Protein AF-0000000073406003 (afdb_homodimer)

Organism: Sulfolobus acidocaldarius (strain ATCC 33909 / DSM 639 / JCM 8929 / NBRC 15157 / NCIMB 11770) (NCBI:txid330779)

Structure (mmCIF, N/CA/C/O backbone):
data_AF-0000000073406003-model_v1
#
loop_
_entity.id
_entity.type
_entity.pdbx_description
1 polymer 'Conserved protein'
#
loop_
_atom_site.group_PDB
_atom_site.id
_atom_site.type_symbol
_atom_site.label_atom_id
_atom_site.label_alt_id
_atom_site.label_comp_id
_atom_site.label_asym_id
_atom_site.label_entity_id
_atom_site.label_seq_id
_atom_site.pdbx_PDB_ins_code
_atom_site.Cartn_x
_atom_site.Cartn_y
_atom_site.Cartn_z
_atom_site.occupancy
_atom_site.B_iso_or_equiv
_atom_site.auth_seq_id
_atom_site.auth_comp_id
_atom_site.auth_asym_id
_atom_site.auth_atom_id
_atom_site.pdbx_PDB_model_num
ATOM 1 N N . MET A 1 1 ? -25.906 1.737 9.531 1 35.69 1 MET A N 1
ATOM 2 C CA . MET A 1 1 ? -24.656 1.041 9.844 1 35.69 1 MET A CA 1
ATOM 3 C C . MET A 1 1 ? -23.812 1.855 10.812 1 35.69 1 MET A C 1
ATOM 5 O O . MET A 1 1 ? -23.516 3.025 10.555 1 35.69 1 MET A O 1
ATOM 9 N N . ALA A 1 2 ? -23.75 1.53 12.055 1 42.78 2 ALA A N 1
ATOM 10 C CA . ALA A 1 2 ? -23.234 2.307 13.18 1 42.78 2 ALA A CA 1
ATOM 11 C C . ALA A 1 2 ? -21.828 2.812 12.898 1 42.78 2 ALA A C 1
ATOM 13 O O . ALA A 1 2 ? -21.047 2.152 12.211 1 42.78 2 ALA A O 1
ATOM 14 N N . ASP A 1 3 ? -21.484 4.184 13.102 1 51.72 3 ASP A N 1
ATOM 15 C CA . ASP A 1 3 ? -20.266 4.977 12.977 1 51.72 3 ASP A CA 1
ATOM 16 C C . ASP A 1 3 ? -19.047 4.172 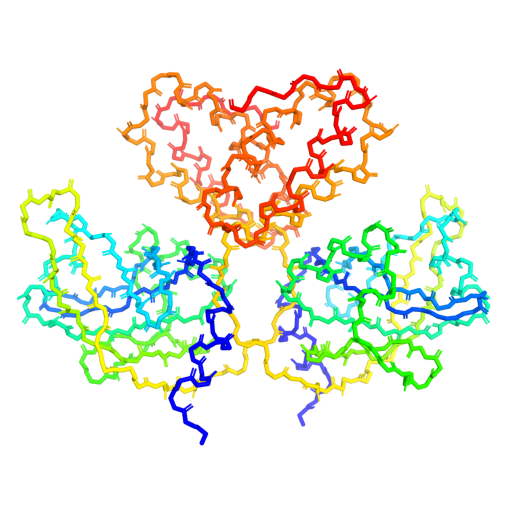13.398 1 51.72 3 ASP A C 1
ATOM 18 O O . ASP A 1 3 ? -18 4.246 12.758 1 51.72 3 ASP A O 1
ATOM 22 N N . ASP A 1 4 ? -19.047 3.328 14.43 1 55.72 4 ASP A N 1
ATOM 23 C CA . ASP A 1 4 ? -17.953 2.529 14.969 1 55.72 4 ASP A CA 1
ATOM 24 C C . ASP A 1 4 ? -17.5 1.46 13.969 1 55.72 4 ASP A C 1
ATOM 26 O O . ASP A 1 4 ? -16.312 1.211 13.805 1 55.72 4 ASP A O 1
ATOM 30 N N . ASN A 1 5 ? -18.406 1.009 13.203 1 70.56 5 ASN A N 1
ATOM 31 C CA . ASN A 1 5 ? -18.125 -0.039 12.227 1 70.56 5 ASN A CA 1
ATOM 32 C C . ASN A 1 5 ? -17.359 0.511 11.023 1 70.56 5 ASN A C 1
ATOM 34 O O . ASN A 1 5 ? -16.453 -0.141 10.508 1 70.56 5 ASN A O 1
ATOM 38 N N . LEU A 1 6 ? -17.484 1.755 10.867 1 76.62 6 LEU A N 1
ATOM 39 C CA . LEU A 1 6 ? -16.859 2.365 9.703 1 76.62 6 LEU A CA 1
ATOM 40 C C . LEU A 1 6 ? -15.375 2.625 9.953 1 76.62 6 LEU A C 1
ATOM 42 O O . LEU A 1 6 ? -14.547 2.426 9.062 1 76.62 6 LEU A O 1
ATOM 46 N N . LEU A 1 7 ? -15.016 2.951 11.25 1 84.56 7 LEU A N 1
ATOM 47 C CA . LEU A 1 7 ? -13.625 3.172 11.633 1 84.56 7 LEU A CA 1
ATOM 48 C C . LEU A 1 7 ? -12.797 1.906 11.438 1 84.56 7 LEU A C 1
ATOM 50 O O . LEU A 1 7 ? -11.672 1.965 10.93 1 84.56 7 LEU A O 1
ATOM 54 N N . ASP A 1 8 ? -13.406 0.761 11.734 1 86.75 8 ASP A N 1
ATOM 55 C CA . ASP A 1 8 ? -12.719 -0.521 11.633 1 86.75 8 ASP A CA 1
ATOM 56 C C . ASP A 1 8 ? -12.461 -0.899 10.18 1 86.75 8 ASP A C 1
ATOM 58 O O . ASP A 1 8 ? -11.508 -1.611 9.875 1 86.75 8 ASP A O 1
ATOM 62 N N . PHE A 1 9 ? -13.266 -0.351 9.328 1 83.69 9 PHE A N 1
ATOM 63 C CA . PHE A 1 9 ? -13.117 -0.638 7.906 1 83.69 9 PHE A CA 1
ATOM 64 C C . PHE A 1 9 ? -12.031 0.236 7.289 1 83.69 9 PHE A C 1
ATOM 66 O O . PHE A 1 9 ? -11.258 -0.226 6.449 1 83.69 9 PHE A O 1
ATOM 73 N N . ILE A 1 10 ? -11.914 1.444 7.773 1 88.94 10 ILE A N 1
ATOM 74 C CA . ILE A 1 10 ? -10.992 2.402 7.176 1 88.94 10 ILE A CA 1
ATOM 75 C C . ILE A 1 10 ? -9.609 2.256 7.812 1 88.94 10 ILE A C 1
ATOM 77 O O . ILE A 1 10 ? -8.594 2.311 7.121 1 88.94 10 ILE A O 1
ATOM 81 N N . PHE A 1 11 ? -9.617 2.068 9.109 1 92.62 11 PHE A N 1
ATOM 82 C CA . PHE A 1 11 ? -8.422 1.858 9.914 1 92.62 11 PHE A CA 1
ATOM 83 C C . PHE A 1 11 ? -8.508 0.542 10.68 1 92.62 11 PHE A C 1
ATOM 85 O O . PHE A 1 11 ? -8.82 0.527 11.875 1 92.62 11 PHE A O 1
ATOM 92 N N . PRO A 1 12 ? -8.141 -0.508 10.047 1 91.75 12 PRO A N 1
ATOM 93 C CA . PRO A 1 12 ? -8.57 -1.834 10.5 1 91.75 12 PRO A CA 1
ATOM 94 C C . PRO A 1 12 ? -7.871 -2.273 11.781 1 91.75 12 PRO A C 1
ATOM 96 O O . PRO A 1 12 ? -8.297 -3.236 12.422 1 91.75 12 PRO A O 1
ATOM 99 N N . HIS A 1 13 ? -6.816 -1.636 12.219 1 95 13 HIS A N 1
ATOM 100 C CA . HIS A 1 13 ? -6.094 -1.999 13.43 1 95 13 HIS A CA 1
ATOM 101 C C . HIS A 1 13 ? -5.395 -0.789 14.039 1 95 13 HIS A C 1
ATOM 103 O O . HIS A 1 13 ? -5.27 0.252 13.391 1 95 13 HIS A O 1
ATOM 109 N N . ASP A 1 14 ? -4.977 -0.93 15.273 1 97.12 14 ASP A N 1
ATOM 110 C CA . ASP A 1 14 ? -4.117 0.085 15.875 1 97.12 14 ASP A CA 1
ATOM 111 C C . ASP A 1 14 ? -2.809 0.228 15.102 1 97.12 14 ASP A C 1
ATOM 113 O O . ASP A 1 14 ? -2.246 -0.764 14.633 1 97.12 14 ASP A O 1
ATOM 117 N N . GLY A 1 15 ? -2.381 1.384 14.977 1 97.62 15 GLY A N 1
ATOM 118 C CA . GLY A 1 15 ? -1.146 1.645 14.258 1 97.62 15 GLY A CA 1
ATOM 119 C C . GLY A 1 15 ? -1.182 2.936 13.461 1 97.62 15 GLY A C 1
ATOM 120 O O . GLY A 1 15 ? -1.934 3.854 13.789 1 97.62 15 GLY A O 1
ATOM 121 N N . TYR A 1 16 ? -0.31 3.043 12.492 1 98 16 TYR A N 1
ATOM 122 C CA . TYR A 1 16 ? -0.115 4.281 11.742 1 98 16 TYR A CA 1
ATOM 123 C C . TYR A 1 16 ? -0.664 4.156 10.328 1 98 16 TYR A C 1
ATOM 125 O O . TYR A 1 16 ? -0.511 3.113 9.688 1 98 16 TYR A O 1
ATOM 133 N N . TYR A 1 17 ? -1.288 5.199 9.859 1 97.56 17 TYR A N 1
ATOM 134 C CA . TYR A 1 17 ? -1.843 5.281 8.516 1 97.56 17 TYR A CA 1
ATOM 135 C C . TYR A 1 17 ? -1.463 6.602 7.852 1 97.56 17 TYR A C 1
ATOM 137 O O . TYR A 1 17 ? -1.314 7.621 8.523 1 97.56 17 TYR A O 1
ATOM 145 N N . GLU A 1 18 ? -1.277 6.543 6.535 1 97.44 18 GLU A N 1
ATOM 146 C CA . GLU A 1 18 ? -1.008 7.746 5.75 1 97.44 18 GLU A CA 1
ATOM 147 C C . GLU A 1 18 ? -2.27 8.242 5.055 1 97.44 18 GLU A C 1
ATOM 149 O O . GLU A 1 18 ? -2.926 7.492 4.332 1 97.44 18 GLU A O 1
ATOM 154 N N . VAL A 1 19 ? -2.613 9.461 5.285 1 97 19 VAL A N 1
ATOM 155 C CA . VAL A 1 19 ? -3.773 10.078 4.645 1 97 19 VAL A CA 1
ATOM 156 C C . VAL A 1 19 ? -3.398 11.461 4.109 1 97 19 VAL A C 1
ATOM 158 O O . VAL A 1 19 ? -2.285 11.938 4.336 1 97 19 VAL A O 1
ATOM 161 N N . ILE A 1 20 ? -4.297 12 3.312 1 97.19 20 ILE A N 1
ATOM 162 C CA . ILE A 1 20 ? -4.191 13.406 2.939 1 97.19 20 ILE A CA 1
ATOM 163 C C . ILE A 1 20 ? -5.156 14.234 3.783 1 97.19 20 ILE A C 1
ATOM 165 O O . ILE A 1 20 ? -6.371 14.016 3.744 1 97.19 20 ILE A O 1
ATOM 169 N N . LEU A 1 21 ? -4.617 15.148 4.516 1 98.25 21 LEU A N 1
ATOM 170 C CA . LEU A 1 21 ? -5.426 15.992 5.387 1 98.25 21 LEU A CA 1
ATOM 171 C C . LEU A 1 21 ? -5.758 17.312 4.703 1 98.25 21 LEU A C 1
ATOM 173 O O . LEU A 1 21 ? -4.863 18.016 4.223 1 98.25 21 LEU A O 1
ATOM 177 N N . GLY A 1 22 ? -7.02 17.609 4.609 1 98.25 22 GLY A N 1
ATOM 178 C CA . GLY A 1 22 ? -7.477 18.891 4.102 1 98.25 22 GLY A CA 1
ATOM 179 C C . GLY A 1 22 ? -7.844 19.875 5.199 1 98.25 22 GLY A C 1
ATOM 180 O O . GLY A 1 22 ? -8.672 19.562 6.062 1 98.25 22 GLY A O 1
ATOM 181 N N . THR A 1 23 ? -7.23 20.969 5.203 1 98.5 23 THR A N 1
ATOM 182 C CA . THR A 1 23 ? -7.496 22 6.195 1 98.5 23 THR A CA 1
ATOM 183 C C . THR A 1 23 ? -7.641 23.375 5.527 1 98.5 23 THR A C 1
ATOM 185 O O . THR A 1 23 ? -7.219 23.547 4.387 1 98.5 23 THR A O 1
ATOM 188 N N . ASN A 1 24 ? -8.305 24.219 6.238 1 98.31 24 ASN A N 1
ATOM 189 C CA . ASN A 1 24 ? -8.484 25.609 5.812 1 98.31 24 ASN A CA 1
ATOM 190 C C . ASN A 1 24 ? -8.5 26.562 7.004 1 98.31 24 ASN A C 1
ATOM 192 O O . ASN A 1 24 ? -8.992 26.203 8.078 1 98.31 24 ASN A O 1
ATOM 196 N N . GLY A 1 25 ? -7.898 27.672 6.875 1 97.75 25 GLY A N 1
ATOM 197 C CA . GLY A 1 25 ? -7.77 28.734 7.863 1 97.75 25 GLY A CA 1
ATOM 198 C C . GLY A 1 25 ? -7.016 29.938 7.344 1 97.75 25 GLY A C 1
ATOM 199 O O . GLY A 1 25 ? -7.625 30.953 6.98 1 97.75 25 GLY A O 1
ATOM 200 N N . VAL A 1 26 ? -5.711 29.766 7.25 1 98 26 VAL A N 1
ATOM 201 C CA . VAL A 1 26 ? -4.895 30.781 6.59 1 98 26 VAL A CA 1
ATOM 202 C C . VAL A 1 26 ? -5.082 30.688 5.074 1 98 26 VAL A C 1
ATOM 204 O O . VAL A 1 26 ? -5.348 31.688 4.414 1 98 26 VAL A O 1
ATOM 207 N N . ARG A 1 27 ? -4.984 29.547 4.559 1 97.44 27 ARG A N 1
ATOM 208 C CA . ARG A 1 27 ? -5.293 29.203 3.174 1 97.44 27 ARG A CA 1
ATOM 209 C C . ARG A 1 27 ? -5.523 27.719 3.018 1 97.44 27 ARG A C 1
ATOM 211 O O . ARG A 1 27 ? -5.164 26.922 3.9 1 97.44 27 ARG A O 1
ATOM 218 N N . LEU A 1 28 ? -6.039 27.359 1.889 1 98.19 28 LEU A N 1
ATOM 219 C CA . LEU A 1 28 ? -6.344 25.953 1.6 1 98.19 28 LEU A CA 1
ATOM 220 C C . LEU A 1 28 ? -5.078 25.109 1.604 1 98.19 28 LEU A C 1
ATOM 222 O O . LEU A 1 28 ? -4.035 25.547 1.104 1 98.19 28 LEU A O 1
ATOM 226 N N . ASN A 1 29 ? -5.219 23.969 2.242 1 98.31 29 ASN A N 1
ATOM 227 C CA . ASN A 1 29 ? -4.07 23.078 2.316 1 98.31 29 ASN A CA 1
ATOM 228 C C . ASN A 1 29 ? -4.496 21.609 2.234 1 98.31 29 ASN A C 1
ATOM 230 O O . ASN A 1 29 ? -5.496 21.219 2.84 1 98.31 29 ASN A O 1
ATOM 234 N N . LEU A 1 30 ? -3.916 20.844 1.398 1 98.31 30 LEU A N 1
ATOM 235 C CA . LEU A 1 30 ? -3.951 19.375 1.343 1 98.31 30 LEU A CA 1
ATOM 236 C C . LEU A 1 30 ? -2.551 18.797 1.492 1 98.31 30 LEU A C 1
ATOM 238 O O . LEU A 1 30 ? -1.692 19 0.631 1 98.31 30 LEU A O 1
ATOM 242 N N . SER A 1 31 ? -2.355 18.094 2.582 1 97.81 31 SER A N 1
ATOM 243 C CA . SER A 1 31 ? -1.005 17.625 2.857 1 97.81 31 SER A CA 1
ATOM 244 C C . SER A 1 31 ? -1.028 16.219 3.455 1 97.81 31 SER A C 1
ATOM 246 O O . SER A 1 31 ? -1.935 15.875 4.219 1 97.81 31 SER A O 1
ATOM 248 N N . PRO A 1 32 ? -0.033 15.43 3.1 1 97.69 32 PRO A N 1
ATOM 249 C CA . PRO A 1 32 ? 0.057 14.109 3.736 1 97.69 32 PRO A CA 1
ATOM 250 C C . PRO A 1 32 ? 0.319 14.195 5.238 1 97.69 32 PRO A C 1
ATOM 252 O O . PRO A 1 32 ? 1.096 15.047 5.684 1 97.69 32 PRO A O 1
ATOM 255 N N . ILE A 1 33 ? -0.344 13.43 6.004 1 97.56 33 ILE A N 1
ATOM 256 C CA . ILE A 1 33 ? -0.139 13.359 7.445 1 97.56 33 ILE A CA 1
ATOM 257 C C . ILE A 1 33 ? -0.3 11.914 7.918 1 97.56 33 ILE A C 1
ATOM 259 O O . ILE A 1 33 ? -1.055 11.141 7.324 1 97.56 33 ILE A O 1
ATOM 263 N N . GLY A 1 34 ? 0.473 11.492 8.898 1 97.12 34 GLY A N 1
ATOM 264 C CA . GLY A 1 34 ? 0.275 10.227 9.57 1 97.12 34 GLY A CA 1
ATOM 265 C C . GLY A 1 34 ? -0.794 10.281 10.648 1 97.12 34 GLY A C 1
ATOM 266 O O . GLY A 1 34 ? -0.783 11.172 11.5 1 97.12 34 GLY A O 1
ATOM 267 N N . ILE A 1 35 ? -1.687 9.367 10.578 1 97.69 35 ILE A N 1
ATOM 268 C CA . ILE A 1 35 ? -2.713 9.227 11.602 1 97.69 35 ILE A CA 1
ATOM 269 C C . ILE A 1 35 ? -2.43 7.988 12.445 1 97.69 35 ILE A C 1
ATOM 271 O O . ILE A 1 35 ? -2.064 6.938 11.922 1 97.69 35 ILE A O 1
ATOM 275 N N . ILE A 1 36 ? -2.555 8.172 13.719 1 97.69 36 ILE A N 1
ATOM 276 C CA . ILE A 1 36 ? -2.367 7.074 14.656 1 97.69 36 ILE A CA 1
ATOM 277 C C . ILE A 1 36 ? -3.725 6.598 15.172 1 97.69 36 ILE A C 1
ATOM 279 O O . ILE A 1 36 ? -4.5 7.383 15.719 1 97.69 36 ILE A O 1
ATOM 283 N N . ARG A 1 37 ? -4.008 5.375 14.977 1 97.12 37 ARG A N 1
ATOM 284 C CA . ARG A 1 37 ? -5.188 4.758 15.578 1 97.12 37 ARG A CA 1
ATOM 285 C C . ARG A 1 37 ? -4.828 4.051 16.891 1 97.12 37 ARG A C 1
ATOM 287 O O . ARG A 1 37 ? -3.908 3.232 16.922 1 97.12 37 ARG A O 1
ATOM 294 N N . GLU A 1 38 ? -5.5 4.371 17.875 1 95.69 38 GLU A N 1
ATOM 295 C CA . GLU A 1 38 ? -5.449 3.717 19.188 1 95.69 38 GLU A CA 1
ATOM 296 C C . GLU A 1 38 ? -6.848 3.436 19.719 1 95.69 38 GLU A C 1
ATOM 298 O O . GLU A 1 38 ? -7.508 4.332 20.25 1 95.69 38 GLU A O 1
ATOM 303 N N . GLY A 1 39 ? -7.18 2.146 19.609 1 94.25 39 GLY A N 1
ATOM 304 C CA . GLY A 1 39 ? -8.562 1.831 19.922 1 94.25 39 GLY A CA 1
ATOM 305 C C . GLY A 1 39 ? -9.555 2.549 19.016 1 94.25 39 GLY A C 1
ATOM 306 O O . GLY A 1 39 ? -9.508 2.396 17.797 1 94.25 39 GLY A O 1
AT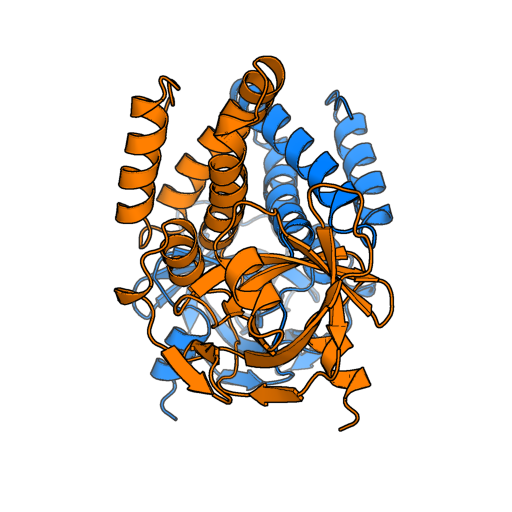OM 307 N N . GLN A 1 40 ? -10.383 3.408 19.672 1 92.81 40 GLN A N 1
ATOM 308 C CA . GLN A 1 40 ? -11.398 4.129 18.906 1 92.81 40 GLN A CA 1
ATOM 309 C C . GLN A 1 40 ? -10.969 5.57 18.641 1 92.81 40 GLN A C 1
ATOM 311 O O . GLN A 1 40 ? -11.742 6.367 18.109 1 92.81 40 GLN A O 1
ATOM 316 N N . GLU A 1 41 ? -9.719 5.828 18.969 1 94.69 41 GLU A N 1
ATOM 317 C CA . GLU A 1 41 ? -9.25 7.203 18.828 1 94.69 41 GLU A CA 1
ATOM 318 C C . GLU A 1 41 ? -8.281 7.34 17.656 1 94.69 41 GLU A C 1
ATOM 320 O O . GLU A 1 41 ? -7.496 6.426 17.391 1 94.69 41 GLU A O 1
ATOM 325 N N . LEU A 1 42 ? -8.414 8.461 17.016 1 97 42 LEU A N 1
ATOM 326 C CA . LEU A 1 42 ? -7.461 8.875 15.984 1 97 42 LEU A CA 1
ATOM 327 C C . LEU A 1 42 ? -6.688 10.109 16.422 1 97 42 LEU A C 1
ATOM 329 O O . LEU A 1 42 ? -7.266 11.039 17 1 97 42 LEU A O 1
ATOM 333 N N . LYS A 1 43 ? -5.395 10.07 16.172 1 97.69 43 LYS A N 1
ATOM 334 C CA . LYS A 1 43 ? -4.531 11.188 16.547 1 97.69 43 LYS A CA 1
ATOM 335 C C . LYS A 1 43 ? -3.514 11.484 15.445 1 97.69 43 LYS A C 1
ATOM 337 O O . LYS A 1 43 ? -3.244 10.641 14.594 1 97.69 43 LYS A O 1
ATOM 342 N N . SER A 1 44 ? -3 12.68 15.484 1 97.44 44 SER A N 1
ATOM 343 C CA . SER A 1 44 ? -1.871 13.055 14.641 1 97.44 44 SER A CA 1
ATOM 344 C C . SER A 1 44 ? -0.912 13.984 15.383 1 97.44 44 SER A C 1
ATOM 346 O O . SER A 1 44 ? -1.314 14.688 16.312 1 97.44 44 SER A O 1
ATOM 348 N N . ARG A 1 45 ? 0.308 13.938 14.977 1 96.19 45 ARG A N 1
ATOM 349 C CA . ARG A 1 45 ? 1.317 14.898 15.422 1 96.19 45 ARG A CA 1
ATOM 350 C C . ARG A 1 45 ? 1.517 16 14.391 1 96.19 45 ARG A C 1
ATOM 352 O O . ARG A 1 45 ? 1.879 15.727 13.242 1 96.19 45 ARG A O 1
ATOM 359 N N . ILE A 1 46 ? 1.255 17.156 14.789 1 96.38 46 ILE A N 1
ATOM 360 C CA . ILE A 1 46 ? 1.327 18.281 13.867 1 96.38 46 ILE A CA 1
ATOM 361 C C . ILE A 1 46 ? 2.338 19.312 14.375 1 96.38 46 ILE A C 1
ATOM 363 O O . ILE A 1 46 ? 2.213 19.812 15.492 1 96.38 46 ILE A O 1
ATOM 367 N N . TYR A 1 47 ? 3.314 19.641 13.523 1 94.38 47 TYR A N 1
ATOM 368 C CA . TYR A 1 47 ? 4.367 20.578 13.906 1 94.38 47 TYR A CA 1
ATOM 369 C C . TYR A 1 47 ? 3.867 22.016 13.836 1 94.38 47 TYR A C 1
ATOM 371 O O . TYR A 1 47 ? 3.131 22.375 12.914 1 94.38 47 TYR A O 1
ATOM 379 N N . GLU A 1 48 ? 4.371 22.797 14.648 1 94.5 48 GLU A N 1
ATOM 380 C CA . GLU A 1 48 ? 3.875 24.156 14.812 1 94.5 48 GLU A CA 1
ATOM 381 C C . GLU A 1 48 ? 4.285 25.047 13.633 1 94.5 48 GLU A C 1
ATOM 383 O O . GLU A 1 48 ? 3.67 26.078 13.391 1 94.5 48 GLU A O 1
ATOM 388 N N . ASP A 1 49 ? 5.27 24.625 12.883 1 93.19 49 ASP A N 1
ATOM 389 C CA . ASP A 1 49 ? 5.773 25.469 11.797 1 93.19 49 ASP A CA 1
ATOM 390 C C . ASP A 1 49 ? 5.133 25.078 10.469 1 93.19 49 ASP A C 1
ATOM 392 O O . ASP A 1 49 ? 5.559 25.547 9.406 1 93.19 49 ASP A O 1
ATOM 396 N N . THR A 1 50 ? 4.125 24.297 10.508 1 94.94 50 THR A N 1
ATOM 397 C CA . THR A 1 50 ? 3.471 23.859 9.281 1 94.94 50 THR A CA 1
ATOM 398 C C . THR A 1 50 ? 2.221 24.688 9.008 1 94.94 50 THR A C 1
ATOM 400 O O . THR A 1 50 ? 1.633 25.266 9.93 1 94.94 50 THR A O 1
ATOM 403 N N . LEU A 1 51 ? 1.851 24.75 7.762 1 97.12 51 LEU A N 1
ATOM 404 C CA . LEU A 1 51 ? 0.594 25.375 7.371 1 97.12 51 LEU A CA 1
ATOM 405 C C . LEU A 1 51 ? -0.594 24.656 7.992 1 97.12 51 LEU A C 1
ATOM 407 O O . LEU A 1 51 ? -1.587 25.281 8.367 1 97.12 51 LEU A O 1
ATOM 411 N N . THR A 1 52 ? -0.558 23.328 8.109 1 97.5 52 THR A N 1
ATOM 412 C CA . THR A 1 52 ? -1.612 22.547 8.734 1 97.5 52 THR A CA 1
ATOM 413 C C . THR A 1 52 ? -1.89 23.047 10.156 1 97.5 52 THR A C 1
ATOM 415 O O . THR A 1 52 ? -3.043 23.266 10.523 1 97.5 52 THR A O 1
ATOM 418 N N . PHE A 1 53 ? -0.81 23.297 10.844 1 97 53 PHE A N 1
ATOM 419 C CA . PHE A 1 53 ? -0.961 23.766 12.211 1 97 53 PHE A CA 1
ATOM 420 C C . PHE A 1 53 ? -1.607 25.156 12.234 1 97 53 PHE A C 1
ATOM 422 O O . PHE A 1 53 ? -2.553 25.391 12.984 1 97 53 PHE A O 1
ATOM 429 N N . GLN A 1 54 ? -1.16 26.047 11.391 1 98.06 54 GLN A N 1
ATOM 430 C CA . GLN A 1 54 ? -1.71 27.391 11.328 1 98.06 54 GLN A CA 1
ATOM 431 C C . GLN A 1 54 ? -3.193 27.375 10.977 1 98.06 54 GLN A C 1
ATOM 433 O O . GLN A 1 54 ? -3.992 28.109 11.562 1 98.06 54 GLN A O 1
ATOM 438 N N . ASN A 1 55 ? -3.527 26.531 10.039 1 98.44 55 ASN A N 1
ATOM 439 C CA . ASN A 1 55 ? -4.926 26.406 9.641 1 98.44 55 ASN A CA 1
ATOM 440 C C . ASN A 1 55 ? -5.793 25.922 10.805 1 98.44 55 ASN A C 1
ATOM 442 O O . ASN A 1 55 ? -6.84 26.516 11.086 1 98.44 55 ASN A O 1
ATOM 446 N N . VAL A 1 56 ? -5.336 24.875 11.469 1 96.94 56 VAL A N 1
ATOM 447 C CA . VAL A 1 56 ? -6.145 24.203 12.484 1 96.94 56 VAL A CA 1
ATOM 448 C C . VAL A 1 56 ? -6.34 25.125 13.688 1 96.94 56 VAL A C 1
ATOM 450 O O . VAL A 1 56 ? -7.391 25.094 14.328 1 96.94 56 VAL A O 1
ATOM 453 N N . MET A 1 57 ? -5.371 25.969 13.938 1 96.31 57 MET A N 1
ATOM 454 C CA . MET A 1 57 ? -5.473 26.922 15.039 1 96.31 57 MET A CA 1
ATOM 455 C C . MET A 1 57 ? -6.531 27.984 14.742 1 96.31 57 MET A C 1
ATOM 457 O O . MET A 1 57 ? -7.129 28.547 15.664 1 96.31 57 MET A O 1
ATOM 461 N N . LYS A 1 58 ? -6.844 28.203 13.508 1 97.88 58 LYS A N 1
ATOM 462 C CA . LYS A 1 58 ? -7.855 29.172 13.102 1 97.88 58 LYS A CA 1
ATOM 463 C C . LYS A 1 58 ? -9.203 28.5 12.867 1 97.88 58 LYS A C 1
ATOM 465 O O . LYS A 1 58 ? -10.25 29.062 13.188 1 97.88 58 LYS A O 1
ATOM 470 N N . ASN A 1 59 ? -9.18 27.422 12.219 1 98 59 ASN A N 1
ATOM 471 C CA . ASN A 1 59 ? -10.32 26.578 11.891 1 98 59 ASN A CA 1
ATOM 472 C C . ASN A 1 59 ? -10.023 25.109 12.156 1 98 59 ASN A C 1
ATOM 474 O O . ASN A 1 59 ? -9.297 24.469 11.391 1 98 59 ASN A O 1
ATOM 478 N N . ASN A 1 60 ? -10.664 24.578 13.188 1 97.69 60 ASN A N 1
ATOM 479 C CA . ASN A 1 60 ? -10.266 23.25 13.656 1 97.69 60 ASN A CA 1
ATOM 480 C C . ASN A 1 60 ? -10.945 22.141 12.852 1 97.69 60 ASN A C 1
ATOM 482 O O . ASN A 1 60 ? -10.844 20.969 13.195 1 97.69 60 ASN A O 1
ATOM 486 N N . LYS A 1 61 ? -11.648 22.531 11.758 1 97.81 61 LYS A N 1
ATOM 487 C CA . LYS A 1 61 ? -12.258 21.547 10.867 1 97.81 61 LYS A CA 1
ATOM 488 C C . LYS A 1 61 ? -11.234 20.984 9.883 1 97.81 61 LYS A C 1
ATOM 490 O O . LYS A 1 61 ? -10.336 21.703 9.445 1 97.81 61 LYS A O 1
ATOM 495 N N . CYS A 1 62 ? -11.406 19.75 9.516 1 98.19 62 CYS A N 1
ATOM 496 C CA . CYS A 1 62 ? -10.508 19.141 8.547 1 98.19 62 CYS A CA 1
ATOM 497 C C . CYS A 1 62 ? -11.211 18.016 7.793 1 98.19 62 CYS A C 1
ATOM 499 O O . CYS A 1 62 ? -12.281 17.562 8.195 1 98.19 62 CYS A O 1
ATOM 501 N N . SER A 1 63 ? -10.688 17.672 6.699 1 97 63 SER A N 1
ATOM 502 C CA . SER A 1 63 ? -11.062 16.469 5.977 1 97 63 SER A CA 1
ATOM 503 C C . SER A 1 63 ? -9.938 15.438 5.996 1 97 63 SER A C 1
ATOM 505 O O . SER A 1 63 ? -8.773 15.773 5.773 1 97 63 SER A O 1
ATOM 507 N N . ILE A 1 64 ? -10.25 14.234 6.359 1 96.25 64 ILE A N 1
ATOM 508 C CA . ILE A 1 64 ? -9.359 13.094 6.207 1 96.25 64 ILE A CA 1
ATOM 509 C C . ILE A 1 64 ? -9.648 12.383 4.887 1 96.25 64 ILE A C 1
ATOM 511 O O . ILE A 1 64 ? -10.656 11.68 4.762 1 96.25 64 ILE A O 1
ATOM 515 N N . ASN A 1 65 ? -8.82 12.602 3.904 1 94.69 65 ASN A N 1
ATOM 516 C CA . ASN A 1 65 ? -9.008 11.984 2.596 1 94.69 65 ASN A CA 1
ATOM 517 C C . ASN A 1 65 ? -8.25 10.664 2.484 1 94.69 65 ASN A C 1
ATOM 519 O O . ASN A 1 65 ? -7.016 10.648 2.521 1 94.69 65 ASN A O 1
ATOM 523 N N . ILE A 1 66 ? -9 9.586 2.389 1 93.25 66 ILE A N 1
ATOM 524 C CA . ILE A 1 66 ? -8.438 8.242 2.246 1 93.25 66 ILE A CA 1
ATOM 525 C C . ILE A 1 66 ? -8.188 7.945 0.77 1 93.25 66 ILE A C 1
ATOM 527 O O . ILE A 1 66 ? -9.125 7.891 -0.031 1 93.25 66 ILE A O 1
ATOM 531 N N . THR A 1 67 ? -6.953 7.781 0.427 1 91.19 67 THR A N 1
ATOM 532 C CA . THR A 1 67 ? -6.59 7.535 -0.963 1 91.19 67 THR A CA 1
ATOM 533 C C . THR A 1 67 ? -5.375 6.613 -1.048 1 91.19 67 THR A C 1
ATOM 535 O O . THR A 1 67 ? -4.598 6.512 -0.096 1 91.19 67 THR A O 1
ATOM 538 N N . LEU A 1 68 ? -5.25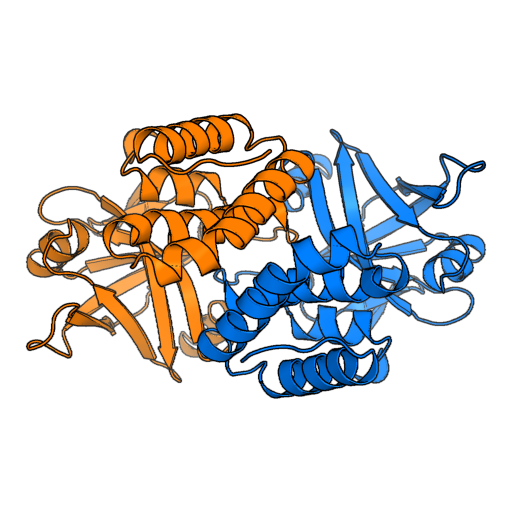4 5.902 -2.178 1 91.31 68 LEU A N 1
ATOM 539 C CA . LEU A 1 68 ? -4.07 5.102 -2.48 1 91.31 68 LEU A CA 1
ATOM 540 C C . LEU A 1 68 ? -3.318 5.672 -3.676 1 91.31 68 LEU A C 1
ATOM 542 O O . LEU A 1 68 ? -2.355 5.07 -4.156 1 91.31 68 LEU A O 1
ATOM 546 N N . ASP A 1 69 ? -3.725 6.875 -4.156 1 91.81 69 ASP A N 1
ATOM 547 C CA . ASP A 1 69 ? -3.131 7.504 -5.332 1 91.81 69 ASP A CA 1
ATOM 548 C C . ASP A 1 69 ? -1.791 8.156 -4.992 1 91.81 69 ASP A C 1
ATOM 550 O O . ASP A 1 69 ? -1.749 9.188 -4.32 1 91.81 69 ASP A O 1
ATOM 554 N N . PRO A 1 70 ? -0.701 7.594 -5.574 1 95.19 70 PRO A N 1
ATOM 555 C CA . PRO A 1 70 ? 0.614 8.133 -5.215 1 95.19 70 PRO A CA 1
ATOM 556 C C . PRO A 1 70 ? 0.825 9.555 -5.715 1 95.19 70 PRO A C 1
ATOM 558 O O . PRO A 1 70 ? 1.59 10.32 -5.117 1 95.19 70 PRO A O 1
ATOM 561 N N . PHE A 1 71 ? 0.082 9.938 -6.746 1 96.31 71 PHE A N 1
ATOM 562 C CA . PHE A 1 71 ? 0.206 11.297 -7.254 1 96.31 71 PHE A CA 1
ATOM 563 C C . PHE A 1 71 ? -0.339 12.305 -6.25 1 96.31 71 PHE A C 1
ATOM 565 O O . PHE A 1 71 ? 0.222 13.391 -6.082 1 96.31 71 PHE A O 1
ATOM 572 N N . GLN A 1 72 ? -1.394 11.898 -5.625 1 95.94 72 GLN A N 1
ATOM 573 C CA . GLN A 1 72 ? -1.965 12.789 -4.621 1 95.94 72 GLN A CA 1
ATOM 574 C C . GLN A 1 72 ? -1.012 12.984 -3.445 1 95.94 72 GLN A C 1
ATOM 576 O O . GLN A 1 72 ? -0.853 14.094 -2.941 1 95.94 72 GLN A O 1
ATOM 581 N N . PHE A 1 73 ? -0.35 11.945 -3.006 1 97.38 73 PHE A N 1
ATOM 582 C CA . PHE A 1 73 ? 0.639 12.047 -1.939 1 97.38 73 PHE A CA 1
ATOM 583 C C . PHE A 1 73 ? 1.812 12.922 -2.373 1 97.38 73 PHE A C 1
ATOM 585 O O . PHE A 1 73 ? 2.293 13.75 -1.6 1 97.38 73 PHE A O 1
ATOM 592 N N . TYR A 1 74 ? 2.271 12.766 -3.621 1 98.19 74 TYR A N 1
ATOM 593 C CA . TYR A 1 74 ? 3.396 13.547 -4.125 1 98.19 74 TYR A CA 1
ATOM 594 C C . TYR A 1 74 ? 3.041 15.023 -4.207 1 98.19 74 TYR A C 1
ATOM 596 O O . TYR A 1 74 ? 3.799 15.875 -3.74 1 98.19 74 TYR A O 1
ATOM 604 N N . TYR A 1 75 ? 1.861 15.344 -4.738 1 97.75 75 TYR A N 1
ATOM 605 C CA . TYR A 1 75 ? 1.47 16.734 -4.887 1 97.75 75 TYR A CA 1
ATOM 606 C C . TYR A 1 75 ? 1.175 17.375 -3.529 1 97.75 75 TYR A C 1
ATOM 608 O O . TYR A 1 75 ? 1.431 18.562 -3.32 1 97.75 75 TYR A O 1
ATOM 616 N N . GLY A 1 76 ? 0.616 16.625 -2.605 1 96.81 76 GLY A N 1
ATOM 617 C CA . GLY A 1 76 ? 0.491 17.109 -1.235 1 96.81 76 GLY A CA 1
ATOM 618 C C . GLY A 1 76 ? 1.828 17.391 -0.581 1 96.81 76 GLY A C 1
ATOM 619 O O . GLY A 1 76 ? 1.995 18.438 0.066 1 96.81 76 GLY A O 1
ATOM 620 N N . PHE A 1 77 ? 2.773 16.547 -0.791 1 96.62 77 PHE A N 1
ATOM 621 C CA . PHE A 1 77 ? 4.113 16.656 -0.223 1 96.62 77 PHE A CA 1
ATOM 622 C C . PHE A 1 77 ? 4.816 17.906 -0.741 1 96.62 77 PHE A C 1
ATOM 624 O O . PHE A 1 77 ? 5.469 18.625 0.025 1 96.62 77 PHE A O 1
ATOM 631 N N . THR A 1 78 ? 4.641 18.141 -2.014 1 95.69 78 THR A N 1
ATOM 632 C CA . THR A 1 78 ? 5.328 19.281 -2.621 1 95.69 78 THR A CA 1
ATOM 633 C C . THR A 1 78 ? 4.484 20.547 -2.506 1 95.69 78 THR A C 1
ATOM 635 O O . THR A 1 78 ? 4.824 21.578 -3.092 1 95.69 78 THR A O 1
ATOM 638 N N . ASN A 1 79 ? 3.344 20.438 -1.852 1 93.81 79 ASN A N 1
ATOM 639 C CA . ASN A 1 79 ? 2.432 21.562 -1.667 1 93.81 79 ASN A CA 1
ATOM 640 C C . ASN A 1 79 ? 1.957 22.125 -3.004 1 93.81 79 ASN A C 1
ATOM 642 O O . ASN A 1 79 ? 1.918 23.344 -3.193 1 93.81 79 ASN A O 1
ATOM 646 N N . ASN A 1 80 ? 1.758 21.266 -3.945 1 95.25 80 ASN A N 1
ATOM 647 C CA . ASN A 1 80 ? 1.195 21.656 -5.234 1 95.25 80 ASN A CA 1
ATOM 648 C C . ASN A 1 80 ? -0.31 21.406 -5.285 1 95.25 80 ASN A C 1
ATOM 650 O O . ASN A 1 80 ? -0.786 20.609 -6.094 1 95.25 80 ASN A O 1
ATOM 654 N N . ILE A 1 81 ? -1.003 22.156 -4.566 1 94.12 81 ILE A N 1
ATOM 655 C CA . ILE A 1 81 ? -2.438 21.984 -4.371 1 94.12 81 ILE A CA 1
ATOM 656 C C . ILE A 1 81 ? -3.166 22.156 -5.703 1 94.12 81 ILE A C 1
ATOM 658 O O . ILE A 1 81 ? -4.191 21.516 -5.945 1 94.12 81 ILE A O 1
ATOM 662 N N . ASP A 1 82 ? -2.605 22.938 -6.621 1 94.62 82 ASP A N 1
ATOM 663 C CA . ASP A 1 82 ? -3.238 23.219 -7.906 1 94.62 82 ASP A CA 1
ATOM 664 C C . ASP A 1 82 ? -3.311 21.953 -8.773 1 94.62 82 ASP A C 1
ATOM 666 O O . ASP A 1 82 ? -4.117 21.891 -9.703 1 94.62 82 ASP A O 1
ATOM 670 N N . LYS A 1 83 ? -2.475 21.016 -8.484 1 96.25 83 LYS A N 1
ATOM 671 C CA . LYS A 1 83 ? -2.441 19.781 -9.25 1 96.25 83 LYS A CA 1
ATOM 672 C C . LYS A 1 83 ? -3.42 18.75 -8.68 1 96.25 83 LYS A C 1
ATOM 674 O O . LYS A 1 83 ? -3.643 17.703 -9.281 1 96.25 83 LYS A O 1
ATOM 679 N N . LEU A 1 84 ? -3.984 19.062 -7.508 1 96.69 84 LEU A N 1
ATOM 680 C CA . LEU A 1 84 ? -4.953 18.188 -6.867 1 96.69 84 LEU A CA 1
ATOM 681 C C . LEU A 1 84 ? -6.379 18.594 -7.23 1 96.69 84 LEU A C 1
ATOM 683 O O . LEU A 1 84 ? -6.695 19.781 -7.289 1 96.69 84 LEU A O 1
ATOM 687 N N . ARG A 1 85 ? -7.25 17.672 -7.645 1 94.94 85 ARG A N 1
ATOM 688 C CA . ARG A 1 85 ? -8.672 17.906 -7.871 1 94.94 85 ARG A CA 1
ATOM 689 C C . ARG A 1 85 ? -9.461 17.781 -6.57 1 94.94 85 ARG A C 1
ATOM 691 O O . ARG A 1 85 ? -9.531 16.703 -5.98 1 94.94 85 ARG A O 1
ATOM 698 N N . PHE A 1 86 ? -9.992 18.875 -6.188 1 95.75 86 PHE A N 1
ATOM 699 C CA . PHE A 1 86 ? -10.742 18.875 -4.938 1 95.75 86 PHE A CA 1
ATOM 700 C C . PHE A 1 86 ? -11.906 19.859 -5 1 95.75 86 PHE A C 1
ATOM 702 O O . PHE A 1 86 ? -11.992 20.672 -5.926 1 95.75 86 PHE A O 1
ATOM 709 N N . ARG A 1 87 ? -12.773 19.719 -4.141 1 95.25 87 ARG A N 1
ATOM 710 C CA . ARG A 1 87 ? -13.859 20.672 -3.889 1 95.25 87 ARG A CA 1
ATOM 711 C C . ARG A 1 87 ? -13.93 21.047 -2.412 1 95.25 87 ARG A C 1
ATOM 713 O O . ARG A 1 87 ? -13.289 20.406 -1.574 1 95.25 87 ARG A O 1
ATOM 720 N N . LEU A 1 88 ? -14.703 22.031 -2.127 1 95.88 88 LEU A N 1
ATOM 721 C CA . LEU A 1 88 ? -14.867 22.453 -0.738 1 95.88 88 LEU A CA 1
ATOM 722 C C . LEU A 1 88 ? -16.109 21.828 -0.126 1 95.88 88 LEU A C 1
ATOM 724 O O . LEU A 1 88 ? -17.156 21.75 -0.782 1 95.88 88 LEU A O 1
ATOM 728 N N . MET A 1 89 ? -15.898 21.25 1.043 1 94.5 89 MET A N 1
ATOM 729 C CA . MET A 1 89 ? -17 20.781 1.876 1 94.5 89 MET A CA 1
ATOM 730 C C . MET A 1 89 ? -16.844 21.266 3.312 1 94.5 89 MET A C 1
ATOM 732 O O . MET A 1 89 ? -15.828 21 3.959 1 94.5 89 MET A O 1
ATOM 736 N N . GLU A 1 90 ? -17.828 22.016 3.814 1 93.69 90 GLU A N 1
ATOM 737 C CA . GLU A 1 90 ? -17.766 22.594 5.148 1 93.69 90 GLU A CA 1
ATOM 738 C C . GLU A 1 90 ? -16.484 23.406 5.332 1 93.69 90 GLU A C 1
ATOM 740 O O . GLU A 1 90 ? -15.766 23.219 6.316 1 93.69 90 GLU A O 1
ATOM 745 N N . GLU A 1 91 ? -16.078 24.062 4.316 1 95.81 91 GLU A N 1
ATOM 746 C CA . GLU A 1 91 ? -15.023 25.062 4.293 1 95.81 91 GLU A CA 1
ATOM 747 C C . GLU A 1 91 ? -13.648 24.422 4.188 1 95.81 91 GLU A C 1
ATOM 749 O O . GLU A 1 91 ? -12.625 25.109 4.25 1 95.81 91 GLU A O 1
ATOM 754 N N . VAL A 1 92 ? -13.602 23.062 4.117 1 97.25 92 VAL A N 1
ATOM 755 C CA . VAL A 1 92 ? -12.305 22.422 3.984 1 97.25 92 VAL A CA 1
ATOM 756 C C . VAL A 1 92 ? -12.227 21.688 2.641 1 97.25 92 VAL A C 1
ATOM 758 O O . VAL A 1 92 ? -13.25 21.266 2.102 1 97.25 92 VAL A O 1
ATOM 761 N N . PRO A 1 93 ? -11.039 21.594 2.078 1 97.44 93 PRO A N 1
ATOM 762 C CA . PRO A 1 93 ? -10.898 20.906 0.792 1 97.44 93 PRO A CA 1
ATOM 763 C C . PRO A 1 93 ? -11.031 19.391 0.92 1 97.44 93 PRO A C 1
ATOM 765 O O . PRO A 1 93 ? -10.492 18.797 1.859 1 97.44 93 PRO A O 1
ATOM 768 N N . VAL A 1 94 ? -11.766 18.766 -0.02 1 95.56 94 VAL A N 1
ATOM 769 C CA . VAL A 1 94 ? -11.977 17.312 -0.097 1 95.56 94 VAL A CA 1
ATOM 770 C C . VAL A 1 94 ? -11.562 16.812 -1.476 1 95.56 94 VAL A C 1
ATOM 772 O O . VAL A 1 94 ? -12.023 17.312 -2.498 1 95.56 94 VAL A O 1
ATOM 775 N N . LEU A 1 95 ? -10.656 15.781 -1.494 1 93.75 95 LEU A N 1
ATOM 776 C CA . LEU A 1 95 ? -10.172 15.219 -2.754 1 93.75 95 LEU A CA 1
ATOM 777 C C . LEU A 1 95 ? -11.305 14.523 -3.502 1 93.75 95 LEU A C 1
ATOM 779 O O . LEU A 1 95 ? -12.133 13.844 -2.891 1 93.75 95 LEU A O 1
ATOM 783 N N . GLU A 1 96 ? -11.141 14.648 -4.77 1 88 96 GLU A N 1
ATOM 784 C CA . GLU A 1 96 ? -12.07 13.898 -5.598 1 88 96 GLU A CA 1
ATOM 785 C C . GLU A 1 96 ? -11.719 12.414 -5.621 1 88 96 GLU A C 1
ATOM 787 O O . GLU A 1 96 ? -10.555 12.047 -5.418 1 88 96 GLU A O 1
ATOM 792 N N . ASN A 1 97 ? -12.68 11.516 -5.73 1 79 97 ASN A N 1
ATOM 793 C CA . ASN A 1 97 ? -12.492 10.07 -5.879 1 79 97 ASN A CA 1
ATOM 794 C C . ASN A 1 97 ? -11.797 9.469 -4.664 1 79 97 ASN A C 1
ATOM 796 O O . ASN A 1 97 ? -10.852 8.695 -4.805 1 79 97 ASN A O 1
ATOM 800 N N . SER A 1 98 ? -12.086 10.016 -3.514 1 84.62 98 SER A N 1
ATOM 801 C CA . SER A 1 98 ? -11.562 9.492 -2.258 1 84.62 98 SER A CA 1
ATOM 802 C C . SER A 1 98 ? -12.672 9.305 -1.23 1 84.62 98 SER A C 1
ATOM 804 O O . SER A 1 98 ? -13.742 9.898 -1.354 1 84.62 98 SER A O 1
ATOM 806 N N . LEU A 1 99 ? -12.469 8.367 -0.407 1 88 99 LEU A N 1
ATOM 807 C CA . LEU A 1 99 ? -13.281 8.328 0.806 1 88 99 LEU A CA 1
ATOM 808 C C . LEU A 1 99 ? -12.859 9.438 1.772 1 88 99 LEU A C 1
ATOM 810 O O . LEU A 1 99 ? -11.672 9.641 2.002 1 88 99 LEU A O 1
ATOM 814 N N . VAL A 1 100 ? -13.898 10.164 2.266 1 92.06 100 VAL A N 1
ATOM 815 C CA . VAL A 1 100 ? -13.562 11.336 3.066 1 92.06 100 VAL A CA 1
ATOM 816 C C . VAL A 1 100 ? -14.258 11.258 4.422 1 92.06 100 VAL A C 1
ATOM 818 O O . VAL A 1 100 ? -15.422 10.852 4.508 1 92.06 100 VAL A O 1
ATOM 821 N N . ILE A 1 101 ? -13.539 11.594 5.449 1 93.44 101 ILE A N 1
ATOM 822 C CA . ILE A 1 101 ? -14.078 11.758 6.793 1 93.44 101 ILE A CA 1
ATOM 823 C C . ILE A 1 101 ? -13.93 13.211 7.234 1 93.44 101 ILE A C 1
ATOM 825 O O . ILE A 1 101 ? -12.812 13.719 7.332 1 93.44 101 ILE A O 1
ATOM 829 N N . LEU A 1 102 ? -15.016 13.891 7.449 1 95.62 102 LEU A N 1
ATOM 830 C CA . LEU A 1 102 ? -14.977 15.227 8.016 1 95.62 102 LEU A CA 1
ATOM 831 C C . LEU A 1 102 ? -14.859 15.172 9.539 1 95.62 102 LEU A C 1
ATOM 833 O O . LEU A 1 102 ? -15.57 14.398 10.188 1 95.62 102 LEU A O 1
ATOM 837 N N . SER A 1 103 ? -13.914 15.953 10.062 1 96.81 103 SER A N 1
ATOM 838 C CA . SER A 1 103 ? -13.641 15.875 11.5 1 96.81 103 SER A CA 1
ATOM 839 C C . SER A 1 103 ? -13.242 17.234 12.055 1 96.81 103 SER A C 1
ATOM 841 O O . SER A 1 103 ? -13.125 18.219 11.312 1 96.81 103 SER A O 1
ATOM 843 N N . GLU A 1 104 ? -13.141 17.281 13.375 1 97.62 104 GLU A N 1
ATOM 844 C CA . GLU A 1 104 ? -12.555 18.406 14.102 1 97.62 104 GLU A CA 1
ATOM 845 C C . GLU A 1 104 ? -11.32 17.969 14.883 1 97.62 104 GLU A C 1
ATOM 847 O O . GLU A 1 104 ? -11.273 16.859 15.422 1 97.62 104 GLU A O 1
ATOM 852 N N . LEU A 1 105 ? -10.336 18.891 14.867 1 97.44 105 LEU A N 1
ATOM 853 C CA . LEU A 1 105 ? -9.086 18.609 15.57 1 97.44 105 LEU A CA 1
ATOM 854 C C . LEU A 1 105 ? -9.031 19.359 16.906 1 97.44 105 LEU A C 1
ATOM 856 O O . LEU A 1 105 ? -9.32 20.547 16.969 1 97.44 105 LEU A O 1
ATOM 860 N N . THR A 1 106 ? -8.68 18.594 17.938 1 96.69 106 THR A N 1
ATOM 861 C CA . THR A 1 106 ? -8.477 19.172 19.25 1 96.69 106 THR A CA 1
ATOM 862 C C . THR A 1 106 ? -7.09 18.828 19.781 1 96.69 106 THR A C 1
ATOM 864 O O . THR A 1 106 ? -6.699 17.656 19.812 1 96.69 106 THR A O 1
ATOM 867 N N . PRO A 1 107 ? -6.352 19.828 20.203 1 95.38 107 PRO A N 1
ATOM 868 C CA . PRO A 1 107 ? -5.043 19.531 20.781 1 95.38 107 PRO A CA 1
ATOM 869 C C . PRO A 1 107 ? -5.141 18.844 22.141 1 95.38 107 PRO A C 1
ATOM 871 O O . PRO A 1 107 ? -5.977 19.219 22.969 1 95.38 107 PRO A O 1
ATOM 874 N N . ILE A 1 108 ? -4.312 17.844 22.344 1 93.12 108 ILE A N 1
ATOM 875 C CA . ILE A 1 108 ? -4.367 17.156 23.625 1 93.12 108 ILE A CA 1
ATOM 876 C C . ILE A 1 108 ? -3.008 17.234 24.328 1 93.12 108 ILE A C 1
ATOM 878 O O . ILE A 1 108 ? -2.848 16.766 25.453 1 93.12 108 ILE A O 1
ATOM 882 N N . SER A 1 109 ? -2.025 17.609 23.609 1 83.56 109 SER A N 1
ATOM 883 C CA . SER A 1 109 ? -0.728 17.906 24.203 1 83.56 109 SER A CA 1
ATOM 884 C C . SER A 1 109 ? -0.22 19.281 23.781 1 83.56 109 SER A C 1
ATOM 886 O O . SER A 1 109 ? -0.123 19.562 22.594 1 83.56 109 SER A O 1
ATOM 888 N N . ARG A 1 110 ? 0.068 20.25 24.656 1 74 110 ARG A N 1
ATOM 889 C CA . ARG A 1 110 ? 0.414 21.594 24.219 1 74 110 ARG A CA 1
ATOM 890 C C . ARG A 1 110 ? 1.855 21.938 24.578 1 74 110 ARG A C 1
ATOM 892 O O . ARG A 1 110 ? 2.459 22.828 23.969 1 74 110 ARG A O 1
ATOM 899 N N . ASP A 1 111 ? 2.391 21.141 25.234 1 76.38 111 ASP A N 1
ATOM 900 C CA . ASP A 1 111 ? 3.705 21.578 25.688 1 76.38 111 ASP A CA 1
ATOM 901 C C . ASP A 1 111 ? 4.82 20.812 24.969 1 76.38 111 ASP A C 1
ATOM 903 O O . ASP A 1 111 ? 5.938 20.719 25.484 1 76.38 111 ASP A O 1
ATOM 907 N N . GLN A 1 112 ? 4.473 20.297 23.859 1 87 112 GLN A N 1
ATOM 908 C CA . GLN A 1 112 ? 5.484 19.578 23.094 1 87 112 GLN A CA 1
ATOM 909 C C . GLN A 1 112 ? 5.395 19.922 21.609 1 87 112 GLN A C 1
ATOM 911 O O . GLN A 1 112 ? 4.383 20.453 21.156 1 87 112 GLN A O 1
ATOM 916 N N . ASN A 1 113 ? 6.516 20.016 20.984 1 90.38 113 ASN A N 1
ATOM 917 C CA . ASN A 1 113 ? 6.559 20.094 19.531 1 90.38 113 ASN A CA 1
ATOM 918 C C . ASN A 1 113 ? 7.199 18.844 18.922 1 90.38 113 ASN A C 1
ATOM 920 O O . ASN A 1 113 ? 8.383 18.578 19.141 1 90.38 113 ASN A O 1
ATOM 924 N N . PRO A 1 114 ? 6.305 18.078 18.172 1 93.56 114 PRO A N 1
ATOM 925 C CA . PRO A 1 114 ? 4.98 18.359 17.609 1 93.56 114 PRO A CA 1
ATOM 926 C C . PRO A 1 114 ? 3.861 18.234 18.641 1 93.56 114 PRO A C 1
ATOM 928 O O . PRO A 1 114 ? 4 17.516 19.625 1 93.56 114 PRO A O 1
ATOM 931 N N . ILE A 1 115 ? 2.746 18.953 18.328 1 95.81 115 ILE A N 1
ATOM 932 C CA . ILE A 1 115 ? 1.535 18.891 19.141 1 95.81 115 ILE A CA 1
ATOM 933 C C . ILE A 1 115 ? 0.691 17.688 18.734 1 95.81 115 ILE A C 1
ATOM 935 O O . ILE A 1 115 ? 0.531 17.422 17.531 1 95.81 115 ILE A O 1
ATOM 939 N N . ILE A 1 116 ? 0.154 16.984 19.719 1 96.81 116 ILE A N 1
ATOM 940 C CA . ILE A 1 116 ? -0.736 15.859 19.438 1 96.81 116 ILE A CA 1
ATOM 941 C C . ILE A 1 116 ? -2.18 16.359 19.359 1 96.81 116 ILE A C 1
ATOM 943 O O . ILE A 1 116 ? -2.662 17.016 20.281 1 96.81 116 ILE A O 1
ATOM 947 N N . PHE A 1 117 ? -2.82 16.109 18.266 1 97.62 117 PHE A N 1
ATOM 948 C CA . PHE A 1 117 ? -4.227 16.422 18.062 1 97.62 117 PHE A CA 1
ATOM 949 C C . PHE A 1 117 ? -5.07 15.156 18.016 1 97.62 117 PHE A C 1
ATOM 951 O O . PHE A 1 117 ? -4.656 14.148 17.453 1 97.62 117 PHE A O 1
ATOM 958 N N . LYS A 1 118 ? -6.215 15.227 18.594 1 97.5 118 LYS A N 1
ATOM 959 C CA . LYS A 1 118 ? -7.203 14.156 18.453 1 97.5 118 LYS A CA 1
ATOM 960 C C . LYS A 1 118 ? -8.297 14.555 17.469 1 97.5 118 LYS A C 1
ATOM 962 O O . LYS A 1 118 ? -8.625 15.734 17.344 1 97.5 118 LYS A O 1
ATOM 967 N N . TYR A 1 119 ? -8.797 13.641 16.75 1 97.12 119 TYR A N 1
ATOM 968 C CA . TYR A 1 119 ? -9.898 13.852 15.82 1 97.12 119 TYR A CA 1
ATOM 969 C C . TYR A 1 119 ? -11.242 13.594 16.5 1 97.12 119 TYR A C 1
ATOM 971 O O . TYR A 1 119 ? -11.438 12.555 17.125 1 97.12 119 TYR A O 1
ATOM 979 N N . ASN A 1 120 ? -12.133 14.648 16.328 1 94.69 120 ASN A N 1
ATOM 980 C CA . ASN A 1 120 ? -13.469 14.555 16.906 1 94.69 120 ASN A CA 1
ATOM 981 C C . ASN A 1 120 ? -14.539 14.484 15.812 1 94.69 120 ASN A C 1
ATOM 983 O O . ASN A 1 120 ? -14.406 15.125 14.766 1 94.69 120 ASN A O 1
ATOM 987 N N . ARG A 1 121 ? -15.68 13.797 16.078 1 81.25 121 ARG A N 1
ATOM 988 C CA . ARG A 1 121 ? -16.859 13.68 15.227 1 81.25 121 ARG A CA 1
ATOM 989 C C . ARG A 1 121 ? -16.484 13.203 13.828 1 81.25 121 ARG A C 1
ATOM 991 O O . ARG A 1 121 ? -15.906 13.953 13.047 1 81.25 121 ARG A O 1
ATOM 998 N N . LEU A 1 122 ? -16.797 12.117 13.414 1 82.12 122 LEU A N 1
ATOM 999 C CA . LEU A 1 122 ? -16.469 11.57 12.102 1 82.12 122 LEU A CA 1
ATOM 1000 C C . LEU A 1 122 ? -17.719 11.352 11.266 1 82.12 122 LEU A C 1
ATOM 1002 O O . LEU A 1 122 ? -18.672 10.734 11.727 1 82.12 122 LEU A O 1
ATOM 1006 N N . HIS A 1 123 ? -17.812 12.344 10.289 1 85.81 123 HIS A N 1
ATOM 1007 C CA . HIS A 1 123 ? -18.797 12.133 9.234 1 85.81 123 HIS A CA 1
ATOM 1008 C C . HIS A 1 123 ? -18.141 11.586 7.969 1 85.81 123 HIS A C 1
ATOM 1010 O O . HIS A 1 123 ? -17.281 12.25 7.375 1 85.81 123 HIS A O 1
ATOM 1016 N N . VAL A 1 124 ? -18.531 10.422 7.688 1 81.75 124 VAL A N 1
ATOM 1017 C CA . VAL A 1 124 ? -17.938 9.789 6.516 1 81.75 124 VAL A CA 1
ATOM 1018 C C . VAL A 1 124 ? -18.719 10.172 5.262 1 81.75 124 VAL A C 1
ATOM 1020 O O . VAL A 1 124 ? -19.938 10.062 5.234 1 81.75 124 VAL A O 1
ATOM 1023 N N . VAL A 1 125 ? -18.016 10.703 4.383 1 78.06 125 VAL A N 1
ATOM 1024 C CA . VAL A 1 125 ? -18.562 11.055 3.078 1 78.06 125 VAL A CA 1
ATOM 1025 C C . VAL A 1 125 ? -17.906 10.203 1.993 1 78.06 125 VAL A C 1
ATOM 1027 O O . VAL A 1 125 ? -16.672 10.062 1.962 1 78.06 125 VAL A O 1
ATOM 1030 N N . SER A 1 126 ? -18.656 9.219 1.453 1 67.25 126 SER A N 1
ATOM 1031 C CA . SER A 1 126 ? -18.062 8.367 0.422 1 67.25 126 SER A CA 1
ATOM 1032 C C . SER A 1 126 ? -18.156 9.023 -0.952 1 67.25 126 SER A C 1
ATOM 1034 O O . SER A 1 126 ? -19.234 9.414 -1.389 1 67.25 126 SER A O 1
ATOM 1036 N N . ASN A 1 127 ? -16.984 9.344 -1.501 1 62 127 ASN A N 1
ATOM 1037 C CA . ASN A 1 127 ? -17 9.867 -2.863 1 62 127 ASN A CA 1
ATOM 1038 C C . ASN A 1 127 ? -16.547 8.805 -3.871 1 62 127 ASN A C 1
ATOM 1040 O O . ASN A 1 127 ? -16.719 8.984 -5.078 1 62 127 ASN A O 1
ATOM 1044 N N . ALA A 1 128 ? -15.961 7.711 -3.467 1 60.5 128 ALA A N 1
ATOM 1045 C CA . ALA A 1 128 ? -15.656 6.715 -4.488 1 60.5 128 ALA A CA 1
ATOM 1046 C C . ALA A 1 128 ? -15.156 5.418 -3.854 1 60.5 128 ALA A C 1
ATOM 1048 O O . ALA A 1 128 ? -14.578 5.43 -2.768 1 60.5 128 ALA A O 1
ATOM 1049 N N . PRO A 1 129 ? -15.641 4.336 -4.527 1 56.91 129 PRO A N 1
ATOM 1050 C CA . PRO A 1 129 ? -15.102 3.053 -4.07 1 56.91 129 PRO A CA 1
ATOM 1051 C C . PRO A 1 129 ? -13.602 2.922 -4.316 1 56.91 129 PRO A C 1
ATOM 1053 O O . PRO A 1 129 ? -13.094 3.406 -5.332 1 56.91 129 PRO A O 1
ATOM 1056 N N . VAL A 1 130 ? -12.883 2.809 -3.367 1 57.62 130 VAL A N 1
ATOM 1057 C CA . VAL A 1 130 ? -11.438 2.67 -3.533 1 57.62 130 VAL A CA 1
ATOM 1058 C C . VAL A 1 130 ? -11.07 1.19 -3.635 1 57.62 130 VAL A C 1
ATOM 1060 O O . VAL A 1 130 ? -10.891 0.52 -2.615 1 57.62 130 VAL A O 1
ATOM 1063 N N . HIS A 1 131 ? -11.398 0.558 -4.754 1 69.62 131 HIS A N 1
ATOM 1064 C CA . HIS A 1 131 ? -11.008 -0.843 -4.879 1 69.62 131 HIS A CA 1
ATOM 1065 C C . HIS A 1 131 ? -9.734 -0.988 -5.699 1 69.62 131 HIS A C 1
ATOM 1067 O O . HIS A 1 131 ? -9.789 -1.182 -6.914 1 69.62 131 HIS A O 1
ATOM 1073 N N . GLN A 1 132 ? -8.609 -0.675 -5.09 1 84.12 132 GLN A N 1
ATOM 1074 C CA . GLN A 1 132 ? -7.395 -0.777 -5.895 1 84.12 132 GLN A CA 1
ATOM 1075 C C . GLN A 1 132 ? -6.5 -1.908 -5.398 1 84.12 132 GLN A C 1
ATOM 1077 O O . GLN A 1 132 ? -6.367 -2.119 -4.191 1 84.12 132 GLN A O 1
ATOM 1082 N N . ALA A 1 133 ? -5.98 -2.676 -6.422 1 90 133 ALA A N 1
ATOM 1083 C CA . ALA A 1 133 ? -4.973 -3.68 -6.102 1 90 133 ALA A CA 1
ATOM 1084 C C . ALA A 1 133 ? -3.699 -3.027 -5.566 1 90 133 ALA A C 1
ATOM 1086 O O . ALA A 1 133 ? -3.389 -1.885 -5.914 1 90 133 ALA A O 1
ATOM 1087 N N . LEU A 1 134 ? -3.057 -3.766 -4.738 1 93.69 134 LEU A N 1
ATOM 1088 C CA . LEU A 1 134 ? -1.834 -3.27 -4.117 1 93.69 134 LEU A CA 1
ATOM 1089 C C . LEU A 1 134 ? -0.721 -3.117 -5.148 1 93.69 134 LEU A C 1
ATOM 1091 O O . LEU A 1 134 ? -0.369 -4.078 -5.836 1 93.69 134 LEU A O 1
ATOM 1095 N N . SER A 1 135 ? -0.198 -1.926 -5.285 1 96.31 135 SER A N 1
ATOM 1096 C CA . SER A 1 135 ? 0.979 -1.637 -6.098 1 96.31 135 SER A CA 1
ATOM 1097 C C . SER A 1 135 ? 2.195 -1.344 -5.227 1 96.31 135 SER A C 1
ATOM 1099 O O . SER A 1 135 ? 2.25 -0.312 -4.555 1 96.31 135 SER A O 1
ATOM 1101 N N . ARG A 1 136 ? 3.123 -2.223 -5.301 1 96.5 136 ARG A N 1
ATOM 1102 C CA . ARG A 1 136 ? 4.316 -2.051 -4.477 1 96.5 136 ARG A CA 1
ATOM 1103 C C . ARG A 1 136 ? 5.062 -0.777 -4.852 1 96.5 136 ARG A C 1
ATOM 1105 O O . ARG A 1 136 ? 5.535 -0.047 -3.979 1 96.5 136 ARG A O 1
ATOM 1112 N N . GLY A 1 137 ? 5.109 -0.545 -6.172 1 97.81 137 GLY A N 1
ATOM 1113 C CA . GLY A 1 137 ? 5.777 0.673 -6.605 1 97.81 137 GLY A CA 1
ATOM 1114 C C . GLY A 1 137 ? 5.121 1.933 -6.074 1 97.81 137 GLY A C 1
ATOM 1115 O O . GLY A 1 137 ? 5.805 2.844 -5.602 1 97.81 137 GLY A O 1
ATOM 1116 N N . ASP A 1 138 ? 3.807 1.974 -6.121 1 97.25 138 ASP A N 1
ATOM 1117 C CA . ASP A 1 138 ? 3.068 3.137 -5.637 1 97.25 138 ASP A CA 1
ATOM 1118 C C . ASP A 1 138 ? 3.283 3.342 -4.141 1 97.25 138 ASP A C 1
ATOM 1120 O O . ASP A 1 138 ? 3.49 4.469 -3.686 1 97.25 138 ASP A O 1
ATOM 1124 N N . PHE A 1 139 ? 3.27 2.256 -3.424 1 97 139 PHE A N 1
ATOM 1125 C CA . PHE A 1 139 ? 3.393 2.355 -1.974 1 97 139 PHE A CA 1
ATOM 1126 C C . PHE A 1 139 ? 4.812 2.744 -1.576 1 97 139 PHE A C 1
ATOM 1128 O O . PHE A 1 139 ? 5.012 3.48 -0.607 1 97 139 PHE A O 1
ATOM 1135 N N . LEU A 1 140 ? 5.789 2.234 -2.293 1 98.25 140 LEU A N 1
ATOM 1136 C CA . LEU A 1 140 ? 7.176 2.584 -2.004 1 98.25 140 LEU A CA 1
ATOM 1137 C C . LEU A 1 140 ? 7.422 4.07 -2.244 1 98.25 140 LEU A C 1
ATOM 1139 O O . LEU A 1 140 ? 8.273 4.676 -1.594 1 98.25 140 LEU A O 1
ATOM 1143 N N . LEU A 1 141 ? 6.664 4.664 -3.193 1 98.5 141 LEU A N 1
ATOM 1144 C CA . LEU A 1 141 ? 6.781 6.109 -3.35 1 98.5 141 LEU A CA 1
ATOM 1145 C C . LEU A 1 141 ? 6.363 6.828 -2.07 1 98.5 141 LEU A C 1
ATOM 1147 O O . LEU A 1 141 ? 7.012 7.789 -1.652 1 98.5 141 LEU A O 1
ATOM 1151 N N . VAL A 1 142 ? 5.281 6.395 -1.46 1 97.75 142 VAL A N 1
ATOM 1152 C CA . VAL A 1 142 ? 4.816 7.023 -0.229 1 97.75 142 VAL A CA 1
ATOM 1153 C C . VAL A 1 142 ? 5.883 6.891 0.856 1 97.75 142 VAL A C 1
ATOM 1155 O O . VAL A 1 142 ? 6.172 7.848 1.575 1 97.75 142 VAL A O 1
ATOM 1158 N N . ASP A 1 143 ? 6.473 5.711 0.962 1 98 143 ASP A N 1
ATOM 1159 C CA . ASP A 1 143 ? 7.559 5.504 1.913 1 98 143 ASP A CA 1
ATOM 1160 C C . ASP A 1 143 ? 8.734 6.426 1.607 1 98 143 ASP A C 1
ATOM 1162 O O . ASP A 1 143 ? 9.328 7.016 2.518 1 98 143 ASP A O 1
ATOM 1166 N N . LEU A 1 144 ? 9.102 6.547 0.341 1 97.94 144 LEU A N 1
ATOM 1167 C CA . LEU A 1 144 ? 10.18 7.426 -0.105 1 97.94 144 LEU A CA 1
ATOM 1168 C C . LEU A 1 144 ? 9.898 8.875 0.297 1 97.94 144 LEU A C 1
ATOM 1170 O O . LEU A 1 144 ? 10.797 9.57 0.766 1 97.94 144 LEU A O 1
ATOM 1174 N N . LEU A 1 145 ? 8.672 9.297 0.135 1 97.69 145 LEU A N 1
ATOM 1175 C CA . LEU A 1 145 ? 8.305 10.664 0.474 1 97.69 145 LEU A CA 1
ATOM 1176 C C . LEU A 1 145 ? 8.461 10.914 1.971 1 97.69 145 LEU A C 1
ATOM 1178 O O . LEU A 1 145 ? 8.805 12.023 2.387 1 97.69 145 LEU A O 1
ATOM 1182 N N . VAL A 1 146 ? 8.188 9.898 2.793 1 95.88 146 VAL A N 1
ATOM 1183 C CA . VAL A 1 146 ? 8.391 10.023 4.23 1 95.88 146 VAL A CA 1
ATOM 1184 C C . VAL A 1 146 ? 9.875 10.242 4.527 1 95.88 146 VAL A C 1
ATOM 1186 O O . VAL A 1 146 ? 10.234 11.102 5.34 1 95.88 146 VAL A O 1
ATOM 1189 N N . HIS A 1 147 ? 10.75 9.5 3.84 1 95.25 147 HIS A N 1
ATOM 1190 C CA . HIS A 1 147 ? 12.188 9.727 3.984 1 95.25 147 HIS A CA 1
ATOM 1191 C C . HIS A 1 147 ? 12.562 11.141 3.58 1 95.25 147 HIS A C 1
ATOM 1193 O O . HIS A 1 147 ? 13.305 11.82 4.301 1 95.25 147 HIS A O 1
ATOM 1199 N N . MET A 1 148 ? 12 11.508 2.457 1 94.19 148 MET A N 1
ATOM 1200 C CA . MET A 1 148 ? 12.344 12.82 1.901 1 94.19 148 MET A CA 1
ATOM 1201 C C . MET A 1 148 ? 11.945 13.938 2.855 1 94.19 148 MET A C 1
ATOM 1203 O O . MET A 1 148 ? 12.633 14.953 2.957 1 94.19 148 MET A O 1
ATOM 1207 N N . SER A 1 149 ? 10.844 13.758 3.488 1 91.62 149 SER A N 1
ATOM 1208 C CA . SER A 1 149 ? 10.328 14.789 4.387 1 91.62 149 SER A CA 1
ATOM 1209 C C . SER A 1 149 ? 11.195 14.922 5.633 1 91.62 149 SER A C 1
ATOM 1211 O O . SER A 1 149 ? 11.102 15.914 6.363 1 91.62 149 SER A O 1
ATOM 1213 N N . ARG A 1 150 ? 12.062 13.969 5.859 1 89.19 150 ARG A N 1
ATOM 1214 C CA . ARG A 1 150 ? 12.836 13.945 7.098 1 89.19 150 ARG A CA 1
ATOM 1215 C C . ARG A 1 150 ? 14.32 14.133 6.816 1 89.19 150 ARG A C 1
ATOM 1217 O O . ARG A 1 150 ? 15.141 14.117 7.738 1 89.19 150 ARG A O 1
ATOM 1224 N N . LEU A 1 151 ? 14.695 14.305 5.641 1 87.62 151 LEU A N 1
ATOM 1225 C CA . LEU A 1 151 ? 16.094 14.398 5.246 1 87.62 151 LEU A CA 1
ATOM 1226 C C . LEU A 1 151 ? 16.797 15.523 6.004 1 87.62 151 LEU A C 1
ATOM 1228 O O . LEU A 1 151 ? 17.984 15.398 6.336 1 87.62 151 LEU A O 1
ATOM 1232 N N . HIS A 1 152 ? 16.094 16.547 6.242 1 84.38 152 HIS A N 1
ATOM 1233 C CA . HIS A 1 152 ? 16.719 17.719 6.863 1 84.38 152 HIS A CA 1
ATOM 1234 C C . HIS A 1 152 ? 16.984 17.469 8.344 1 84.38 152 HIS A C 1
ATOM 1236 O O . HIS A 1 152 ? 17.75 18.203 8.969 1 84.38 152 HIS A O 1
ATOM 1242 N N . ILE A 1 153 ? 16.391 16.5 8.883 1 86.12 153 ILE A N 1
ATOM 1243 C CA . ILE A 1 153 ? 16.547 16.266 10.312 1 86.12 153 ILE A CA 1
ATOM 1244 C C . ILE A 1 153 ? 17.422 15.023 10.531 1 86.12 153 ILE A C 1
ATOM 1246 O O . ILE A 1 153 ? 17.812 14.727 11.664 1 86.12 153 ILE A O 1
ATOM 1250 N N . TYR A 1 154 ? 17.797 14.242 9.453 1 86.81 154 TYR A N 1
ATOM 1251 C CA . TYR A 1 154 ? 18.578 13.023 9.578 1 86.81 154 TYR A CA 1
ATOM 1252 C C . TYR A 1 154 ? 20 13.328 10.031 1 86.81 154 TYR A C 1
ATOM 1254 O O . TYR A 1 154 ? 20.641 14.25 9.508 1 86.81 154 TYR A O 1
ATOM 1262 N N . SER A 1 155 ? 20.438 12.555 10.938 1 90.19 155 SER A N 1
ATOM 1263 C CA . SER A 1 155 ? 21.859 12.547 11.258 1 90.19 155 SER A CA 1
ATOM 1264 C C . SER A 1 155 ? 22.672 11.852 10.172 1 90.19 155 SER A C 1
ATOM 1266 O O . SER A 1 155 ? 22.109 11.203 9.289 1 90.19 155 SER A O 1
ATOM 1268 N N . GLN A 1 156 ? 23.953 11.969 10.312 1 88.31 156 GLN A N 1
ATOM 1269 C CA . GLN A 1 156 ? 24.828 11.281 9.367 1 88.31 156 GLN A CA 1
ATOM 1270 C C . GLN A 1 156 ? 24.641 9.773 9.43 1 88.31 156 GLN A C 1
ATOM 1272 O O . GLN A 1 156 ? 24.656 9.094 8.406 1 88.31 156 GLN A O 1
ATOM 1277 N N . ASP A 1 157 ? 24.453 9.312 10.602 1 89.62 157 ASP A N 1
ATOM 1278 C CA . ASP A 1 157 ? 24.25 7.879 10.789 1 89.62 157 ASP A CA 1
ATOM 1279 C C . ASP A 1 157 ? 22.922 7.434 10.164 1 89.62 157 ASP A C 1
ATOM 1281 O O . ASP A 1 157 ? 22.844 6.359 9.57 1 89.62 157 ASP A O 1
ATOM 1285 N N . GLN A 1 158 ? 21.984 8.242 10.305 1 89.38 158 GLN A N 1
ATOM 1286 C CA . GLN A 1 158 ? 20.688 7.941 9.711 1 89.38 158 GLN A CA 1
ATOM 1287 C C . GLN A 1 158 ? 20.75 7.965 8.188 1 89.38 158 GLN A C 1
ATOM 1289 O O . GLN A 1 158 ? 20.141 7.133 7.52 1 89.38 158 GLN A O 1
ATOM 1294 N N . ILE A 1 159 ? 21.469 8.875 7.711 1 88.38 159 ILE A N 1
ATOM 1295 C CA . ILE A 1 159 ? 21.641 8.953 6.266 1 88.38 159 ILE A CA 1
ATOM 1296 C C . ILE A 1 159 ? 22.297 7.676 5.754 1 88.38 159 ILE A C 1
ATOM 1298 O O . ILE A 1 159 ? 21.859 7.094 4.762 1 88.38 159 ILE A O 1
ATOM 1302 N N . LYS A 1 160 ? 23.312 7.262 6.398 1 86.75 160 LYS A N 1
ATOM 1303 C CA . LYS A 1 160 ? 24 6.035 6.027 1 86.75 160 LYS A CA 1
ATOM 1304 C C . LYS A 1 160 ? 23.062 4.832 6.078 1 86.75 160 LYS A C 1
ATOM 1306 O O . LYS A 1 160 ? 23.156 3.93 5.242 1 86.75 160 LYS A O 1
ATOM 1311 N N . GLN A 1 161 ? 22.234 4.887 6.992 1 88.44 161 GLN A N 1
ATOM 1312 C CA . GLN A 1 161 ? 21.297 3.783 7.207 1 88.44 161 GLN A CA 1
ATOM 1313 C C . GLN A 1 161 ? 20.188 3.791 6.164 1 88.44 161 GLN A C 1
ATOM 1315 O O . GLN A 1 161 ? 19.781 2.734 5.676 1 88.44 161 GLN A O 1
ATOM 1320 N N . TYR A 1 162 ? 19.734 4.961 5.785 1 93 162 TYR A N 1
ATOM 1321 C CA . TYR A 1 162 ? 18.5 5.047 4.988 1 93 162 TYR A CA 1
ATOM 1322 C C . TYR A 1 162 ? 18.828 5.191 3.506 1 93 162 TYR A C 1
ATOM 1324 O O . TYR A 1 162 ? 17.969 4.957 2.65 1 93 162 TYR A O 1
ATOM 1332 N N . LEU A 1 163 ? 20.047 5.508 3.191 1 92.94 163 LEU A N 1
ATOM 1333 C CA . LEU A 1 163 ? 20.406 5.727 1.793 1 92.94 163 LEU A CA 1
ATOM 1334 C C . LEU A 1 163 ? 20.203 4.453 0.977 1 92.94 163 LEU A C 1
ATOM 1336 O O . LEU A 1 163 ? 19.625 4.492 -0.115 1 92.94 163 LEU A O 1
ATOM 1340 N N . PRO A 1 164 ? 20.656 3.277 1.514 1 93.69 164 PRO A N 1
ATOM 1341 C CA . PRO A 1 164 ? 20.391 2.057 0.75 1 93.69 164 PRO A CA 1
ATOM 1342 C C . PRO A 1 164 ? 18.906 1.785 0.573 1 93.69 164 PRO A C 1
ATOM 1344 O O . PRO A 1 164 ? 18.484 1.235 -0.451 1 93.69 164 PRO A O 1
ATOM 1347 N N . VAL A 1 165 ? 18.109 2.16 1.539 1 96.06 165 VAL A N 1
ATOM 1348 C CA . VAL A 1 165 ? 16.672 1.991 1.486 1 96.06 165 VAL A CA 1
ATOM 1349 C C . VAL A 1 165 ? 16.078 2.896 0.406 1 96.06 165 VAL A C 1
ATOM 1351 O O . VAL A 1 165 ? 15.273 2.449 -0.418 1 96.06 165 VAL A O 1
ATOM 1354 N N . ILE A 1 166 ? 16.547 4.094 0.417 1 96.44 166 ILE A N 1
ATOM 1355 C CA . ILE A 1 166 ? 16.094 5.082 -0.552 1 96.44 166 ILE A CA 1
ATOM 1356 C C . ILE A 1 166 ? 16.469 4.633 -1.964 1 96.44 166 ILE A C 1
ATOM 1358 O O . ILE A 1 166 ? 15.641 4.707 -2.883 1 96.44 166 ILE A O 1
ATOM 1362 N N . GLU A 1 167 ? 17.625 4.137 -2.125 1 95.88 167 GLU A N 1
ATOM 1363 C CA . GLU A 1 167 ? 18.078 3.645 -3.424 1 95.88 167 GLU A CA 1
ATOM 1364 C C . GLU A 1 167 ? 17.234 2.471 -3.895 1 95.88 167 GLU A C 1
ATOM 1366 O O . GLU A 1 167 ? 16.828 2.416 -5.059 1 95.88 167 GLU A O 1
ATOM 1371 N N . TYR A 1 168 ? 17.031 1.59 -3.02 1 96.75 168 TYR A N 1
ATOM 1372 C CA . TYR A 1 168 ? 16.172 0.455 -3.336 1 96.75 168 TYR A CA 1
ATOM 1373 C C . TYR A 1 168 ? 14.781 0.923 -3.768 1 96.75 168 TYR A C 1
ATOM 1375 O O . TYR A 1 168 ? 14.234 0.422 -4.75 1 96.75 168 TYR A O 1
ATOM 1383 N N . GLU A 1 169 ? 14.227 1.856 -3 1 97.75 169 GLU A N 1
ATOM 1384 C CA . GLU A 1 169 ? 12.898 2.379 -3.311 1 97.75 169 GLU A CA 1
ATOM 1385 C C . GLU A 1 169 ? 12.859 2.994 -4.707 1 97.75 169 GLU A C 1
ATOM 1387 O O . GLU A 1 169 ? 11.977 2.676 -5.508 1 97.75 169 GLU A O 1
ATOM 1392 N N . ILE A 1 170 ? 13.828 3.787 -5.008 1 97.25 170 ILE A N 1
ATOM 1393 C CA . ILE A 1 170 ? 13.883 4.477 -6.293 1 97.25 170 ILE A CA 1
ATOM 1394 C C . ILE A 1 170 ? 13.961 3.453 -7.426 1 97.25 170 ILE A C 1
ATOM 1396 O O . ILE A 1 170 ? 13.18 3.512 -8.375 1 97.25 170 ILE A O 1
ATOM 1400 N N . LYS A 1 171 ? 14.797 2.473 -7.316 1 96.44 171 LYS A N 1
ATOM 1401 C CA . LYS A 1 171 ? 14.969 1.457 -8.352 1 96.44 171 LYS A CA 1
ATOM 1402 C C . LYS A 1 171 ? 13.703 0.628 -8.531 1 96.44 171 LYS A C 1
ATOM 1404 O O . LYS A 1 171 ? 13.289 0.35 -9.656 1 96.44 171 LYS A O 1
ATOM 1409 N N . THR A 1 172 ? 13.141 0.254 -7.445 1 97 172 THR A N 1
ATOM 1410 C CA . THR A 1 172 ? 11.953 -0.599 -7.469 1 97 172 THR A CA 1
ATOM 1411 C C . THR A 1 172 ? 10.758 0.152 -8.047 1 97 172 THR A C 1
ATOM 1413 O O . THR A 1 172 ? 10 -0.399 -8.844 1 97 172 THR A O 1
ATOM 1416 N N . ILE A 1 173 ? 10.562 1.428 -7.703 1 98.19 173 ILE A N 1
ATOM 1417 C CA . ILE A 1 173 ? 9.469 2.242 -8.227 1 98.19 173 ILE A CA 1
ATOM 1418 C C . ILE A 1 173 ? 9.609 2.375 -9.742 1 98.19 173 ILE A C 1
ATOM 1420 O O . ILE A 1 173 ? 8.633 2.203 -10.477 1 98.19 173 ILE A O 1
ATOM 1424 N N . LYS A 1 174 ? 10.789 2.682 -10.211 1 96.81 174 LYS A N 1
ATOM 1425 C CA . LYS A 1 174 ? 11.016 2.844 -11.641 1 96.81 174 LYS A CA 1
ATOM 1426 C C . LYS A 1 174 ? 10.617 1.588 -12.406 1 96.81 174 LYS A C 1
ATOM 1428 O O . LYS A 1 174 ? 10.094 1.675 -13.523 1 96.81 174 LYS A O 1
ATOM 1433 N N . ARG A 1 175 ? 10.859 0.509 -11.797 1 96.25 175 ARG A N 1
ATOM 1434 C CA . ARG A 1 175 ? 10.594 -0.761 -12.469 1 96.25 175 ARG A CA 1
ATOM 1435 C C . ARG A 1 175 ? 9.117 -1.129 -12.383 1 96.25 175 ARG A C 1
ATOM 1437 O O . ARG A 1 175 ? 8.516 -1.557 -13.367 1 96.25 175 ARG A O 1
ATOM 1444 N N . LEU A 1 176 ? 8.5 -0.983 -11.266 1 97.69 176 LEU A N 1
ATOM 1445 C CA . LEU A 1 176 ? 7.191 -1.566 -10.992 1 97.69 176 LEU A CA 1
ATOM 1446 C C . LEU A 1 176 ? 6.078 -0.57 -11.297 1 97.69 176 LEU A C 1
ATOM 1448 O O . LEU A 1 176 ? 4.93 -0.963 -11.523 1 97.69 176 LEU A O 1
ATOM 1452 N N . SER A 1 177 ? 6.348 0.749 -11.242 1 97.81 177 SER A N 1
ATOM 1453 C CA . SER A 1 177 ? 5.391 1.812 -11.523 1 97.81 177 SER A CA 1
ATOM 1454 C C . SER A 1 177 ? 5.965 2.824 -12.508 1 97.81 177 SER A C 1
ATOM 1456 O O . SER A 1 177 ? 6.242 3.969 -12.141 1 97.81 177 SER A O 1
ATOM 1458 N N . PRO A 1 178 ? 5.988 2.42 -13.695 1 96.44 178 PRO A N 1
ATOM 1459 C CA . PRO A 1 178 ? 6.617 3.299 -14.688 1 96.44 178 PRO A CA 1
ATOM 1460 C C . PRO A 1 178 ? 5.879 4.625 -14.852 1 96.44 178 PRO A C 1
ATOM 1462 O O . PRO A 1 178 ? 6.469 5.617 -15.289 1 96.44 178 PRO A O 1
ATOM 1465 N N . ASN A 1 179 ? 4.625 4.668 -14.539 1 96.12 179 ASN A N 1
ATOM 1466 C CA . ASN A 1 179 ? 3.85 5.898 -14.609 1 96.12 179 ASN A CA 1
ATOM 1467 C C . ASN A 1 179 ? 4.414 6.973 -13.688 1 96.12 179 ASN A C 1
ATOM 1469 O O . ASN A 1 179 ? 4.117 8.156 -13.852 1 96.12 179 ASN A O 1
ATOM 1473 N N . LEU A 1 180 ? 5.285 6.602 -12.75 1 98 180 LEU A N 1
ATOM 1474 C CA . LEU A 1 180 ? 5.816 7.531 -11.758 1 98 180 LEU A CA 1
ATOM 1475 C C . LEU A 1 180 ? 7.207 8.016 -12.156 1 98 180 LEU A C 1
ATOM 1477 O O . LEU A 1 180 ? 7.879 8.703 -11.383 1 98 180 LEU A O 1
ATOM 1481 N N . SER A 1 181 ? 7.652 7.715 -13.305 1 96.44 181 SER A N 1
ATOM 1482 C CA . SER A 1 181 ? 9.016 7.996 -13.75 1 96.44 181 SER A CA 1
ATOM 1483 C C . SER A 1 181 ? 9.336 9.484 -13.633 1 96.44 181 SER A C 1
ATOM 1485 O O . SER A 1 181 ? 10.438 9.852 -13.219 1 96.44 181 SER A O 1
ATOM 1487 N N . GLY A 1 182 ? 8.398 10.328 -14.031 1 96.62 182 GLY A N 1
ATOM 1488 C CA . GLY A 1 182 ? 8.617 11.766 -13.93 1 96.62 182 GLY A CA 1
ATOM 1489 C C . GLY A 1 182 ? 8.844 12.227 -12.5 1 96.62 182 GLY A C 1
ATOM 1490 O O . GLY A 1 182 ? 9.75 13.016 -12.227 1 96.62 182 GLY A O 1
ATOM 1491 N N . ILE A 1 183 ? 8.086 11.742 -11.57 1 97.25 183 ILE A N 1
ATOM 1492 C CA . ILE A 1 183 ? 8.188 12.078 -10.148 1 97.25 183 ILE A CA 1
ATOM 1493 C C . ILE A 1 183 ? 9.539 11.617 -9.609 1 97.25 183 ILE A C 1
ATOM 1495 O O . ILE A 1 183 ? 10.219 12.359 -8.898 1 97.25 183 ILE A O 1
ATOM 1499 N N . ILE A 1 184 ? 9.891 10.43 -9.977 1 97.56 184 ILE A N 1
ATOM 1500 C CA . ILE A 1 184 ? 11.133 9.852 -9.477 1 97.56 184 ILE A CA 1
ATOM 1501 C C . ILE A 1 184 ? 12.32 10.672 -9.969 1 97.56 184 ILE A C 1
ATOM 1503 O O . ILE A 1 184 ? 13.266 10.922 -9.211 1 97.56 184 ILE A O 1
ATOM 1507 N N . GLN A 1 185 ? 12.312 11.141 -11.188 1 96.25 185 GLN A N 1
ATOM 1508 C CA . GLN A 1 185 ? 13.375 11.984 -11.711 1 96.25 185 GLN A CA 1
ATOM 1509 C C . GLN A 1 185 ? 13.492 13.289 -10.922 1 96.25 185 GL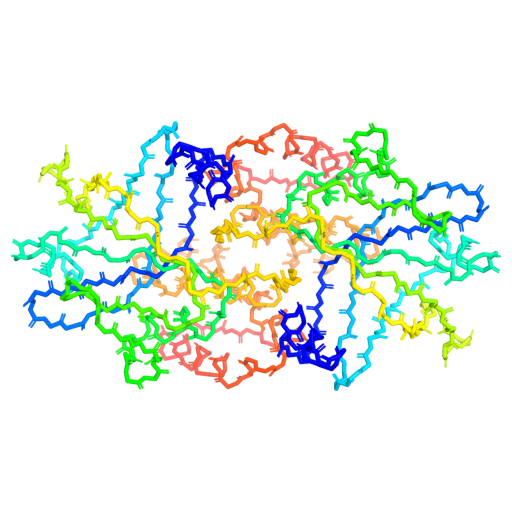N A C 1
ATOM 1511 O O . GLN A 1 185 ? 14.594 13.742 -10.617 1 96.25 185 GLN A O 1
ATOM 1516 N N . GLU A 1 186 ? 12.391 13.836 -10.609 1 96.19 186 GLU A N 1
ATOM 1517 C CA . GLU A 1 186 ? 12.383 15.062 -9.82 1 96.19 186 GLU A CA 1
ATOM 1518 C C . GLU A 1 186 ? 12.961 14.82 -8.43 1 96.19 186 GLU A C 1
ATOM 1520 O O . GLU A 1 186 ? 13.75 15.625 -7.93 1 96.19 186 GLU A O 1
ATOM 1525 N N . LEU A 1 187 ? 12.586 13.727 -7.801 1 96 187 LEU A N 1
ATOM 1526 C CA . LEU A 1 187 ? 13.039 13.422 -6.449 1 96 187 LEU A CA 1
ATOM 1527 C C . LEU A 1 187 ? 14.539 13.125 -6.43 1 96 187 LEU A C 1
ATOM 1529 O O . LEU A 1 187 ? 15.242 13.508 -5.492 1 96 187 LEU A O 1
ATOM 1533 N N . ILE A 1 188 ? 14.992 12.492 -7.492 1 95.5 188 ILE A N 1
ATOM 1534 C CA . ILE A 1 188 ? 16.422 12.258 -7.629 1 95.5 188 ILE A CA 1
ATOM 1535 C C . ILE A 1 188 ? 17.156 13.594 -7.703 1 95.5 188 ILE A C 1
ATOM 1537 O O . ILE A 1 188 ? 18.203 13.773 -7.07 1 95.5 188 ILE A O 1
ATOM 1541 N N . GLY A 1 189 ? 16.594 14.484 -8.461 1 93.75 189 GLY A N 1
ATOM 1542 C CA . GLY A 1 189 ? 17.172 15.812 -8.531 1 93.75 189 GLY A CA 1
ATOM 1543 C C . GLY A 1 189 ? 17.281 16.5 -7.184 1 93.75 189 GLY A C 1
ATOM 1544 O O . GLY A 1 189 ? 18.297 17.109 -6.871 1 93.75 189 GLY A O 1
ATOM 1545 N N . ILE A 1 190 ? 16.281 16.359 -6.379 1 92.25 190 ILE A N 1
ATOM 1546 C CA . ILE A 1 190 ? 16.266 16.953 -5.043 1 92.25 190 ILE A CA 1
ATOM 1547 C C . ILE A 1 190 ? 17.375 16.312 -4.199 1 92.25 190 ILE A C 1
ATOM 1549 O O . ILE A 1 190 ? 18.094 17.016 -3.486 1 92.25 190 ILE A O 1
ATOM 1553 N N . LEU A 1 191 ? 17.531 15 -4.266 1 93.19 191 LEU A N 1
ATOM 1554 C CA . LEU A 1 191 ? 18.547 14.281 -3.498 1 93.19 191 LEU A CA 1
ATOM 1555 C C . LEU A 1 191 ? 19.938 14.711 -3.926 1 93.19 191 LEU A C 1
ATOM 1557 O O . LEU A 1 191 ? 20.797 14.961 -3.08 1 93.19 191 LEU A O 1
ATOM 1561 N N . GLU A 1 192 ? 20.094 14.867 -5.18 1 92 192 GLU A N 1
ATOM 1562 C CA . GLU A 1 192 ? 21.391 15.258 -5.715 1 92 192 GLU A CA 1
ATOM 1563 C C . GLU A 1 192 ? 21.734 16.703 -5.324 1 92 192 GLU A C 1
ATOM 1565 O O . GLU A 1 192 ? 22.891 17 -5 1 92 192 GLU A O 1
ATOM 1570 N N . ASP A 1 193 ? 20.812 17.516 -5.363 1 91.62 193 ASP A N 1
ATOM 1571 C CA . ASP A 1 193 ? 21.016 18.906 -4.977 1 91.62 193 ASP A CA 1
ATOM 1572 C C . ASP A 1 193 ? 21.438 19.016 -3.514 1 91.62 193 ASP A C 1
ATOM 1574 O O . ASP A 1 193 ? 22.141 19.953 -3.133 1 91.62 193 ASP A O 1
ATOM 1578 N N . LYS A 1 194 ? 21.016 18.094 -2.723 1 89.69 194 LYS A N 1
ATOM 1579 C CA . LYS A 1 194 ? 21.344 18.109 -1.302 1 89.69 194 LYS A CA 1
ATOM 1580 C C . LYS A 1 194 ? 22.672 17.406 -1.045 1 89.69 194 LYS A C 1
ATOM 1582 O O . LYS A 1 194 ? 23.141 17.312 0.098 1 89.69 194 LYS A O 1
ATOM 1587 N N . GLY A 1 195 ? 23.203 16.75 -2.123 1 87.62 195 GLY A N 1
ATOM 1588 C CA . GLY A 1 195 ? 24.547 16.188 -2.031 1 87.62 195 GLY A CA 1
ATOM 1589 C C . GLY A 1 195 ? 24.562 14.695 -1.766 1 87.62 195 GLY A C 1
ATOM 1590 O O . GLY A 1 195 ? 25.594 14.117 -1.434 1 87.62 195 GLY A O 1
ATOM 1591 N N . TYR A 1 196 ? 23.391 14.102 -1.88 1 86.44 196 TYR A N 1
ATOM 1592 C CA . TYR A 1 196 ? 23.344 12.656 -1.685 1 86.44 196 TYR A CA 1
ATOM 1593 C C . TYR A 1 196 ? 23.672 11.914 -2.975 1 86.44 196 TYR A C 1
ATOM 1595 O O . TYR A 1 196 ? 23.188 12.273 -4.047 1 86.44 196 TYR A O 1
ATOM 1603 N N . LYS A 1 197 ? 24.641 11.07 -2.963 1 80.56 197 LYS A N 1
ATOM 1604 C CA . LYS A 1 197 ? 25.016 10.273 -4.133 1 80.56 197 LYS A CA 1
ATOM 1605 C C . LYS A 1 197 ? 24.156 9.016 -4.238 1 80.56 197 LYS A C 1
ATOM 1607 O O . LYS A 1 197 ? 24.25 8.125 -3.396 1 80.56 197 LYS A O 1
ATOM 1612 N N . ILE A 1 198 ? 23.25 8.992 -5.168 1 80.31 198 ILE A N 1
ATOM 1613 C CA . ILE A 1 198 ? 22.359 7.852 -5.398 1 80.31 198 ILE A CA 1
ATOM 1614 C C . ILE A 1 198 ? 22.906 7.012 -6.551 1 80.31 198 ILE A C 1
ATOM 1616 O O . ILE A 1 198 ? 23.156 7.527 -7.641 1 80.31 198 ILE A O 1
ATOM 1620 N N . SER A 1 199 ? 23.297 5.812 -6.281 1 75.19 199 SER A N 1
ATOM 1621 C CA . SER A 1 199 ? 23.781 4.887 -7.305 1 75.19 199 SER A CA 1
ATOM 1622 C C . SER A 1 199 ? 22.625 4.105 -7.922 1 75.19 199 SER A C 1
ATOM 1624 O O . SER A 1 199 ? 21.984 3.287 -7.246 1 75.19 199 SER A O 1
ATOM 1626 N N . LEU A 1 200 ? 22.125 4.535 -9.133 1 72.69 200 LEU A N 1
ATOM 1627 C CA . LEU A 1 200 ? 20.984 3.879 -9.766 1 72.69 200 LEU A CA 1
ATOM 1628 C C . LEU A 1 200 ? 21.453 2.916 -10.852 1 72.69 200 LEU A C 1
ATOM 1630 O O . LEU A 1 200 ? 22.469 3.154 -11.508 1 72.69 200 LEU A O 1
ATOM 1634 N N . MET B 1 1 ? -22.281 -1.138 -16.078 1 36.25 1 MET B N 1
ATOM 1635 C CA . MET B 1 1 ? -20.984 -0.461 -16.094 1 36.25 1 MET B CA 1
ATOM 1636 C C . MET B 1 1 ? -19.938 -1.301 -16.812 1 36.25 1 MET B C 1
ATOM 1638 O O . MET B 1 1 ? -19.734 -2.471 -16.484 1 36.25 1 MET B O 1
ATOM 1642 N N . ALA B 1 2 ? -19.562 -0.989 -17.984 1 43.38 2 ALA B N 1
ATOM 1643 C CA . ALA B 1 2 ? -18.781 -1.803 -18.922 1 43.38 2 ALA B CA 1
ATOM 1644 C C . ALA B 1 2 ? -17.5 -2.318 -18.266 1 43.38 2 ALA B C 1
ATOM 1646 O O . ALA B 1 2 ? -16.922 -1.641 -17.422 1 43.38 2 ALA B O 1
ATOM 1647 N N . ASP B 1 3 ? -17.172 -3.713 -18.312 1 52.59 3 ASP B N 1
ATOM 1648 C CA . ASP B 1 3 ? -16.031 -4.496 -17.844 1 52.59 3 ASP B CA 1
ATOM 1649 C C . ASP B 1 3 ? -14.734 -3.701 -17.953 1 52.59 3 ASP B C 1
ATOM 1651 O O . ASP B 1 3 ? -13.891 -3.754 -17.047 1 52.59 3 ASP B O 1
ATOM 1655 N N . ASP B 1 4 ? -14.461 -2.875 -18.969 1 55.66 4 ASP B N 1
ATOM 1656 C CA . ASP B 1 4 ? -13.242 -2.1 -19.219 1 55.66 4 ASP B CA 1
ATOM 1657 C C . ASP B 1 4 ? -13.055 -1.019 -18.156 1 55.66 4 ASP B C 1
ATOM 1659 O O . ASP B 1 4 ? -11.938 -0.792 -17.688 1 55.66 4 ASP B O 1
ATOM 1663 N N . ASN B 1 5 ? -14.102 -0.508 -17.672 1 70 5 ASN B N 1
ATOM 1664 C CA . ASN B 1 5 ? -14.047 0.557 -16.672 1 70 5 ASN B CA 1
ATOM 1665 C C . ASN B 1 5 ? -13.656 0.018 -15.297 1 70 5 ASN B C 1
ATOM 1667 O O . ASN B 1 5 ? -12.883 0.65 -14.57 1 70 5 ASN B O 1
ATOM 1671 N N . LEU B 1 6 ? -13.867 -1.218 -15.156 1 75.5 6 LEU B N 1
ATOM 1672 C CA . LEU B 1 6 ? -13.602 -1.813 -13.852 1 75.5 6 LEU B CA 1
ATOM 1673 C C . LEU B 1 6 ? -12.117 -2.137 -13.695 1 75.5 6 LEU B C 1
ATOM 1675 O O . LEU B 1 6 ? -11.547 -1.944 -12.617 1 75.5 6 LEU B O 1
ATOM 1679 N N . LEU B 1 7 ? -11.438 -2.504 -14.844 1 83.94 7 LEU B N 1
ATOM 1680 C CA . LEU B 1 7 ? -10.008 -2.791 -14.828 1 83.94 7 LEU B CA 1
ATOM 1681 C C . LEU B 1 7 ? -9.211 -1.554 -14.43 1 83.94 7 LEU B C 1
ATOM 1683 O O . LEU B 1 7 ? -8.266 -1.645 -13.641 1 83.94 7 LEU B O 1
ATOM 1687 N N . ASP B 1 8 ? -9.672 -0.397 -14.891 1 86.69 8 ASP B N 1
ATOM 1688 C CA . ASP B 1 8 ? -8.977 0.859 -14.625 1 86.69 8 ASP B CA 1
ATOM 1689 C C . ASP B 1 8 ? -9.109 1.257 -13.156 1 86.69 8 ASP B C 1
ATOM 1691 O O . ASP B 1 8 ? -8.242 1.941 -12.609 1 86.69 8 ASP B O 1
ATOM 1695 N N . PHE B 1 9 ? -10.133 0.745 -12.547 1 83.38 9 PHE B N 1
ATOM 1696 C CA . PHE B 1 9 ? -10.359 1.052 -11.141 1 83.38 9 PHE B CA 1
ATOM 1697 C C . PHE B 1 9 ? -9.523 0.14 -10.25 1 83.38 9 PHE B C 1
ATOM 1699 O O . PHE B 1 9 ? -8.992 0.579 -9.227 1 83.38 9 PHE B O 1
ATOM 1706 N N . ILE B 1 10 ? -9.344 -1.078 -10.68 1 88.75 10 ILE B N 1
ATOM 1707 C CA . ILE B 1 10 ? -8.664 -2.068 -9.852 1 88.75 10 ILE B CA 1
ATOM 1708 C C . ILE B 1 10 ? -7.152 -1.988 -10.086 1 88.75 10 ILE B C 1
ATOM 1710 O O . ILE B 1 10 ? -6.367 -2.074 -9.141 1 88.75 10 ILE B O 1
ATOM 1714 N N . PHE B 1 11 ? -6.797 -1.809 -11.344 1 92.5 11 PHE B N 1
ATOM 1715 C CA . PHE B 1 11 ? -5.418 -1.66 -11.789 1 92.5 11 PHE B CA 1
ATOM 1716 C C . PHE B 1 11 ? -5.23 -0.347 -12.539 1 92.5 11 PHE B C 1
ATOM 1718 O O . PHE B 1 11 ? -5.203 -0.329 -13.773 1 92.5 11 PHE B O 1
ATOM 1725 N N . PRO B 1 12 ? -5 0.688 -11.812 1 91.62 12 PRO B N 1
ATOM 1726 C CA . PRO B 1 12 ? -5.23 2.027 -12.359 1 91.62 12 PRO B CA 1
ATOM 1727 C C . PRO B 1 12 ? -4.188 2.428 -13.398 1 91.62 12 PRO B C 1
ATOM 1729 O O . PRO B 1 12 ? -4.379 3.406 -14.125 1 91.62 12 PRO B O 1
ATOM 1732 N N . HIS B 1 13 ? -3.076 1.733 -13.531 1 95 13 HIS B N 1
ATOM 1733 C CA . HIS B 1 13 ? -2.033 2.061 -14.492 1 95 13 HIS B CA 1
ATOM 1734 C C . HIS B 1 13 ? -1.241 0.818 -14.891 1 95 13 HIS B C 1
ATOM 1736 O O . HIS B 1 13 ? -1.334 -0.219 -14.227 1 95 13 HIS B O 1
ATOM 1742 N N . ASP B 1 14 ? -0.502 0.932 -15.961 1 97.19 14 ASP B N 1
ATOM 1743 C CA . ASP B 1 14 ? 0.449 -0.12 -16.312 1 97.19 14 ASP B CA 1
ATOM 1744 C C . ASP B 1 14 ? 1.484 -0.307 -15.203 1 97.19 14 ASP B C 1
ATOM 1746 O O . ASP B 1 14 ? 1.932 0.667 -14.594 1 97.19 14 ASP B O 1
ATOM 1750 N N . GLY B 1 15 ? 1.811 -1.476 -14.969 1 97.62 15 GLY B N 1
ATOM 1751 C CA . GLY B 1 15 ? 2.783 -1.78 -13.93 1 97.62 15 GLY B CA 1
ATOM 1752 C C . GLY B 1 15 ? 2.475 -3.062 -13.18 1 97.62 15 GLY B C 1
ATOM 1753 O O . GLY B 1 15 ? 1.806 -3.953 -13.711 1 97.62 15 GLY B O 1
ATOM 1754 N N . TYR B 1 16 ? 3.043 -3.193 -12.008 1 98 16 TYR B N 1
ATOM 1755 C CA . TYR B 1 16 ? 2.971 -4.434 -11.242 1 98 16 TYR B CA 1
ATOM 1756 C C . TYR B 1 16 ? 2.055 -4.273 -10.039 1 98 16 TYR B C 1
ATOM 1758 O O . TYR B 1 16 ? 2.066 -3.232 -9.375 1 98 16 TYR B O 1
ATOM 1766 N N . TYR B 1 17 ? 1.28 -5.293 -9.766 1 97.56 17 TYR B N 1
ATOM 1767 C CA . TYR B 1 17 ? 0.37 -5.344 -8.625 1 97.56 17 TYR B CA 1
ATOM 1768 C C . TYR B 1 17 ? 0.494 -6.672 -7.887 1 97.56 17 TYR B C 1
ATOM 1770 O O . TYR B 1 17 ? 0.792 -7.703 -8.492 1 97.56 17 TYR B O 1
ATOM 1778 N N . GLU B 1 18 ? 0.296 -6.613 -6.566 1 97.44 18 GLU B N 1
ATOM 1779 C CA . GLU B 1 18 ? 0.285 -7.82 -5.75 1 97.44 18 GLU B CA 1
ATOM 1780 C C . GLU B 1 18 ? -1.142 -8.258 -5.434 1 97.44 18 GLU B C 1
ATOM 1782 O O . GLU B 1 18 ? -1.941 -7.473 -4.922 1 97.44 18 GLU B O 1
ATOM 1787 N N . VAL B 1 19 ? -1.45 -9.477 -5.762 1 97 19 VAL B N 1
ATOM 1788 C CA . VAL B 1 19 ? -2.768 -10.039 -5.473 1 97 19 VAL B CA 1
ATOM 1789 C C . VAL B 1 19 ? -2.615 -11.43 -4.859 1 97 19 VAL B C 1
ATOM 1791 O O . VAL B 1 19 ? -1.504 -11.953 -4.77 1 97 19 VAL B O 1
ATOM 1794 N N . ILE B 1 20 ? -3.723 -11.922 -4.344 1 97.19 20 ILE B N 1
ATOM 1795 C CA . ILE B 1 20 ? -3.785 -13.336 -3.969 1 97.19 20 ILE B CA 1
ATOM 1796 C C . ILE B 1 20 ? -4.512 -14.125 -5.051 1 97.19 20 ILE B C 1
ATOM 1798 O O . ILE B 1 20 ? -5.676 -13.852 -5.355 1 97.19 20 ILE B O 1
ATOM 1802 N N . LEU B 1 21 ? -3.822 -15.062 -5.605 1 98.25 21 LEU B N 1
ATOM 1803 C CA . LEU B 1 21 ? -4.395 -15.875 -6.672 1 98.25 21 LEU B CA 1
ATOM 1804 C C . LEU B 1 21 ? -4.961 -17.172 -6.117 1 98.25 21 LEU B C 1
ATOM 1806 O O . LEU B 1 21 ? -4.266 -17.922 -5.418 1 98.25 21 LEU B O 1
ATOM 1810 N N . GLY B 1 22 ? -6.211 -17.422 -6.379 1 98.25 22 GLY B N 1
ATOM 1811 C CA . GLY B 1 22 ? -6.844 -18.672 -6.023 1 98.25 22 GLY B CA 1
ATOM 1812 C C . GLY B 1 22 ? -6.93 -19.641 -7.184 1 98.25 22 GLY B C 1
ATOM 1813 O O . GLY B 1 22 ? -7.457 -19.312 -8.242 1 98.25 22 GLY B O 1
ATOM 1814 N N . THR B 1 23 ? -6.391 -20.75 -7.02 1 98.5 23 THR B N 1
ATOM 1815 C CA . THR B 1 23 ? -6.406 -21.781 -8.047 1 98.5 23 THR B CA 1
ATOM 1816 C C . THR B 1 23 ? -6.789 -23.141 -7.453 1 98.5 23 THR B C 1
ATOM 1818 O O . THR B 1 23 ? -6.707 -23.328 -6.238 1 98.5 23 THR B O 1
ATOM 1821 N N . ASN B 1 24 ? -7.258 -23.969 -8.32 1 98.25 24 ASN B N 1
ATOM 1822 C CA . ASN B 1 24 ? -7.605 -25.344 -7.965 1 98.25 24 ASN B CA 1
ATOM 1823 C C . ASN B 1 24 ? -7.332 -26.312 -9.117 1 98.25 24 ASN B C 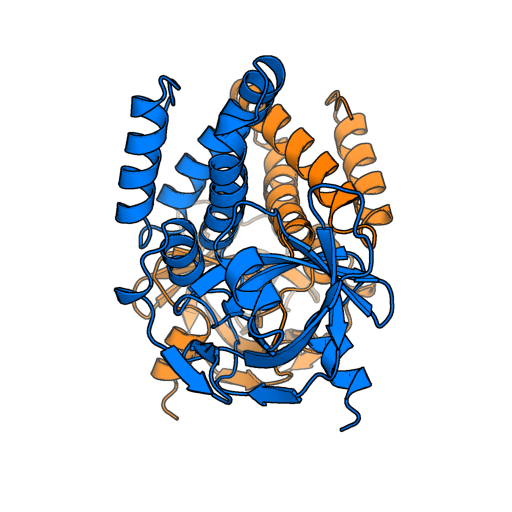1
ATOM 1825 O O . ASN B 1 24 ? -7.504 -25.953 -10.289 1 98.25 24 ASN B O 1
ATOM 1829 N N . GLY B 1 25 ? -6.828 -27.422 -8.836 1 97.69 25 GLY B N 1
ATOM 1830 C CA . GLY B 1 25 ? -6.473 -28.5 -9.75 1 97.69 25 GLY B CA 1
ATOM 1831 C C . GLY B 1 25 ? -5.949 -29.734 -9.047 1 97.69 25 GLY B C 1
ATOM 1832 O O . GLY B 1 25 ? -6.688 -30.703 -8.867 1 97.69 25 GLY B O 1
ATOM 1833 N N . VAL B 1 26 ? -4.719 -29.641 -8.586 1 98 26 VAL B N 1
ATOM 1834 C CA . VAL B 1 26 ? -4.164 -30.672 -7.723 1 98 26 VAL B CA 1
ATOM 1835 C C . VAL B 1 26 ? -4.766 -30.562 -6.324 1 98 26 VAL B C 1
ATOM 1837 O O . VAL B 1 26 ? -5.254 -31.547 -5.77 1 98 26 VAL B O 1
ATOM 1840 N N . ARG B 1 27 ? -4.762 -29.422 -5.805 1 97.38 27 ARG B N 1
ATOM 1841 C CA . ARG B 1 27 ? -5.43 -29.047 -4.559 1 97.38 27 ARG B CA 1
ATOM 1842 C C . ARG B 1 27 ? -5.633 -27.547 -4.469 1 97.38 27 ARG B C 1
ATOM 1844 O O . ARG B 1 27 ? -5.008 -26.781 -5.211 1 97.38 27 ARG B O 1
ATOM 1851 N N . LEU B 1 28 ? -6.434 -27.156 -3.518 1 98.12 28 LEU B N 1
ATOM 1852 C CA . LEU B 1 28 ? -6.75 -25.75 -3.324 1 98.12 28 LEU B CA 1
ATOM 1853 C C . LEU B 1 28 ? -5.496 -24.953 -2.971 1 98.12 28 LEU B C 1
ATOM 1855 O O . LEU B 1 28 ? -4.656 -25.422 -2.199 1 98.12 28 LEU B O 1
ATOM 1859 N N . ASN B 1 29 ? -5.398 -23.812 -3.621 1 98.31 29 ASN B N 1
ATOM 1860 C CA . ASN B 1 29 ? -4.238 -22.969 -3.367 1 98.31 29 ASN B CA 1
ATOM 1861 C C . ASN B 1 29 ? -4.609 -21.484 -3.402 1 98.31 29 ASN B C 1
ATOM 1863 O O . ASN B 1 29 ? -5.383 -21.062 -4.258 1 98.31 29 ASN B O 1
ATOM 1867 N N . LEU B 1 30 ? -4.258 -20.734 -2.443 1 98.31 30 LEU B N 1
ATOM 1868 C CA . LEU B 1 30 ? -4.246 -19.281 -2.391 1 98.31 30 LEU B CA 1
ATOM 1869 C C . LEU B 1 30 ? -2.836 -18.75 -2.141 1 98.31 30 LEU B C 1
ATOM 1871 O O . LEU B 1 30 ? -2.266 -18.984 -1.073 1 98.31 30 LEU B O 1
ATOM 1875 N N . SER B 1 31 ? -2.312 -18.078 -3.121 1 97.81 31 SER B N 1
ATOM 1876 C CA . SER B 1 31 ? -0.92 -17.656 -3.006 1 97.81 31 SER B CA 1
ATOM 1877 C C . SER B 1 31 ? -0.716 -16.266 -3.58 1 97.81 31 SER B C 1
ATOM 1879 O O . SER B 1 31 ? -1.354 -15.891 -4.57 1 97.81 31 SER B O 1
ATOM 1881 N N . PRO B 1 32 ? 0.161 -15.508 -2.963 1 97.75 32 PRO B N 1
ATOM 1882 C CA . PRO B 1 32 ? 0.482 -14.203 -3.543 1 97.75 32 PRO B CA 1
ATOM 1883 C C . PRO B 1 32 ? 1.15 -14.312 -4.91 1 97.75 32 PRO B C 1
ATOM 1885 O O . PRO B 1 32 ? 1.979 -15.195 -5.129 1 97.75 32 PRO B O 1
ATOM 1888 N N . ILE B 1 33 ? 0.782 -13.523 -5.832 1 97.56 33 ILE B N 1
ATOM 1889 C CA . ILE B 1 33 ? 1.389 -13.469 -7.156 1 97.56 33 ILE B CA 1
ATOM 1890 C C . ILE B 1 33 ? 1.423 -12.023 -7.648 1 97.56 33 ILE B C 1
ATOM 1892 O O . ILE B 1 33 ? 0.564 -11.219 -7.285 1 97.56 33 ILE B O 1
ATOM 1896 N N . GLY B 1 34 ? 2.443 -11.648 -8.375 1 97.12 34 GLY B N 1
ATOM 1897 C CA . GLY B 1 34 ? 2.49 -10.375 -9.07 1 97.12 34 GLY B CA 1
ATOM 1898 C C . GLY B 1 34 ? 1.76 -10.398 -10.398 1 97.12 34 GLY B C 1
ATOM 1899 O O . GLY B 1 34 ? 1.972 -11.297 -11.219 1 97.12 34 GLY B O 1
ATOM 1900 N N . ILE B 1 35 ? 0.922 -9.438 -10.578 1 97.5 35 ILE B N 1
ATOM 1901 C CA . ILE B 1 35 ? 0.226 -9.266 -11.852 1 97.5 35 ILE B CA 1
ATOM 1902 C C . ILE B 1 35 ? 0.788 -8.047 -12.578 1 97.5 35 ILE B C 1
ATOM 1904 O O . ILE B 1 35 ? 1.034 -7.004 -11.969 1 97.5 35 ILE B O 1
ATOM 1908 N N . ILE B 1 36 ? 1.011 -8.242 -13.828 1 97.62 36 ILE B N 1
ATOM 1909 C CA . ILE B 1 36 ? 1.5 -7.168 -14.68 1 97.62 36 ILE B CA 1
ATOM 1910 C C . ILE B 1 36 ? 0.359 -6.637 -15.547 1 97.62 36 ILE B C 1
ATOM 1912 O O . ILE B 1 36 ? -0.268 -7.395 -16.297 1 97.62 36 ILE B O 1
ATOM 1916 N N . ARG B 1 37 ? 0.083 -5.402 -15.438 1 97 37 ARG B N 1
ATOM 1917 C CA . ARG B 1 37 ? -0.855 -4.742 -16.344 1 97 37 ARG B CA 1
ATOM 1918 C C . ARG B 1 37 ? -0.122 -4.059 -17.5 1 97 37 ARG B C 1
ATOM 1920 O O . ARG B 1 37 ? 0.805 -3.277 -17.266 1 97 37 ARG B O 1
ATOM 1927 N N . GLU B 1 38 ? -0.505 -4.367 -18.641 1 95.56 38 GLU B N 1
ATOM 1928 C CA . GLU B 1 38 ? -0.074 -3.723 -19.875 1 95.56 38 GLU B CA 1
ATOM 1929 C C . GLU B 1 38 ? -1.265 -3.389 -20.766 1 95.56 38 GLU B C 1
ATOM 1931 O O . GLU B 1 38 ? -1.793 -4.262 -21.453 1 95.56 38 GLU B O 1
ATOM 1936 N N . GLY B 1 39 ? -1.561 -2.088 -20.75 1 94.12 39 GLY B N 1
ATOM 1937 C CA . GLY B 1 39 ? -2.799 -1.722 -21.422 1 94.12 39 GLY B CA 1
ATOM 1938 C C . GLY B 1 39 ? -4.02 -2.393 -20.828 1 94.12 39 GLY B C 1
ATOM 1939 O O . GLY B 1 39 ? -4.301 -2.236 -19.625 1 94.12 39 GLY B O 1
ATOM 1940 N N . GLN B 1 40 ? -4.684 -3.219 -21.672 1 92.38 40 GLN B N 1
ATOM 1941 C CA . GLN B 1 40 ? -5.891 -3.891 -21.219 1 92.38 40 GLN B CA 1
ATOM 1942 C C . GLN B 1 40 ? -5.609 -5.348 -20.859 1 92.38 40 GLN B C 1
ATOM 1944 O O . GLN B 1 40 ? -6.531 -6.113 -20.578 1 92.38 40 GLN B O 1
ATOM 1949 N N . GLU B 1 41 ? -4.336 -5.652 -20.844 1 94.38 41 GLU B N 1
ATOM 1950 C CA . GLU B 1 41 ? -3.977 -7.047 -20.594 1 94.38 41 GLU B CA 1
ATOM 1951 C C . GLU B 1 41 ? -3.371 -7.215 -19.203 1 94.38 41 GLU B C 1
ATOM 1953 O O . GLU B 1 41 ? -2.65 -6.34 -18.719 1 94.38 41 GLU B O 1
ATOM 1958 N N . LEU B 1 42 ? -3.727 -8.328 -18.609 1 96.94 42 LEU B N 1
ATOM 1959 C CA . LEU B 1 42 ? -3.107 -8.766 -17.359 1 96.94 42 LEU B CA 1
ATOM 1960 C C . LEU B 1 42 ? -2.297 -10.039 -17.578 1 96.94 42 LEU B C 1
ATOM 1962 O O . LEU B 1 42 ? -2.732 -10.945 -18.297 1 96.94 42 LEU B O 1
ATOM 1966 N N . LYS B 1 43 ? -1.114 -10.047 -16.984 1 97.69 43 LYS B N 1
ATOM 1967 C CA . LYS B 1 43 ? -0.225 -11.195 -17.109 1 97.69 43 LYS B CA 1
ATOM 1968 C C . LYS B 1 43 ? 0.435 -11.531 -15.773 1 97.69 43 LYS B C 1
ATOM 1970 O O . LYS B 1 43 ? 0.487 -10.688 -14.875 1 97.69 43 LYS B O 1
ATOM 1975 N N . SER B 1 44 ? 0.895 -12.75 -15.664 1 97.31 44 SER B N 1
ATOM 1976 C CA . SER B 1 44 ? 1.73 -13.164 -14.539 1 97.31 44 SER B CA 1
ATOM 1977 C C . SER B 1 44 ? 2.82 -14.133 -14.992 1 97.31 44 SER B C 1
ATOM 1979 O O . SER B 1 44 ? 2.668 -14.82 -16.016 1 97.31 44 SER B O 1
ATOM 1981 N N . ARG B 1 45 ? 3.877 -14.133 -14.266 1 96.12 45 ARG B N 1
ATOM 1982 C CA . ARG B 1 45 ? 4.93 -15.133 -14.414 1 96.12 45 ARG B CA 1
ATOM 1983 C C . ARG B 1 45 ? 4.789 -16.234 -13.375 1 96.12 45 ARG B C 1
ATOM 1985 O O . ARG B 1 45 ? 4.832 -15.969 -12.172 1 96.12 45 ARG B O 1
ATOM 1992 N N . ILE B 1 46 ? 4.602 -17.391 -13.836 1 96.31 46 ILE B N 1
ATOM 1993 C CA . ILE B 1 46 ? 4.363 -18.516 -12.93 1 96.31 46 ILE B CA 1
ATOM 1994 C C . ILE B 1 46 ? 5.43 -19.578 -13.141 1 96.31 46 ILE B C 1
ATOM 1996 O O . ILE B 1 46 ? 5.602 -20.094 -14.25 1 96.31 46 ILE B O 1
ATOM 2000 N N . TYR B 1 47 ? 6.121 -19.938 -12.055 1 94.44 47 TYR B N 1
ATOM 2001 C CA . TYR B 1 47 ? 7.195 -20.922 -12.133 1 94.44 47 TYR B CA 1
ATOM 2002 C C . TYR B 1 47 ? 6.637 -22.328 -12.211 1 94.44 47 TYR B C 1
ATOM 2004 O O . TYR B 1 47 ? 5.656 -22.656 -11.531 1 94.44 47 TYR B O 1
ATOM 2012 N N . GLU B 1 48 ? 7.312 -23.156 -12.859 1 94.44 48 GLU B N 1
ATOM 2013 C CA . GLU B 1 48 ? 6.828 -24.5 -13.164 1 94.44 48 GLU B CA 1
ATOM 2014 C C . GLU B 1 48 ? 6.852 -25.391 -11.93 1 94.44 48 GLU B C 1
ATOM 2016 O O . GLU B 1 48 ? 6.152 -26.406 -11.875 1 94.44 48 GLU B O 1
ATOM 2021 N N . ASP B 1 49 ? 7.598 -25 -10.922 1 93.12 49 ASP B N 1
ATOM 2022 C CA . ASP B 1 49 ? 7.738 -25.859 -9.75 1 93.12 49 ASP B CA 1
ATOM 2023 C C . ASP B 1 49 ? 6.773 -25.422 -8.641 1 93.12 49 ASP B C 1
ATOM 2025 O O . ASP B 1 49 ? 6.859 -25.906 -7.516 1 93.12 49 ASP B O 1
ATOM 2029 N N . THR B 1 50 ? 5.84 -24.609 -8.953 1 94.94 50 THR B N 1
ATOM 2030 C CA . THR B 1 50 ? 4.891 -24.125 -7.957 1 94.94 50 THR B CA 1
ATOM 2031 C C . THR B 1 50 ? 3.578 -24.906 -8.047 1 94.94 50 THR B C 1
ATOM 2033 O O . THR B 1 50 ? 3.244 -25.453 -9.102 1 94.94 50 THR B O 1
ATOM 2036 N N . LEU B 1 51 ? 2.885 -24.938 -6.953 1 97.12 51 LEU B N 1
ATOM 2037 C CA . LEU B 1 51 ? 1.543 -25.516 -6.934 1 97.12 51 LEU B CA 1
ATOM 2038 C C . LEU B 1 51 ? 0.608 -24.734 -7.859 1 97.12 51 LEU B C 1
ATOM 2040 O O . LEU B 1 51 ? -0.267 -25.328 -8.5 1 97.12 51 LEU B O 1
ATOM 2044 N N . THR B 1 52 ? 0.73 -23.422 -7.961 1 97.5 52 THR B N 1
ATOM 2045 C CA . THR B 1 52 ? -0.076 -22.609 -8.852 1 97.5 52 THR B CA 1
ATOM 2046 C C . THR B 1 52 ? 0.033 -23.094 -10.289 1 97.5 52 THR B C 1
ATOM 2048 O O . THR B 1 52 ? -0.98 -23.281 -10.969 1 97.5 52 THR B O 1
ATOM 2051 N N . PHE B 1 53 ? 1.251 -23.406 -10.656 1 96.94 53 PHE B N 1
ATOM 2052 C CA . PHE B 1 53 ? 1.466 -23.891 -12.016 1 96.94 53 PHE B CA 1
ATOM 2053 C C . PHE B 1 53 ? 0.79 -25.25 -12.219 1 96.94 53 PHE B C 1
ATOM 2055 O O . PHE B 1 53 ? 0.08 -25.453 -13.203 1 96.94 53 PHE B O 1
ATOM 2062 N N . GLN B 1 54 ? 0.961 -26.141 -11.289 1 98 54 GLN B N 1
ATOM 2063 C CA . GLN B 1 54 ? 0.361 -27.469 -11.383 1 98 54 GLN B CA 1
ATOM 2064 C C . GLN B 1 54 ? -1.161 -27.391 -11.453 1 98 54 GLN B C 1
ATOM 2066 O O . GLN B 1 54 ? -1.794 -28.094 -12.242 1 98 54 GLN B O 1
ATOM 2071 N N . ASN B 1 55 ? -1.71 -26.516 -10.648 1 98.38 55 ASN B N 1
ATOM 2072 C CA . ASN B 1 55 ? -3.156 -26.328 -10.656 1 98.38 55 ASN B CA 1
ATOM 2073 C C . ASN B 1 55 ? -3.646 -25.828 -12.008 1 98.38 55 ASN B C 1
ATOM 2075 O O . ASN B 1 55 ? -4.594 -26.375 -12.578 1 98.38 55 ASN B O 1
ATOM 2079 N N . VAL B 1 56 ? -2.977 -24.797 -12.523 1 96.88 56 VAL B N 1
ATOM 2080 C CA . VAL B 1 56 ? -3.447 -24.094 -13.719 1 96.88 56 VAL B CA 1
ATOM 2081 C C . VAL B 1 56 ? -3.332 -25.016 -14.93 1 96.88 56 VAL B C 1
ATOM 2083 O O . VAL B 1 56 ? -4.164 -24.969 -15.844 1 96.88 56 VAL B O 1
ATOM 2086 N N . MET B 1 57 ? -2.371 -25.906 -14.914 1 96.25 57 MET B N 1
ATOM 2087 C CA . MET B 1 57 ? -2.201 -26.875 -16 1 96.25 57 MET B CA 1
ATOM 2088 C C . MET B 1 57 ? -3.34 -27.891 -16.016 1 96.25 57 MET B C 1
ATOM 2090 O O . MET B 1 57 ? -3.682 -28.422 -17.062 1 96.25 57 MET B O 1
ATOM 2094 N N . LYS B 1 58 ? -3.992 -28.094 -14.914 1 97.81 58 LYS B N 1
ATOM 2095 C CA . LYS B 1 58 ? -5.113 -29.016 -14.805 1 97.81 58 LYS B CA 1
ATOM 2096 C C . LYS B 1 58 ? -6.445 -28.281 -14.953 1 97.81 58 LYS B C 1
ATOM 2098 O O . LYS B 1 58 ? -7.383 -28.812 -15.562 1 97.81 58 LYS B O 1
ATOM 2103 N N . ASN B 1 59 ? -6.562 -27.203 -14.328 1 97.88 59 ASN B N 1
ATOM 2104 C CA . ASN B 1 59 ? -7.715 -26.312 -14.32 1 97.88 59 ASN B CA 1
ATOM 2105 C C . ASN B 1 59 ? -7.293 -24.844 -14.492 1 97.88 59 ASN B C 1
ATOM 2107 O O . ASN B 1 59 ? -6.781 -24.234 -13.555 1 97.88 59 ASN B O 1
ATOM 2111 N N . ASN B 1 60 ? -7.59 -24.312 -15.664 1 97.56 60 ASN B N 1
ATOM 2112 C CA . ASN B 1 60 ? -7.031 -23 -16 1 97.56 60 ASN B CA 1
ATOM 2113 C C . ASN B 1 60 ? -7.855 -21.875 -15.406 1 97.56 60 ASN B C 1
ATOM 2115 O O . ASN B 1 60 ? -7.617 -20.703 -15.711 1 97.56 60 ASN B O 1
ATOM 2119 N N . LYS B 1 61 ? -8.844 -22.203 -14.555 1 97.75 61 LYS B N 1
ATOM 2120 C CA . LYS B 1 61 ? -9.641 -21.188 -13.859 1 97.75 61 LYS B CA 1
ATOM 2121 C C . LYS B 1 61 ? -8.906 -20.672 -12.633 1 97.75 61 LYS B C 1
ATOM 2123 O O . LYS B 1 61 ? -8.188 -21.422 -11.961 1 97.75 61 LYS B O 1
ATOM 2128 N N . CYS B 1 62 ? -9.117 -19.422 -12.328 1 98.25 62 CYS B N 1
ATOM 2129 C CA . CYS B 1 62 ? -8.5 -18.828 -11.141 1 98.25 62 CYS B CA 1
ATOM 2130 C C . CYS B 1 62 ? -9.336 -17.672 -10.609 1 98.25 62 CYS B C 1
ATOM 2132 O O . CYS B 1 62 ? -10.242 -17.188 -11.297 1 98.25 62 CYS B O 1
ATOM 2134 N N . SER B 1 63 ? -9.133 -17.344 -9.414 1 96.94 63 SER B N 1
ATOM 2135 C CA . SER B 1 63 ? -9.648 -16.109 -8.828 1 96.94 63 SER B CA 1
ATOM 2136 C C . SER B 1 63 ? -8.523 -15.125 -8.523 1 96.94 63 SER B C 1
ATOM 2138 O O . SER B 1 63 ? -7.488 -15.508 -7.969 1 96.94 63 SER B O 1
ATOM 2140 N N . ILE B 1 64 ? -8.664 -13.93 -8.961 1 96.25 64 ILE B N 1
ATOM 2141 C CA . ILE B 1 64 ? -7.805 -12.82 -8.555 1 96.25 64 ILE B CA 1
ATOM 2142 C C . ILE B 1 64 ? -8.43 -12.094 -7.367 1 96.25 64 ILE B C 1
ATOM 2144 O O . ILE B 1 64 ? -9.391 -11.344 -7.523 1 96.25 64 ILE B O 1
ATOM 2148 N N . ASN B 1 65 ? -7.922 -12.336 -6.195 1 94.62 65 ASN B N 1
ATOM 2149 C CA . ASN B 1 65 ? -8.438 -11.703 -4.984 1 94.62 65 ASN B CA 1
ATOM 2150 C C . ASN B 1 65 ? -7.688 -10.422 -4.66 1 94.62 65 ASN B C 1
ATOM 2152 O O . ASN B 1 65 ? -6.492 -10.453 -4.352 1 94.62 65 ASN B O 1
ATOM 2156 N N . ILE B 1 66 ? -8.391 -9.305 -4.754 1 93.12 66 ILE B N 1
ATOM 2157 C CA . ILE B 1 66 ? -7.836 -7.988 -4.457 1 93.12 66 ILE B CA 1
ATOM 2158 C C . ILE B 1 66 ? -7.992 -7.688 -2.969 1 93.12 66 ILE B C 1
ATOM 2160 O O . ILE B 1 66 ? -9.109 -7.59 -2.463 1 93.12 66 ILE B O 1
ATOM 2164 N N . THR B 1 67 ? -6.902 -7.57 -2.293 1 91.25 67 THR B N 1
ATOM 2165 C CA . THR B 1 67 ? -6.926 -7.332 -0.854 1 91.25 67 THR B CA 1
ATOM 2166 C C . THR B 1 67 ? -5.75 -6.461 -0.432 1 91.25 67 THR B C 1
ATOM 2168 O O . THR B 1 67 ? -4.734 -6.398 -1.129 1 91.25 67 THR B O 1
ATOM 2171 N N . LEU B 1 68 ? -5.91 -5.75 0.685 1 91.38 68 LEU B N 1
ATOM 2172 C CA . LEU B 1 68 ? -4.828 -4.996 1.31 1 91.38 68 LEU B CA 1
ATOM 2173 C C . LEU B 1 68 ? -4.461 -5.594 2.664 1 91.38 68 LEU B C 1
ATOM 2175 O O . LEU B 1 68 ? -3.639 -5.035 3.393 1 91.38 68 LEU B O 1
ATOM 2179 N N . ASP B 1 69 ? -5.027 -6.773 3.012 1 91.94 69 ASP B N 1
ATOM 2180 C CA . ASP B 1 69 ? -4.816 -7.414 4.305 1 91.94 69 ASP B CA 1
ATOM 2181 C C . ASP B 1 69 ? -3.463 -8.125 4.352 1 91.94 69 ASP B C 1
ATOM 2183 O O . ASP B 1 69 ? -3.275 -9.156 3.713 1 91.94 69 ASP B O 1
ATOM 2187 N N . PRO B 1 70 ? -2.559 -7.602 5.215 1 95.12 70 PRO B N 1
ATOM 2188 C CA . PRO B 1 70 ? -1.219 -8.195 5.234 1 95.12 70 PRO B CA 1
ATOM 2189 C C . PRO B 1 70 ? -1.214 -9.625 5.762 1 95.12 70 PRO B C 1
ATOM 2191 O O . PRO B 1 70 ? -0.34 -10.422 5.398 1 95.12 70 PRO B O 1
ATOM 2194 N N . PHE B 1 71 ? -2.232 -9.977 6.547 1 96.25 71 PHE B N 1
ATOM 2195 C CA . PHE B 1 71 ? -2.309 -11.336 7.062 1 96.25 71 PHE B CA 1
ATOM 2196 C C . PHE B 1 71 ? -2.598 -12.328 5.938 1 96.25 71 PHE B C 1
ATOM 2198 O O . PHE B 1 71 ? -2.059 -13.438 5.922 1 96.25 71 PHE B O 1
ATOM 2205 N N . GLN B 1 72 ? -3.422 -11.883 5.047 1 95.94 72 GLN B N 1
ATOM 2206 C CA . GLN B 1 72 ? -3.73 -12.758 3.922 1 95.94 72 GLN B CA 1
ATOM 2207 C C . GLN B 1 72 ? -2.498 -12.992 3.053 1 95.94 72 GLN B C 1
ATOM 2209 O O . GLN B 1 72 ? -2.252 -14.109 2.605 1 95.94 72 GLN B O 1
ATOM 2214 N N . PHE B 1 73 ? -1.691 -11.984 2.826 1 97.44 73 PHE B N 1
ATOM 2215 C CA . PHE B 1 73 ? -0.45 -12.133 2.076 1 97.44 73 PHE B CA 1
ATOM 2216 C C . PHE B 1 73 ? 0.519 -13.047 2.812 1 97.44 73 PHE B C 1
ATOM 2218 O O . PHE B 1 73 ? 1.158 -13.906 2.197 1 97.44 73 PHE B O 1
ATOM 2225 N N . TYR B 1 74 ? 0.621 -12.906 4.137 1 98.25 74 TYR B N 1
ATOM 2226 C CA . TYR B 1 74 ? 1.53 -13.727 4.926 1 98.25 74 TYR B CA 1
ATOM 2227 C C . TYR B 1 74 ? 1.107 -15.188 4.898 1 98.25 74 TYR B C 1
ATOM 2229 O O . TYR B 1 74 ? 1.929 -16.078 4.652 1 98.25 74 TYR B O 1
ATOM 2237 N N . TYR B 1 75 ? -0.185 -15.461 5.086 1 97.75 75 TYR B N 1
ATOM 2238 C CA . TYR B 1 75 ? -0.655 -16.844 5.113 1 97.75 75 TYR B CA 1
ATOM 2239 C C . TYR B 1 75 ? -0.597 -17.469 3.725 1 97.75 75 TYR B C 1
ATOM 2241 O O . TYR B 1 75 ? -0.347 -18.672 3.586 1 97.75 75 TYR B O 1
ATOM 2249 N N . GLY B 1 76 ? -0.85 -16.703 2.691 1 96.88 76 GLY B N 1
ATOM 2250 C CA . GLY B 1 76 ? -0.611 -17.172 1.339 1 96.88 76 GLY B CA 1
ATOM 2251 C C . GLY B 1 76 ? 0.841 -17.531 1.077 1 96.88 76 GLY B C 1
ATOM 2252 O O . GLY B 1 76 ? 1.137 -18.578 0.497 1 96.88 76 GLY B O 1
ATOM 2253 N N . PHE B 1 77 ? 1.727 -16.719 1.539 1 96.69 77 PHE B N 1
ATOM 2254 C CA . PHE B 1 77 ? 3.164 -16.891 1.361 1 96.69 77 PHE B CA 1
ATOM 2255 C C . PHE B 1 77 ? 3.646 -18.172 2.047 1 96.69 77 PHE B C 1
ATOM 2257 O O . PHE B 1 77 ? 4.453 -18.906 1.487 1 96.69 77 PHE B O 1
ATOM 2264 N N . THR B 1 78 ? 3.117 -18.391 3.219 1 95.69 78 THR B N 1
ATOM 2265 C CA . THR B 1 78 ? 3.566 -19.547 3.986 1 95.69 78 THR B CA 1
ATOM 2266 C C . THR B 1 78 ? 2.738 -20.781 3.639 1 95.69 78 THR B C 1
ATOM 2268 O O . THR B 1 78 ? 2.859 -21.812 4.289 1 95.69 78 THR B O 1
ATOM 2271 N N . ASN B 1 79 ? 1.829 -20.641 2.693 1 93.81 79 ASN B N 1
ATOM 2272 C CA . ASN B 1 79 ? 0.958 -21.719 2.26 1 93.81 79 ASN B CA 1
ATOM 2273 C C . ASN B 1 79 ? 0.112 -22.25 3.412 1 93.81 79 ASN B C 1
ATOM 2275 O O . ASN B 1 79 ? -0.028 -23.469 3.576 1 93.81 79 ASN B O 1
ATOM 2279 N N . ASN B 1 80 ? -0.314 -21.375 4.262 1 95.25 80 ASN B N 1
ATOM 2280 C CA . ASN B 1 80 ? -1.226 -21.719 5.348 1 95.25 80 ASN B CA 1
ATOM 2281 C C . ASN B 1 80 ? -2.674 -21.406 4.984 1 95.25 80 ASN B C 1
ATOM 2283 O O . ASN B 1 80 ? -3.318 -20.578 5.633 1 95.25 80 ASN B O 1
ATOM 2287 N N . ILE B 1 81 ? -3.18 -22.156 4.094 1 94.12 81 ILE B N 1
ATOM 2288 C CA . ILE B 1 81 ? -4.496 -21.906 3.51 1 94.12 81 ILE B CA 1
ATOM 2289 C C . ILE B 1 81 ? -5.57 -22.047 4.586 1 94.12 81 ILE B C 1
ATOM 2291 O O . ILE B 1 81 ? -6.594 -21.359 4.539 1 94.12 81 ILE B O 1
ATOM 2295 N N . ASP B 1 82 ? -5.32 -22.844 5.621 1 94.62 82 ASP B N 1
ATOM 2296 C CA . ASP B 1 82 ? -6.297 -23.094 6.68 1 94.62 82 ASP B CA 1
ATOM 2297 C C . ASP B 1 82 ? -6.547 -21.828 7.504 1 94.62 82 ASP B C 1
ATOM 2299 O O . ASP B 1 82 ? -7.574 -21.719 8.18 1 94.62 82 ASP B O 1
ATOM 2303 N N . LYS B 1 83 ? -5.629 -20.938 7.461 1 96.31 83 LYS B N 1
ATOM 2304 C CA . LYS B 1 83 ? -5.754 -19.688 8.211 1 96.31 83 LYS B CA 1
ATOM 2305 C C . LYS B 1 83 ? -6.488 -18.625 7.402 1 96.31 83 LYS B C 1
ATOM 2307 O O . LYS B 1 83 ? -6.82 -17.562 7.922 1 96.31 83 LYS B O 1
ATOM 2312 N N . LEU B 1 84 ? -6.719 -18.906 6.109 1 96.75 84 LEU B N 1
ATOM 2313 C CA . LEU B 1 84 ? -7.434 -17.984 5.234 1 96.75 84 LEU B CA 1
ATOM 2314 C C . LEU B 1 84 ? -8.922 -18.328 5.184 1 96.75 84 LEU B C 1
ATOM 2316 O O . LEU B 1 84 ? -9.289 -19.5 5.16 1 96.75 84 LEU B O 1
ATOM 2320 N N . ARG B 1 85 ? -9.828 -17.375 5.336 1 95 85 ARG B N 1
ATOM 2321 C CA . ARG B 1 85 ? -11.266 -17.547 5.156 1 95 85 ARG B CA 1
ATOM 2322 C C . ARG B 1 85 ? -11.656 -17.406 3.688 1 95 85 ARG B C 1
ATOM 2324 O O . ARG B 1 85 ? -11.5 -16.328 3.104 1 95 85 ARG B O 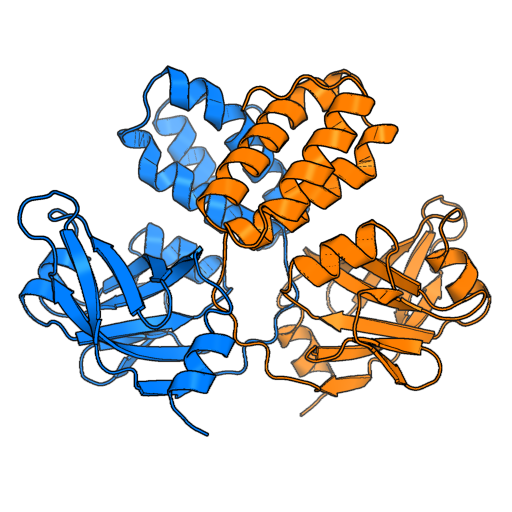1
ATOM 2331 N N . PHE B 1 86 ? -12.094 -18.453 3.16 1 95.69 86 PHE B N 1
ATOM 2332 C CA . PHE B 1 86 ? -12.469 -18.438 1.751 1 95.69 86 PHE B CA 1
ATOM 2333 C C . PHE B 1 86 ? -13.648 -19.359 1.486 1 95.69 86 PHE B C 1
ATOM 2335 O O . PHE B 1 86 ? -14.023 -20.156 2.348 1 95.69 86 PHE B O 1
ATOM 2342 N N . ARG B 1 87 ? -14.242 -19.203 0.422 1 95.06 87 ARG B N 1
ATOM 2343 C CA . ARG B 1 87 ? -15.258 -20.094 -0.126 1 95.06 87 ARG B CA 1
ATOM 2344 C C . ARG B 1 87 ? -14.922 -20.484 -1.561 1 95.06 87 ARG B C 1
ATOM 2346 O O . ARG B 1 87 ? -14.055 -19.875 -2.189 1 95.06 87 ARG B O 1
ATOM 2353 N N . LEU B 1 88 ? -15.633 -21.453 -2.047 1 95.69 88 LEU B N 1
ATOM 2354 C CA . LEU B 1 88 ? -15.414 -21.875 -3.426 1 95.69 88 LEU B CA 1
ATOM 2355 C C . LEU B 1 88 ? -16.422 -21.203 -4.363 1 95.69 88 LEU B C 1
ATOM 2357 O O . LEU B 1 88 ? -17.594 -21.078 -4.023 1 95.69 8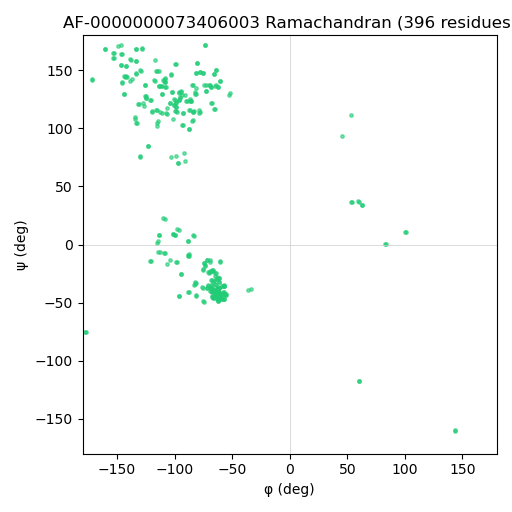8 LEU B O 1
ATOM 2361 N N . MET B 1 89 ? -15.852 -20.656 -5.434 1 94.25 89 MET B N 1
ATOM 2362 C CA . MET B 1 89 ? -16.656 -20.156 -6.539 1 94.25 89 MET B CA 1
ATOM 2363 C C . MET B 1 89 ? -16.125 -20.672 -7.875 1 94.25 89 MET B C 1
ATOM 2365 O O . MET B 1 89 ? -14.961 -20.469 -8.211 1 94.25 89 MET B O 1
ATOM 2369 N N . GLU B 1 90 ? -16.969 -21.391 -8.633 1 93.25 90 GLU B N 1
ATOM 2370 C CA . GLU B 1 90 ? -16.562 -22 -9.891 1 93.25 90 GLU B CA 1
ATOM 2371 C C . GLU B 1 90 ? -15.312 -22.859 -9.703 1 93.25 90 GLU B C 1
ATOM 2373 O O . GLU B 1 90 ? -14.344 -22.719 -10.453 1 93.25 90 GLU B O 1
ATOM 2378 N N . GLU B 1 91 ? -15.227 -23.5 -8.602 1 95.62 91 GLU B N 1
ATOM 2379 C CA . GLU B 1 91 ? -14.258 -24.547 -8.281 1 95.62 91 GLU B CA 1
ATOM 2380 C C . GLU B 1 91 ? -12.938 -23.953 -7.797 1 95.62 91 GLU B C 1
ATOM 2382 O O . GLU B 1 91 ? -11.969 -24.672 -7.566 1 95.62 91 GLU B O 1
ATOM 2387 N N . VAL B 1 92 ? -12.867 -22.609 -7.734 1 97.25 92 VAL B N 1
ATOM 2388 C CA . VAL B 1 92 ? -11.633 -22 -7.246 1 97.25 92 VAL B CA 1
ATOM 2389 C C . VAL B 1 92 ? -11.906 -21.266 -5.934 1 97.25 92 VAL B C 1
ATOM 2391 O O . VAL B 1 92 ? -13.016 -20.797 -5.699 1 97.25 92 VAL B O 1
ATOM 2394 N N . PRO B 1 93 ? -10.922 -21.203 -5.066 1 97.38 93 PRO B N 1
ATOM 2395 C CA . PRO B 1 93 ? -11.117 -20.516 -3.791 1 97.38 93 PRO B CA 1
ATOM 2396 C C . PRO B 1 93 ? -11.133 -18.984 -3.945 1 97.38 93 PRO B C 1
ATOM 2398 O O . PRO B 1 93 ? -10.328 -18.438 -4.695 1 97.38 93 PRO B O 1
ATOM 2401 N N . VAL B 1 94 ? -12.078 -18.328 -3.246 1 95.56 94 VAL B N 1
ATOM 2402 C CA . VAL B 1 94 ? -12.227 -16.875 -3.227 1 95.56 94 VAL B CA 1
ATOM 2403 C C . VAL B 1 94 ? -12.195 -16.359 -1.784 1 95.56 94 VAL B C 1
ATOM 2405 O O . VAL B 1 94 ? -12.953 -16.844 -0.937 1 95.56 94 VAL B O 1
ATOM 2408 N N . LEU B 1 95 ? -11.297 -15.383 -1.508 1 93.69 95 LEU B N 1
ATOM 2409 C CA . LEU B 1 95 ? -11.164 -14.836 -0.161 1 93.69 95 LEU B CA 1
ATOM 2410 C C . LEU B 1 95 ? -12.422 -14.086 0.247 1 93.69 95 LEU B C 1
ATOM 2412 O O . LEU B 1 95 ? -13.016 -13.375 -0.567 1 93.69 95 LEU B O 1
ATOM 2416 N N . GLU B 1 96 ? -12.625 -14.211 1.503 1 87.94 96 GLU B N 1
ATOM 2417 C CA . GLU B 1 96 ? -13.711 -13.406 2.043 1 87.94 96 GLU B CA 1
ATOM 2418 C C . GLU B 1 96 ? -13.312 -11.938 2.166 1 87.94 96 GLU B C 1
ATOM 2420 O O . GLU B 1 96 ? -12.125 -11.625 2.281 1 87.94 96 GLU B O 1
ATOM 2425 N N . ASN B 1 97 ? -14.219 -11 2.012 1 79.38 97 ASN B N 1
ATOM 2426 C CA . ASN B 1 97 ? -14.016 -9.57 2.207 1 79.38 97 ASN B CA 1
ATOM 2427 C C . ASN B 1 97 ? -12.984 -9.016 1.226 1 79.38 97 ASN B C 1
ATOM 2429 O O . ASN B 1 97 ? -12.078 -8.281 1.622 1 79.38 97 ASN B O 1
ATOM 2433 N N . SER B 1 98 ? -12.984 -9.578 0.039 1 84.75 98 SER B N 1
ATOM 2434 C CA . SER B 1 98 ? -12.117 -9.094 -1.028 1 84.75 98 SER B CA 1
ATOM 2435 C C . SER B 1 98 ? -12.898 -8.852 -2.314 1 84.75 98 SER B C 1
ATOM 2437 O O . SER B 1 98 ? -14 -9.391 -2.486 1 84.75 98 SER B O 1
ATOM 2439 N N . LEU B 1 99 ? -12.438 -7.926 -3.051 1 87.88 99 LEU B N 1
ATOM 2440 C CA . LEU B 1 99 ? -12.883 -7.863 -4.438 1 87.88 99 LEU B CA 1
ATOM 2441 C C . LEU B 1 99 ? -12.258 -8.984 -5.262 1 87.88 99 LEU B C 1
ATOM 2443 O O . LEU B 1 99 ? -11.062 -9.25 -5.145 1 87.88 99 LEU B O 1
ATOM 2447 N N . VAL B 1 100 ? -13.141 -9.672 -6.039 1 92 100 VAL B N 1
ATOM 2448 C CA . VAL B 1 100 ? -12.641 -10.867 -6.719 1 92 100 VAL B CA 1
ATOM 2449 C C . VAL B 1 100 ? -12.922 -10.758 -8.219 1 92 100 VAL B C 1
ATOM 2451 O O . VAL B 1 100 ? -13.992 -10.312 -8.625 1 92 100 VAL B O 1
ATOM 2454 N N . ILE B 1 101 ? -11.953 -11.125 -9.008 1 93.12 101 ILE B N 1
ATOM 2455 C CA . ILE B 1 101 ? -12.102 -11.281 -10.445 1 93.12 101 ILE B CA 1
ATOM 2456 C C . ILE B 1 101 ? -11.891 -12.742 -10.828 1 93.12 101 ILE B C 1
ATOM 2458 O O . ILE B 1 101 ? -10.812 -13.297 -10.609 1 93.12 101 ILE B O 1
ATOM 2462 N N . LEU B 1 102 ? -12.906 -13.375 -11.328 1 95.31 102 LEU B N 1
ATOM 2463 C CA . LEU B 1 102 ? -12.758 -14.719 -11.875 1 95.31 102 LEU B CA 1
ATOM 2464 C C . LEU B 1 102 ? -12.219 -14.672 -13.297 1 95.31 102 LEU B C 1
ATOM 2466 O O . LEU B 1 102 ? -12.656 -13.852 -14.109 1 95.31 102 LEU B O 1
ATOM 2470 N N . SER B 1 103 ? -11.234 -15.531 -13.562 1 96.5 103 SER B N 1
ATOM 2471 C CA . SER B 1 103 ? -10.555 -15.469 -14.852 1 96.5 103 SER B CA 1
ATOM 2472 C C . SER B 1 103 ? -10.07 -16.844 -15.289 1 96.5 103 SER B C 1
ATOM 2474 O O . SER B 1 103 ? -10.195 -17.828 -14.539 1 96.5 103 SER B O 1
ATOM 2476 N N . GLU B 1 104 ? -9.617 -16.891 -16.516 1 97.31 104 GLU B N 1
ATOM 2477 C CA . GLU B 1 104 ? -8.906 -18.047 -17.062 1 97.31 104 GLU B CA 1
ATOM 2478 C C . GLU B 1 104 ? -7.477 -17.688 -17.453 1 97.31 104 GLU B C 1
ATOM 2480 O O . GLU B 1 104 ? -7.227 -16.594 -17.969 1 97.31 104 GLU B O 1
ATOM 2485 N N . LEU B 1 105 ? -6.586 -18.641 -17.156 1 97.31 105 LEU B N 1
ATOM 2486 C CA . LEU B 1 105 ? -5.176 -18.422 -17.469 1 97.31 105 LEU B CA 1
ATOM 2487 C C . LEU B 1 105 ? -4.781 -19.188 -18.734 1 97.31 105 LEU B C 1
ATOM 2489 O O . LEU B 1 105 ? -5.098 -20.375 -18.891 1 97.31 105 LEU B O 1
ATOM 2493 N N . THR B 1 106 ? -4.113 -18.453 -19.641 1 96.56 106 THR B N 1
ATOM 2494 C CA . THR B 1 106 ? -3.566 -19.062 -20.844 1 96.56 106 THR B CA 1
ATOM 2495 C C . THR B 1 106 ? -2.074 -18.766 -20.969 1 96.56 106 THR B C 1
ATOM 2497 O O . THR B 1 106 ? -1.65 -17.625 -20.875 1 96.56 106 THR B O 1
ATOM 2500 N N . PRO B 1 107 ? -1.28 -19.812 -21.156 1 95.31 107 PRO B N 1
ATOM 2501 C CA . PRO B 1 107 ? 0.151 -19.562 -21.344 1 95.31 107 PRO B CA 1
ATOM 2502 C C . PRO B 1 107 ? 0.46 -18.891 -22.672 1 95.31 107 PRO B C 1
ATOM 2504 O O . PRO B 1 107 ? -0.127 -19.25 -23.703 1 95.31 107 PRO B O 1
ATOM 2507 N N . ILE B 1 108 ? 1.344 -17.906 -22.641 1 92.81 108 ILE B N 1
ATOM 2508 C CA . ILE B 1 108 ? 1.67 -17.234 -23.891 1 92.81 108 ILE B CA 1
ATOM 2509 C C . ILE B 1 108 ? 3.162 -17.375 -24.188 1 92.81 108 ILE B C 1
ATOM 2511 O O . ILE B 1 108 ? 3.645 -16.922 -25.219 1 92.81 108 ILE B O 1
ATOM 2515 N N . SER B 1 109 ? 3.902 -17.781 -23.203 1 83.12 109 SER B N 1
ATOM 2516 C CA . SER B 1 109 ? 5.305 -18.109 -23.422 1 83.12 109 SER B CA 1
ATOM 2517 C C . SER B 1 109 ? 5.633 -19.5 -22.906 1 83.12 109 SER B C 1
ATOM 2519 O O . SER B 1 109 ? 5.41 -19.797 -21.734 1 83.12 109 SER B O 1
ATOM 2521 N N . ARG B 1 110 ? 6.09 -20.5 -23.672 1 73.62 110 ARG B N 1
ATOM 2522 C CA . ARG B 1 110 ? 6.246 -21.859 -23.172 1 73.62 110 ARG B CA 1
ATOM 2523 C C . ARG B 1 110 ? 7.719 -22.25 -23.109 1 73.62 110 ARG B C 1
ATOM 2525 O O . ARG B 1 110 ? 8.094 -23.141 -22.359 1 73.62 110 ARG B O 1
ATOM 2532 N N . ASP B 1 111 ? 8.445 -21.469 -23.562 1 76.06 111 ASP B N 1
ATOM 2533 C CA . ASP B 1 111 ? 9.812 -21.969 -23.625 1 76.06 111 ASP B CA 1
ATOM 2534 C C . ASP B 1 111 ? 10.711 -21.25 -22.625 1 76.06 111 ASP B C 1
ATOM 2536 O O . ASP B 1 111 ? 11.93 -21.203 -22.797 1 76.06 111 ASP B O 1
ATOM 2540 N N . GLN B 1 112 ? 10.094 -20.719 -21.641 1 86.88 112 GLN B N 1
ATOM 2541 C CA . GLN B 1 112 ? 10.883 -20.031 -20.625 1 86.88 112 GLN B CA 1
ATOM 2542 C C . GLN B 1 112 ? 10.359 -20.344 -19.219 1 86.88 112 GLN B C 1
ATOM 2544 O O . GLN B 1 112 ? 9.234 -20.828 -19.062 1 86.88 112 GLN B O 1
ATOM 2549 N N . ASN B 1 113 ? 11.266 -20.516 -18.312 1 90.44 113 ASN B N 1
ATOM 2550 C CA . ASN B 1 113 ? 10.891 -20.594 -16.906 1 90.44 113 ASN B CA 1
ATOM 2551 C C . ASN B 1 113 ? 11.383 -19.375 -16.141 1 90.44 113 ASN B C 1
ATOM 2553 O O . ASN B 1 113 ? 12.586 -19.156 -16.016 1 90.44 113 ASN B O 1
ATOM 2557 N N . PRO B 1 114 ? 10.344 -18.547 -15.672 1 93.5 114 PRO B N 1
ATOM 2558 C CA . PRO B 1 114 ? 8.906 -18.766 -15.5 1 93.5 114 PRO B CA 1
ATOM 2559 C C . PRO B 1 114 ? 8.125 -18.609 -16.797 1 93.5 114 PRO B C 1
ATOM 2561 O O . PRO B 1 114 ? 8.562 -17.891 -17.703 1 93.5 114 PRO B O 1
ATOM 2564 N N . ILE B 1 115 ? 6.941 -19.266 -16.812 1 95.75 115 ILE B N 1
ATOM 2565 C CA . ILE B 1 115 ? 6.012 -19.172 -17.938 1 95.75 115 ILE B CA 1
ATOM 2566 C C . ILE B 1 115 ? 5.137 -17.922 -17.781 1 95.75 115 ILE B C 1
ATOM 2568 O O . ILE B 1 115 ? 4.66 -17.641 -16.672 1 95.75 115 ILE B O 1
ATOM 2572 N N . ILE B 1 116 ? 4.93 -17.203 -18.859 1 96.75 116 ILE B N 1
ATOM 2573 C CA . ILE B 1 116 ? 4.043 -16.047 -18.844 1 96.75 116 ILE B CA 1
ATOM 2574 C C . ILE B 1 116 ? 2.617 -16.484 -19.172 1 96.75 116 ILE B C 1
ATOM 2576 O O . ILE B 1 116 ? 2.383 -17.141 -20.188 1 96.75 116 ILE B O 1
ATOM 2580 N N . PHE B 1 117 ? 1.706 -16.188 -18.297 1 97.56 117 PHE B N 1
ATOM 2581 C CA . PHE B 1 117 ? 0.287 -16.453 -18.5 1 97.56 117 PHE B CA 1
ATOM 2582 C C . PHE B 1 117 ? -0.484 -15.164 -18.703 1 97.56 117 PHE B C 1
ATOM 2584 O O . PHE B 1 117 ? -0.204 -14.156 -18.031 1 97.56 117 PHE B O 1
ATOM 2591 N N . LYS B 1 118 ? -1.426 -15.188 -19.562 1 97.44 118 LYS B N 1
ATOM 2592 C CA . LYS B 1 118 ? -2.369 -14.078 -19.703 1 97.44 118 LYS B CA 1
ATOM 2593 C C . LYS B 1 118 ? -3.713 -14.422 -19.062 1 97.44 118 LYS B C 1
ATOM 2595 O O . LYS B 1 118 ? -4.105 -15.594 -19.016 1 97.44 118 LYS B O 1
ATOM 2600 N N . TYR B 1 119 ? -4.363 -13.469 -18.531 1 96.94 119 TYR B N 1
ATOM 2601 C CA . TYR B 1 119 ? -5.688 -13.625 -17.938 1 96.94 119 TYR B CA 1
ATOM 2602 C C . TYR B 1 119 ? -6.781 -13.305 -18.953 1 96.94 119 TYR B C 1
ATOM 2604 O O . TYR B 1 119 ? -6.766 -12.234 -19.562 1 96.94 119 TYR B O 1
ATOM 2612 N N . ASN B 1 120 ? -7.723 -14.273 -19.047 1 94.31 120 ASN B N 1
ATOM 2613 C CA . ASN B 1 120 ? -8.828 -14.109 -20 1 94.31 120 ASN B CA 1
ATOM 2614 C C . ASN B 1 120 ? -10.172 -14.039 -19.266 1 94.31 120 ASN B C 1
ATOM 2616 O O . ASN B 1 120 ? -10.328 -14.594 -18.188 1 94.31 120 ASN B O 1
ATOM 2620 N N . ARG B 1 121 ? -11.227 -13.445 -19.953 1 79.5 121 ARG B N 1
ATOM 2621 C CA . ARG B 1 121 ? -12.594 -13.359 -19.469 1 79.5 121 ARG B CA 1
ATOM 2622 C C . ARG B 1 121 ? -12.625 -12.922 -18 1 79.5 121 ARG B C 1
ATOM 2624 O O . ARG B 1 121 ? -12.539 -13.75 -17.094 1 79.5 121 ARG B O 1
ATOM 2631 N N . LEU B 1 122 ? -12.727 -11.828 -17.703 1 76.25 122 LEU B N 1
ATOM 2632 C CA . LEU B 1 122 ? -12.711 -11.242 -16.375 1 76.25 122 LEU B CA 1
ATOM 2633 C C . LEU B 1 122 ? -14.117 -10.922 -15.891 1 76.25 122 LEU B C 1
ATOM 2635 O O . LEU B 1 122 ? -14.844 -10.156 -16.531 1 76.25 122 LEU B O 1
ATOM 2639 N N . HIS B 1 123 ? -14.539 -11.789 -14.891 1 83.12 123 HIS B N 1
ATOM 2640 C CA . HIS B 1 123 ? -15.805 -11.516 -14.211 1 83.12 123 HIS B CA 1
ATOM 2641 C C . HIS B 1 123 ? -15.562 -11 -12.789 1 83.12 123 HIS B C 1
ATOM 2643 O O . HIS B 1 123 ? -15.016 -11.719 -11.953 1 83.12 123 HIS B O 1
ATOM 2649 N N . VAL B 1 124 ? -15.984 -9.844 -12.609 1 80.12 124 VAL B N 1
ATOM 2650 C CA . VAL B 1 124 ? -15.758 -9.242 -11.297 1 80.12 124 VAL B CA 1
ATOM 2651 C C . VAL B 1 124 ? -16.891 -9.625 -10.352 1 80.12 124 VAL B C 1
ATOM 2653 O O . VAL B 1 124 ? -18.078 -9.508 -10.711 1 80.12 124 VAL B O 1
ATOM 2656 N N . VAL B 1 125 ? -16.469 -10.164 -9.289 1 76.88 125 VAL B N 1
ATOM 2657 C CA . VAL B 1 125 ? -17.406 -10.523 -8.227 1 76.88 125 VAL B CA 1
ATOM 2658 C C . VAL B 1 125 ? -17.109 -9.688 -6.98 1 76.88 125 VAL B C 1
ATOM 2660 O O . VAL B 1 125 ? -15.961 -9.586 -6.551 1 76.88 125 VAL B O 1
ATOM 2663 N N . SER B 1 126 ? -17.922 -8.641 -6.746 1 66.12 126 SER B N 1
ATOM 2664 C CA . SER B 1 126 ? -17.656 -7.77 -5.602 1 66.12 126 SER B CA 1
ATOM 2665 C C . SER B 1 126 ? -18.141 -8.406 -4.301 1 66.12 126 SER B C 1
ATOM 2667 O O . SER B 1 126 ? -19.297 -8.812 -4.195 1 66.12 126 SER B O 1
ATOM 2669 N N . ASN B 1 127 ? -17.188 -8.695 -3.42 1 62.25 127 ASN B N 1
ATOM 2670 C CA . ASN B 1 127 ? -17.562 -9.195 -2.104 1 62.25 127 ASN B CA 1
ATOM 2671 C C . ASN B 1 127 ? -17.375 -8.141 -1.021 1 62.25 127 ASN B C 1
ATOM 2673 O O . ASN B 1 127 ? -17.859 -8.297 0.1 1 62.25 127 ASN B O 1
ATOM 2677 N N . ALA B 1 128 ? -16.641 -7.07 -1.231 1 61.06 128 ALA B N 1
ATOM 2678 C CA . ALA B 1 128 ? -16.594 -6.086 -0.155 1 61.06 128 ALA B CA 1
ATOM 2679 C C . ALA B 1 128 ? -15.883 -4.812 -0.614 1 61.06 128 ALA B C 1
ATOM 2681 O O . ALA B 1 128 ? -15.023 -4.855 -1.499 1 61.06 128 ALA B O 1
ATOM 2682 N N . PRO B 1 129 ? -16.5 -3.719 -0.073 1 57.66 129 PRO B N 1
ATOM 2683 C CA . PRO B 1 129 ? -15.789 -2.463 -0.326 1 57.66 129 PRO B CA 1
ATOM 2684 C C . PRO B 1 129 ? -14.43 -2.398 0.367 1 57.66 129 PRO B C 1
ATOM 2686 O O . PRO B 1 129 ? -14.273 -2.906 1.481 1 57.66 129 PRO B O 1
ATOM 2689 N N . VAL B 1 130 ? -13.445 -2.328 -0.312 1 57.91 130 VAL B N 1
ATOM 2690 C CA . VAL B 1 130 ? -12.125 -2.234 0.304 1 57.91 130 VAL B CA 1
ATOM 2691 C C . VAL B 1 130 ? -11.742 -0.767 0.478 1 57.91 130 VAL B C 1
ATOM 2693 O O . VAL B 1 130 ? -11.297 -0.118 -0.473 1 57.91 130 VAL B O 1
ATOM 2696 N N . HIS B 1 131 ? -12.289 -0.138 1.503 1 69.81 131 HIS B N 1
ATOM 2697 C CA . HIS B 1 131 ? -11.891 1.248 1.714 1 69.81 131 HIS B CA 1
ATOM 2698 C C . HIS B 1 131 ? -10.891 1.364 2.861 1 69.81 131 HIS B C 1
ATOM 2700 O O . HIS B 1 131 ? -11.273 1.626 4.004 1 69.81 131 HIS B O 1
ATOM 2706 N N . GLN B 1 132 ? -9.656 0.977 2.605 1 84.25 132 GLN B N 1
ATOM 2707 C CA . GLN B 1 132 ? -8.719 1.042 3.721 1 84.25 132 GLN B CA 1
ATOM 2708 C C . GLN B 1 132 ? -7.68 2.133 3.5 1 84.25 132 GLN B C 1
ATOM 2710 O O . GLN B 1 132 ? -7.207 2.326 2.377 1 84.25 132 GLN B O 1
ATOM 2715 N N . ALA B 1 133 ? -7.434 2.885 4.625 1 89.75 133 ALA B N 1
ATOM 2716 C CA . ALA B 1 133 ? -6.328 3.842 4.605 1 89.75 133 ALA B CA 1
ATOM 2717 C C . ALA B 1 133 ? -4.988 3.129 4.449 1 89.75 133 ALA B C 1
ATOM 2719 O O . ALA B 1 133 ? -4.84 1.976 4.863 1 89.75 133 ALA B O 1
ATOM 2720 N N . LEU B 1 134 ? -4.105 3.844 3.834 1 93.69 134 LEU B N 1
ATOM 2721 C CA . LEU B 1 134 ? -2.781 3.287 3.572 1 93.69 134 LEU B CA 1
ATOM 2722 C C . LEU B 1 134 ? -2.006 3.094 4.871 1 93.69 134 LEU B C 1
ATOM 2724 O O . LEU B 1 134 ? -1.811 4.043 5.629 1 93.69 134 LEU B O 1
ATOM 2728 N N . SER B 1 135 ? -1.604 1.886 5.148 1 96.38 135 SER B N 1
ATOM 2729 C CA . SER B 1 135 ? -0.716 1.55 6.258 1 96.38 135 SER B CA 1
ATOM 2730 C C . SER B 1 135 ? 0.683 1.203 5.758 1 96.38 135 SER B C 1
ATOM 2732 O O . SER B 1 135 ? 0.882 0.164 5.125 1 96.38 135 SER B O 1
ATOM 2734 N N . ARG B 1 136 ? 1.579 2.055 6.086 1 96.44 136 ARG B N 1
ATOM 2735 C CA . ARG B 1 136 ? 2.945 1.835 5.621 1 96.44 136 ARG B CA 1
ATOM 2736 C C . ARG B 1 136 ? 3.51 0.532 6.18 1 96.44 136 ARG B C 1
ATOM 2738 O O . ARG B 1 136 ? 4.176 -0.22 5.465 1 96.44 136 ARG B O 1
ATOM 2745 N N . GLY B 1 137 ? 3.193 0.29 7.465 1 97.75 137 GLY B N 1
ATOM 2746 C CA . GLY B 1 137 ? 3.664 -0.953 8.055 1 97.75 137 GLY B CA 1
ATOM 2747 C C . GLY B 1 137 ? 3.133 -2.188 7.352 1 97.75 137 GLY B C 1
ATOM 2748 O O . GLY B 1 137 ? 3.885 -3.127 7.086 1 97.75 137 GLY B O 1
ATOM 2749 N N . ASP B 1 138 ? 1.855 -2.168 7.027 1 97.25 138 ASP B N 1
ATOM 2750 C CA . ASP B 1 138 ? 1.236 -3.303 6.352 1 97.25 138 ASP B CA 1
ATOM 2751 C C . ASP B 1 138 ? 1.851 -3.521 4.969 1 97.25 138 ASP B C 1
ATOM 2753 O O . ASP B 1 138 ? 2.133 -4.656 4.582 1 97.25 138 ASP B O 1
ATOM 2757 N N . PHE B 1 139 ? 2.08 -2.443 4.293 1 97 139 PHE B N 1
ATOM 2758 C CA . PHE B 1 139 ? 2.598 -2.553 2.934 1 97 139 PHE B CA 1
ATOM 2759 C C . PHE B 1 139 ? 4.055 -3.004 2.943 1 97 139 PHE B C 1
ATOM 2761 O O . PHE B 1 139 ? 4.484 -3.752 2.062 1 97 139 PHE B O 1
ATOM 2768 N N . LEU B 1 140 ? 4.812 -2.525 3.9 1 98.25 140 LEU B N 1
ATOM 2769 C CA . LEU B 1 140 ? 6.211 -2.939 4.008 1 98.25 140 LEU B CA 1
ATOM 2770 C C . LEU B 1 140 ? 6.312 -4.434 4.293 1 98.25 140 LEU B C 1
ATOM 2772 O O . LEU B 1 140 ? 7.289 -5.078 3.902 1 98.25 140 LEU B O 1
ATOM 2776 N N . LEU B 1 141 ? 5.293 -4.984 4.992 1 98.5 141 LEU B N 1
ATOM 2777 C CA . LEU B 1 141 ? 5.301 -6.434 5.164 1 98.5 141 LEU B CA 1
ATOM 2778 C C . LEU B 1 141 ? 5.223 -7.145 3.816 1 98.5 141 LEU B C 1
ATOM 2780 O O . LEU B 1 141 ? 5.922 -8.133 3.59 1 98.5 141 LEU B O 1
ATOM 2784 N N . VAL B 1 142 ? 4.375 -6.668 2.936 1 97.75 142 VAL B N 1
ATOM 2785 C CA . VAL B 1 142 ? 4.242 -7.289 1.621 1 97.75 142 VAL B CA 1
ATOM 2786 C C . VAL B 1 142 ? 5.57 -7.207 0.873 1 97.75 142 VAL B C 1
ATOM 2788 O O . VAL B 1 142 ? 6.004 -8.18 0.256 1 97.75 142 VAL B O 1
ATOM 2791 N N . ASP B 1 143 ? 6.223 -6.047 0.938 1 98.06 143 ASP B N 1
ATOM 2792 C CA . ASP B 1 143 ? 7.539 -5.898 0.325 1 98.06 143 ASP B CA 1
ATOM 2793 C C . ASP B 1 143 ? 8.539 -6.871 0.939 1 98.06 143 ASP B C 1
ATOM 2795 O O . ASP B 1 143 ? 9.328 -7.492 0.224 1 98.06 143 ASP B O 1
ATOM 2799 N N . LEU B 1 144 ? 8.531 -6.996 2.26 1 98 144 LEU B N 1
ATOM 2800 C CA . LEU B 1 144 ? 9.406 -7.922 2.982 1 98 144 LEU B CA 1
ATOM 2801 C C . LEU B 1 144 ? 9.188 -9.352 2.51 1 98 144 LEU B C 1
ATOM 2803 O O . LEU B 1 144 ? 10.148 -10.102 2.309 1 98 144 LEU B O 1
ATOM 2807 N N . LEU B 1 145 ? 7.949 -9.727 2.318 1 97.75 145 LEU B N 1
ATOM 2808 C CA . LEU B 1 145 ? 7.629 -11.078 1.884 1 97.75 145 LEU B CA 1
ATOM 2809 C C . LEU B 1 145 ? 8.18 -11.352 0.487 1 97.75 145 LEU B C 1
ATOM 2811 O O . LEU B 1 145 ? 8.578 -12.477 0.177 1 97.75 145 LEU B O 1
ATOM 2815 N N . VAL B 1 146 ? 8.195 -10.32 -0.382 1 96.06 146 VAL B N 1
ATOM 2816 C CA . VAL B 1 146 ? 8.789 -10.477 -1.707 1 96.06 146 VAL B CA 1
ATOM 2817 C C . VAL B 1 146 ? 10.281 -10.766 -1.577 1 96.06 146 VAL B C 1
ATOM 2819 O O . VAL B 1 146 ? 10.812 -11.641 -2.26 1 96.06 146 VAL B O 1
ATOM 2822 N N . HIS B 1 147 ? 10.969 -10.047 -0.667 1 95.44 147 HIS B N 1
ATOM 2823 C CA . HIS B 1 147 ? 12.375 -10.336 -0.407 1 95.44 147 HIS B CA 1
ATOM 2824 C C . HIS B 1 147 ? 12.555 -11.773 0.082 1 95.44 147 HIS B C 1
ATOM 2826 O O . HIS B 1 147 ? 13.43 -12.492 -0.408 1 95.44 147 HIS B O 1
ATOM 2832 N N . MET B 1 148 ? 11.68 -12.109 1.008 1 94.31 148 MET B N 1
ATOM 2833 C CA . MET B 1 148 ? 11.789 -13.43 1.63 1 94.31 148 MET B CA 1
ATOM 2834 C C . MET B 1 148 ? 11.617 -14.531 0.594 1 94.31 148 MET B C 1
ATOM 2836 O O . MET B 1 148 ? 12.266 -15.578 0.684 1 94.31 148 MET B O 1
ATOM 2840 N N . SER B 1 149 ? 10.758 -14.312 -0.314 1 91.94 149 SER B N 1
ATOM 2841 C CA . SER B 1 149 ? 10.461 -15.32 -1.325 1 91.94 149 SER B CA 1
ATOM 2842 C C . SER B 1 149 ? 11.633 -15.5 -2.281 1 91.94 149 SER B C 1
ATOM 2844 O O . SER B 1 149 ? 11.703 -16.5 -3.012 1 91.94 149 SER B O 1
ATOM 2846 N N . ARG B 1 150 ? 12.562 -14.586 -2.275 1 89.62 150 ARG B N 1
ATOM 2847 C CA . ARG B 1 150 ? 13.648 -14.617 -3.252 1 89.62 150 ARG B CA 1
ATOM 2848 C C . ARG B 1 150 ? 14.992 -14.859 -2.57 1 89.62 150 ARG B C 1
ATOM 2850 O O . ARG B 1 150 ? 16.031 -14.891 -3.23 1 89.62 150 ARG B O 1
ATOM 2857 N N . LEU B 1 151 ? 15.023 -15.047 -1.335 1 87.88 151 LEU B N 1
ATOM 2858 C CA . LEU B 1 151 ? 16.25 -15.203 -0.572 1 87.88 151 LEU B CA 1
ATOM 2859 C C . LEU B 1 151 ? 17.094 -16.359 -1.119 1 87.88 151 LEU B C 1
ATOM 2861 O O . LEU B 1 151 ? 18.328 -16.297 -1.112 1 87.88 151 LEU B O 1
ATOM 2865 N N . HIS B 1 152 ? 16.438 -17.344 -1.564 1 84.38 152 HIS B N 1
ATOM 2866 C CA . HIS B 1 152 ? 17.141 -18.547 -2.008 1 84.38 152 HIS B CA 1
ATOM 2867 C C . HIS B 1 152 ? 17.812 -18.312 -3.352 1 84.38 152 HIS B C 1
ATOM 2869 O O . HIS B 1 152 ? 18.703 -19.078 -3.744 1 84.38 152 HIS B O 1
ATOM 2875 N N . ILE B 1 153 ? 17.453 -17.328 -4.012 1 86.06 153 ILE B N 1
ATOM 2876 C CA . ILE B 1 153 ? 18.016 -17.094 -5.336 1 86.06 153 ILE B CA 1
ATOM 2877 C C . ILE B 1 153 ? 18.953 -15.891 -5.293 1 86.06 153 ILE B C 1
ATOM 2879 O O . ILE B 1 153 ? 19.656 -15.602 -6.27 1 86.06 153 ILE B O 1
ATOM 2883 N N . TYR B 1 154 ? 19.047 -15.125 -4.156 1 86.88 154 TYR B N 1
ATOM 2884 C CA . TYR B 1 154 ? 19.891 -13.938 -4.047 1 86.88 154 TYR B CA 1
ATOM 2885 C C . TYR B 1 154 ? 21.359 -14.305 -4.086 1 86.88 154 TYR B C 1
ATOM 2887 O O . TYR B 1 154 ? 21.797 -15.25 -3.414 1 86.88 154 TYR B O 1
ATOM 2895 N N . SER B 1 155 ? 22.062 -13.555 -4.84 1 90.25 155 SER B N 1
ATOM 2896 C CA . SER B 1 155 ? 23.516 -13.617 -4.754 1 90.25 155 SER B CA 1
ATOM 2897 C C . SER B 1 155 ? 24.031 -12.945 -3.484 1 90.25 155 SER B C 1
ATOM 2899 O O . SER B 1 155 ? 23.266 -12.273 -2.783 1 90.25 155 SER B O 1
ATOM 2901 N N . GLN B 1 156 ? 25.297 -13.125 -3.275 1 88.5 156 GLN B N 1
ATOM 2902 C CA . GLN B 1 156 ? 25.906 -12.469 -2.121 1 88.5 156 GLN B CA 1
ATOM 2903 C C . GLN B 1 156 ? 25.812 -10.953 -2.229 1 88.5 156 GLN B C 1
ATOM 2905 O O . GLN B 1 156 ? 25.562 -10.266 -1.231 1 88.5 156 GLN B O 1
ATOM 2910 N N . ASP B 1 157 ? 25.984 -10.477 -3.395 1 89.75 157 ASP B N 1
ATOM 2911 C CA . ASP B 1 157 ? 25.891 -9.039 -3.627 1 89.75 157 ASP B CA 1
ATOM 2912 C C . ASP B 1 157 ? 24.469 -8.531 -3.387 1 89.75 157 ASP B C 1
ATOM 2914 O O . ASP B 1 157 ? 24.266 -7.449 -2.83 1 89.75 157 ASP B O 1
ATOM 2918 N N . GLN B 1 158 ? 23.562 -9.32 -3.797 1 89.62 158 GLN B N 1
ATOM 2919 C CA . GLN B 1 158 ? 22.172 -8.953 -3.578 1 89.62 158 GLN B CA 1
ATOM 2920 C C . GLN B 1 158 ? 21.812 -8.977 -2.094 1 89.62 158 GLN B C 1
ATOM 2922 O O . GLN B 1 158 ? 21.078 -8.109 -1.612 1 89.62 158 GLN B O 1
ATOM 2927 N N . ILE B 1 159 ? 22.328 -9.898 -1.441 1 88.69 159 ILE B N 1
ATOM 2928 C CA . ILE B 1 159 ? 22.109 -9.977 -0.003 1 88.69 159 ILE B CA 1
ATOM 2929 C C . ILE B 1 159 ? 22.656 -8.727 0.676 1 88.69 159 ILE B C 1
ATOM 2931 O O . ILE B 1 159 ? 21.969 -8.117 1.511 1 88.69 159 ILE B O 1
ATOM 2935 N N . LYS B 1 160 ? 23.812 -8.367 0.339 1 86.81 160 LYS B N 1
ATOM 2936 C CA . LYS B 1 160 ? 24.438 -7.168 0.892 1 86.81 160 LYS B CA 1
ATOM 2937 C C . LYS B 1 160 ? 23.594 -5.926 0.59 1 86.81 160 LYS B C 1
ATOM 2939 O O . LYS B 1 160 ? 23.5 -5.023 1.423 1 86.81 160 LYS B O 1
ATOM 2944 N N . GLN B 1 161 ? 23.031 -5.941 -0.52 1 88.56 161 GLN B N 1
ATOM 2945 C CA . GLN B 1 161 ? 22.25 -4.801 -0.977 1 88.56 161 GLN B CA 1
ATOM 2946 C C . GLN B 1 161 ? 20.891 -4.754 -0.278 1 88.56 161 GLN B C 1
ATOM 2948 O O . GLN B 1 161 ? 20.422 -3.676 0.081 1 88.56 161 GLN B O 1
ATOM 2953 N N . TYR B 1 162 ? 20.297 -5.91 -0.035 1 93.12 162 TYR B N 1
ATOM 2954 C CA . TYR B 1 162 ? 18.906 -5.941 0.393 1 93.12 162 TYR B CA 1
ATOM 2955 C C . TYR B 1 162 ? 18.797 -6.09 1.905 1 93.12 162 TYR B C 1
ATOM 2957 O O . TYR B 1 162 ? 17.75 -5.82 2.494 1 93.12 162 TYR B O 1
ATOM 2965 N N . LEU B 1 163 ? 19.875 -6.457 2.535 1 93 163 LEU B N 1
ATOM 2966 C CA . LEU B 1 163 ? 19.812 -6.68 3.977 1 93 163 LEU B CA 1
ATOM 2967 C C . LEU B 1 163 ? 19.453 -5.395 4.715 1 93 163 LEU B C 1
ATOM 2969 O O . LEU B 1 163 ? 18.594 -5.402 5.602 1 93 163 LEU B O 1
ATOM 2973 N N . PRO B 1 164 ? 20.094 -4.242 4.332 1 93.75 164 PRO B N 1
ATOM 2974 C CA . PRO B 1 164 ? 19.672 -3.008 5 1 93.75 164 PRO B CA 1
ATOM 2975 C C . PRO B 1 164 ? 18.203 -2.67 4.762 1 93.75 164 PRO B C 1
ATOM 2977 O O . PRO B 1 164 ? 17.547 -2.098 5.633 1 93.75 164 PRO B O 1
ATOM 2980 N N . VAL B 1 165 ? 17.703 -3.018 3.611 1 96.06 165 VAL B N 1
ATOM 2981 C CA . VAL B 1 165 ? 16.297 -2.785 3.266 1 96.06 165 VAL B CA 1
ATOM 2982 C C . VAL B 1 165 ? 15.398 -3.658 4.137 1 96.06 165 VAL B C 1
ATOM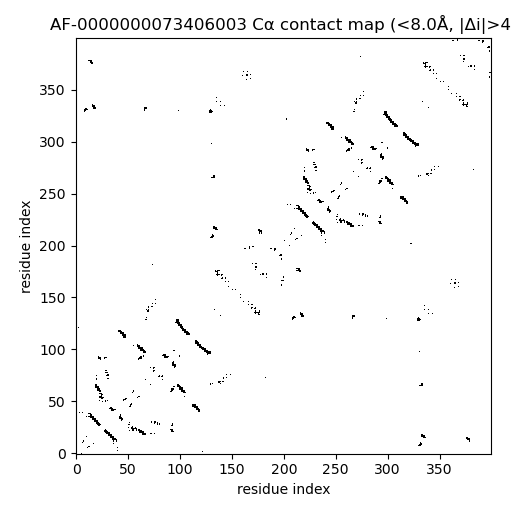 2984 O O . VAL B 1 165 ? 14.422 -3.172 4.715 1 96.06 165 VAL B O 1
ATOM 2987 N N . ILE B 1 166 ? 15.812 -4.875 4.254 1 96.5 166 ILE B N 1
ATOM 2988 C CA . ILE B 1 166 ? 15.055 -5.836 5.051 1 96.5 166 ILE B CA 1
ATOM 2989 C C . ILE B 1 166 ? 15.047 -5.398 6.512 1 96.5 166 ILE B C 1
ATOM 2991 O O . ILE B 1 166 ? 14 -5.43 7.168 1 96.5 166 ILE B O 1
ATOM 2995 N N . GLU B 1 167 ? 16.141 -4.953 6.996 1 95.94 167 GLU B N 1
ATOM 2996 C CA . GLU B 1 167 ? 16.234 -4.473 8.375 1 95.94 167 GLU B CA 1
ATOM 2997 C C . GLU B 1 167 ? 15.336 -3.262 8.602 1 95.94 167 GLU B C 1
ATOM 2999 O O . GLU B 1 167 ? 14.633 -3.184 9.609 1 95.94 167 GLU B O 1
ATOM 3004 N N . TYR B 1 168 ? 15.422 -2.379 7.711 1 96.75 168 TYR B N 1
ATOM 3005 C CA . TYR B 1 168 ? 14.562 -1.204 7.785 1 96.75 168 TYR B CA 1
ATOM 3006 C C . TYR B 1 168 ? 13.094 -1.607 7.812 1 96.75 168 TYR B C 1
ATOM 3008 O O . TYR B 1 168 ? 12.312 -1.075 8.609 1 96.75 168 TYR B O 1
ATOM 3016 N N . GLU B 1 169 ? 12.727 -2.518 6.91 1 97.75 169 GLU B N 1
ATOM 3017 C CA . GLU B 1 169 ? 11.344 -2.979 6.836 1 97.75 169 GLU B CA 1
ATOM 3018 C C . GLU B 1 169 ? 10.891 -3.586 8.164 1 97.75 169 GLU B C 1
ATOM 3020 O O . GLU B 1 169 ? 9.836 -3.225 8.688 1 97.75 169 GLU B O 1
ATOM 3025 N N . ILE B 1 170 ? 11.711 -4.426 8.719 1 97.25 170 ILE B N 1
ATOM 3026 C CA . ILE B 1 170 ? 11.375 -5.105 9.961 1 97.25 170 ILE B CA 1
ATOM 3027 C C . ILE B 1 170 ? 11.18 -4.082 11.078 1 97.25 170 ILE B C 1
ATOM 3029 O O . ILE B 1 170 ? 10.164 -4.098 11.773 1 97.25 170 ILE B O 1
ATOM 3033 N N . LYS B 1 171 ? 12.055 -3.139 11.211 1 96.38 171 LYS B N 1
ATOM 3034 C CA . LYS B 1 171 ? 11.984 -2.125 12.258 1 96.38 171 LYS B CA 1
ATOM 3035 C C . LYS B 1 171 ? 10.75 -1.24 12.086 1 96.38 171 LYS B C 1
ATOM 3037 O O . LYS B 1 171 ? 10.062 -0.935 13.055 1 96.38 171 LYS B O 1
ATOM 3042 N N . THR B 1 172 ? 10.523 -0.848 10.891 1 97 172 THR B N 1
ATOM 3043 C CA . THR B 1 172 ? 9.414 0.056 10.594 1 97 172 THR B CA 1
ATOM 3044 C C . THR B 1 172 ? 8.078 -0.638 10.812 1 97 172 THR B C 1
ATOM 3046 O O . THR B 1 172 ? 7.152 -0.05 11.375 1 97 172 THR B O 1
ATOM 3049 N N . ILE B 1 173 ? 7.93 -1.904 10.422 1 98.12 173 ILE B N 1
ATOM 3050 C CA . ILE B 1 173 ? 6.699 -2.666 10.617 1 98.12 173 ILE B CA 1
ATOM 3051 C C . ILE B 1 173 ? 6.406 -2.797 12.109 1 98.12 173 ILE B C 1
ATOM 3053 O O . ILE B 1 173 ? 5.273 -2.576 12.547 1 98.12 173 ILE B O 1
ATOM 3057 N N . LYS B 1 174 ? 7.402 -3.152 12.875 1 96.69 174 LYS B N 1
ATOM 3058 C CA . LYS B 1 174 ? 7.223 -3.318 14.32 1 96.69 174 LYS B CA 1
ATOM 3059 C C . LYS B 1 174 ? 6.684 -2.043 14.953 1 96.69 174 LYS B C 1
ATOM 3061 O O . LYS B 1 174 ? 5.867 -2.102 15.883 1 96.69 174 LYS B O 1
ATOM 3066 N N . ARG B 1 175 ? 7.121 -0.979 14.438 1 96.12 175 ARG B N 1
ATOM 3067 C CA . ARG B 1 175 ? 6.738 0.305 15.016 1 96.12 175 ARG B CA 1
ATOM 3068 C C . ARG B 1 175 ? 5.359 0.736 14.531 1 96.12 175 ARG B C 1
ATOM 3070 O O . ARG B 1 175 ? 4.535 1.2 15.32 1 96.12 175 ARG B O 1
ATOM 3077 N N . LEU B 1 176 ? 5.062 0.603 13.289 1 97.62 176 LEU B N 1
ATOM 3078 C CA . LEU B 1 176 ? 3.906 1.245 12.672 1 97.62 176 LEU B CA 1
ATOM 3079 C C . LEU B 1 176 ? 2.709 0.3 12.648 1 97.62 176 LEU B C 1
ATOM 3081 O O . LEU B 1 176 ? 1.562 0.746 12.555 1 97.62 176 LEU B O 1
ATOM 3085 N N . SER B 1 177 ? 2.934 -1.021 12.656 1 97.75 177 SER B N 1
ATOM 3086 C CA . SER B 1 177 ? 1.889 -2.039 12.656 1 97.75 177 SER B CA 1
ATOM 3087 C C . SER B 1 177 ? 2.121 -3.072 13.758 1 97.75 177 SER B C 1
ATOM 3089 O O . SER B 1 177 ? 2.441 -4.227 13.469 1 97.75 177 SER B O 1
ATOM 3091 N N . PRO B 1 178 ? 1.821 -2.674 14.906 1 96.38 178 PRO B N 1
ATOM 3092 C CA . PRO B 1 178 ? 2.115 -3.57 16.016 1 96.38 178 PRO B CA 1
ATOM 3093 C C . PRO B 1 178 ? 1.311 -4.867 15.969 1 96.38 178 PRO B C 1
ATOM 3095 O O . PRO B 1 178 ? 1.717 -5.875 16.547 1 96.38 178 PRO B O 1
ATOM 3098 N N . ASN B 1 179 ? 0.195 -4.863 15.328 1 96.06 179 ASN B N 1
ATOM 3099 C CA . ASN B 1 179 ? -0.617 -6.066 15.18 1 96.06 179 ASN B CA 1
ATOM 3100 C C . ASN B 1 179 ? 0.137 -7.164 14.438 1 96.06 179 ASN B C 1
ATOM 3102 O O . ASN B 1 179 ? -0.237 -8.336 14.508 1 96.06 179 ASN B O 1
ATOM 3106 N N . LEU B 1 180 ? 1.248 -6.824 13.781 1 97.94 180 LEU B N 1
ATOM 3107 C CA . LEU B 1 180 ? 1.994 -7.781 12.969 1 97.94 180 LEU B CA 1
ATOM 3108 C C . LEU B 1 180 ? 3.201 -8.32 13.727 1 97.94 180 LEU B C 1
ATOM 3110 O O . LEU B 1 180 ? 4.027 -9.039 13.164 1 97.94 180 LEU B O 1
ATOM 3114 N N . SER B 1 181 ? 3.336 -8.031 14.953 1 96.31 181 SER B N 1
ATOM 3115 C CA . SER B 1 181 ? 4.504 -8.367 15.758 1 96.31 181 SER B CA 1
ATOM 3116 C C . SER B 1 181 ? 4.785 -9.867 15.727 1 96.31 181 SER B C 1
ATOM 3118 O O . SER B 1 181 ? 5.941 -10.281 15.625 1 96.31 181 SER B O 1
ATOM 3120 N N . GLY B 1 182 ? 3.732 -10.68 15.836 1 96.56 182 GLY B N 1
ATOM 3121 C CA . GLY B 1 182 ? 3.914 -12.125 15.789 1 96.56 182 GLY B CA 1
ATOM 3122 C C . GLY B 1 182 ? 4.504 -12.602 14.469 1 96.56 182 GLY B C 1
ATOM 3123 O O . GLY B 1 182 ? 5.414 -13.43 14.461 1 96.56 182 GLY B O 1
ATOM 3124 N N . ILE B 1 183 ? 4.055 -12.086 13.375 1 97.25 183 ILE B N 1
ATOM 3125 C CA . ILE B 1 183 ? 4.527 -12.43 12.039 1 97.25 183 ILE B CA 1
ATOM 3126 C C . ILE B 1 183 ? 5.996 -12.031 11.891 1 97.25 183 ILE B C 1
ATOM 3128 O O . ILE B 1 183 ? 6.812 -12.812 11.391 1 97.25 183 ILE B O 1
ATOM 3132 N N . ILE B 1 184 ? 6.285 -10.852 12.359 1 97.62 184 ILE B N 1
ATOM 3133 C CA . ILE B 1 184 ? 7.641 -10.336 12.227 1 97.62 184 ILE B CA 1
ATOM 3134 C C . ILE B 1 184 ? 8.609 -11.211 13.016 1 97.62 184 ILE B C 1
ATOM 3136 O O . ILE B 1 184 ? 9.711 -11.5 12.555 1 97.62 184 ILE B O 1
ATOM 3140 N N . GLN B 1 185 ? 8.242 -11.664 14.188 1 96.31 185 GLN B N 1
ATOM 3141 C CA . GLN B 1 185 ? 9.078 -12.555 14.984 1 96.31 185 GLN B CA 1
ATOM 3142 C C . GLN B 1 185 ? 9.352 -13.859 14.242 1 96.31 185 GLN B C 1
ATOM 3144 O O . GLN B 1 185 ? 10.477 -14.367 14.258 1 96.31 185 GLN B O 1
ATOM 3149 N N . GLU B 1 186 ? 8.352 -14.367 13.641 1 96.25 186 GLU B N 1
ATOM 3150 C CA . GLU B 1 186 ? 8.516 -15.594 12.859 1 96.25 186 GLU B CA 1
ATOM 3151 C C . GLU B 1 186 ? 9.469 -15.383 11.688 1 96.25 186 GLU B C 1
ATOM 3153 O O . GLU B 1 186 ? 10.328 -16.219 11.422 1 96.25 186 GLU B O 1
ATOM 3158 N N . LEU B 1 187 ? 9.336 -14.273 10.992 1 96.06 187 LEU B N 1
ATOM 3159 C CA . LEU B 1 187 ? 10.156 -14 9.82 1 96.06 187 LEU B CA 1
ATOM 3160 C C . LEU B 1 187 ? 11.609 -13.766 10.219 1 96.06 187 LEU B C 1
ATOM 3162 O O . LEU B 1 187 ? 12.531 -14.18 9.508 1 96.06 187 LEU B O 1
ATOM 3166 N N . ILE B 1 188 ? 11.773 -13.148 11.367 1 95.56 188 ILE B N 1
ATOM 3167 C CA . ILE B 1 188 ? 13.125 -12.977 11.898 1 95.56 188 ILE B CA 1
ATOM 3168 C C . ILE B 1 188 ? 13.75 -14.344 12.164 1 95.56 188 ILE B C 1
ATOM 3170 O O . ILE B 1 188 ? 14.922 -14.57 11.844 1 95.56 188 ILE B O 1
ATOM 3174 N N . GLY B 1 189 ? 12.953 -15.203 12.719 1 93.88 189 GLY B N 1
ATOM 3175 C CA . GLY B 1 189 ? 13.43 -16.562 12.945 1 93.88 189 GLY B CA 1
ATOM 3176 C C . GLY B 1 189 ? 13.883 -17.25 11.672 1 93.88 189 GLY B C 1
ATOM 3177 O O . GLY B 1 189 ? 14.922 -17.906 11.648 1 93.88 189 GLY B O 1
ATOM 3178 N N . ILE B 1 190 ? 13.156 -17.062 10.617 1 92.38 190 ILE B N 1
ATOM 3179 C CA . ILE B 1 190 ? 13.5 -17.656 9.328 1 92.38 190 ILE B CA 1
ATOM 3180 C C . ILE B 1 190 ? 14.82 -17.078 8.828 1 92.38 190 ILE B C 1
ATOM 3182 O O . ILE B 1 190 ? 15.68 -17.812 8.336 1 92.38 190 ILE B O 1
ATOM 3186 N N . LEU B 1 191 ? 15 -15.766 8.953 1 93.31 191 LEU B N 1
ATOM 3187 C CA . LEU B 1 191 ? 16.219 -15.102 8.5 1 93.31 191 LEU B CA 1
ATOM 3188 C C . LEU B 1 191 ? 17.422 -15.586 9.297 1 93.31 191 LEU B C 1
ATOM 3190 O O . LEU B 1 191 ? 18.484 -15.875 8.719 1 93.31 191 LEU B O 1
ATOM 3194 N N . GLU B 1 192 ? 17.219 -15.742 10.547 1 92.12 192 GLU B N 1
ATOM 3195 C CA . GLU B 1 192 ? 18.297 -16.188 11.414 1 92.12 192 GLU B CA 1
ATOM 3196 C C . GLU B 1 192 ? 18.688 -17.641 11.125 1 92.12 192 GLU B C 1
ATOM 3198 O O . GLU B 1 192 ? 19.859 -17.984 11.133 1 92.12 192 GLU B O 1
ATOM 3203 N N . ASP B 1 193 ? 17.75 -18.422 10.891 1 91.69 193 ASP B N 1
ATOM 3204 C CA . ASP B 1 193 ? 17.984 -19.828 10.555 1 91.69 193 ASP B CA 1
ATOM 3205 C C . ASP B 1 193 ? 18.797 -19.953 9.266 1 91.69 193 ASP B C 1
ATOM 3207 O O . ASP B 1 193 ? 19.547 -20.906 9.086 1 91.69 193 ASP B O 1
ATOM 3211 N N . LYS B 1 194 ? 18.656 -19 8.414 1 89.88 194 LYS B N 1
ATOM 3212 C CA . LYS B 1 194 ? 19.359 -19.031 7.137 1 89.88 194 LYS B CA 1
ATOM 3213 C C . LYS B 1 194 ? 20.75 -18.391 7.266 1 89.88 194 LYS B C 1
ATOM 3215 O O . LYS B 1 194 ? 21.5 -18.328 6.297 1 89.88 194 LYS B O 1
ATOM 3220 N N . GLY B 1 195 ? 20.984 -17.75 8.445 1 87.69 195 GLY B N 1
ATOM 3221 C CA . GLY B 1 195 ? 22.312 -17.25 8.734 1 87.69 195 GLY B CA 1
ATOM 3222 C C . GLY B 1 195 ? 22.453 -15.758 8.5 1 87.69 195 GLY B C 1
ATOM 3223 O O . GLY B 1 195 ? 23.578 -15.227 8.469 1 87.69 195 GLY B O 1
ATOM 3224 N N . TYR B 1 196 ? 21.344 -15.117 8.297 1 86.5 196 TYR B N 1
ATOM 3225 C CA . TYR B 1 196 ? 21.391 -13.672 8.109 1 86.5 196 TYR B CA 1
ATOM 3226 C C . TYR B 1 196 ? 21.375 -12.953 9.445 1 86.5 196 TYR B C 1
ATOM 3228 O O . TYR B 1 196 ? 20.578 -13.281 10.328 1 86.5 196 TYR B O 1
ATOM 3236 N N . LYS B 1 197 ? 22.344 -12.133 9.727 1 80.38 197 LYS B N 1
ATOM 3237 C CA . LYS B 1 197 ? 22.406 -11.359 10.961 1 80.38 197 LYS B CA 1
ATOM 3238 C C . LYS B 1 197 ? 21.609 -10.07 10.836 1 80.38 197 LYS B C 1
ATOM 3240 O O . LYS B 1 197 ? 21.969 -9.18 10.062 1 80.38 197 LYS B O 1
ATOM 3245 N N . ILE B 1 198 ? 20.469 -10.023 11.469 1 80.62 198 ILE B N 1
ATOM 3246 C CA . ILE B 1 198 ? 19.594 -8.852 11.453 1 80.62 198 ILE B CA 1
ATOM 3247 C C . ILE B 1 198 ? 19.828 -8.023 12.719 1 80.62 198 ILE B C 1
ATOM 3249 O O . ILE B 1 198 ? 19.75 -8.547 13.828 1 80.62 198 ILE B O 1
ATOM 3253 N N . SER B 1 199 ? 20.344 -6.84 12.555 1 75.31 199 SER B N 1
ATOM 3254 C CA . SER B 1 199 ? 20.562 -5.93 13.68 1 75.31 199 SER B CA 1
ATOM 3255 C C . SER B 1 199 ? 19.312 -5.086 13.945 1 75.31 199 SER B C 1
ATOM 3257 O O . SER B 1 199 ? 18.938 -4.246 13.125 1 75.31 199 SER B O 1
ATOM 3259 N N . LEU B 1 200 ? 18.484 -5.477 14.961 1 72.38 200 LEU B N 1
ATOM 3260 C CA . LEU B 1 200 ? 17.25 -4.758 15.242 1 72.38 200 LEU B CA 1
ATOM 3261 C C . LEU B 1 200 ? 17.422 -3.805 16.422 1 72.38 200 LEU B C 1
ATOM 3263 O O . LEU B 1 200 ? 18.219 -4.078 17.328 1 72.38 200 LEU B O 1
#

Foldseek 3Di:
DDPQVVCCVQPVDFDKDWWWKWFAFPHTATAIFIWGDDPSWIKGFDFCPDPRNVRCVGPQKMKTWAALALVSNLCRLVRVCVVFDWDDDPRITYGAQTWIWIWGWDFDADPDGRTMIITHDTDIDHRHDHDDDDQPLSVLSNVLSVCVVCVVVDDPVRCVVCLVVNLVSLVSNCVRPVVCVVVSVVVVVVCVVVPHDRDD/DDPQVVCCVLPVDFDKDWWWKWFAFPHTATAIFIWGDDPSWIKGFDFCPDPRNVRCVGPQKMKTWADLALVSNLCRLVRVCVVFDWDDDPRITYGAQTWIWIWGWDFDADPDGRTMIITHDTDIDDRHDHDDDDQPLSVLSNVLSVCVVCVVVDDPVRCVVCLVVNLVSLVVNCPRPVVCVVVSVVVVVVCVVVPHDRDD

InterPro domains:
  IPR007386 DUF447, N-terminal domain [PF04289] (17-127)
  IPR012349 FMN-binding split barrel [G3DSA:2.30.110.10] (5-131)
  IPR016733 Uncharacterised conserved protein UCP018747 [PIRSF018747] (10-176)
  IPR049288 DUF447, C-terminal domain [PF20766] (135-188)

Radius of gyration: 21.37 Å; Cα contacts (8 Å, |Δi|>4): 809; chains: 2; bounding box: 51×62×50 Å

Nearest PDB structures (foldseek):
  2nr4-assembly1_A  TM=8.180E-01  e=4.246E-11  Methanosarcina mazei
  2nr4-assembly1_B  TM=7.248E-01  e=4.006E-11  Methanosarcina mazei
  3tgv-assembly2_D  TM=6.037E-01  e=1.128E-03  Vibrio cholerae O395
  3f7e-assembly1_B  TM=6.196E-01  e=2.699E-03  Mycolicibacterium smegmatis
  5bnc-assembly1_B  TM=5.527E-01  e=2.459E-02  Mycolicibacterium smegmatis MC2 155

Secondary structure (DSSP, 8-state):
--HHHHHHHHS-SSEEEEEEEEE-SSS-EEEEEEEEEETTEEEEEE-TTSHHHHHHHH--EEEEEE---HHHHHHHHTT-GGGS-EEEETTEEEETTSEEEEEEEEES--SSSSEEEEEEEEEEEE-------B-HHHHHHHHHHHHHHHGGG--HHHHHHHHHHHHHHHHHHHHH-GGGHHHHHHHHHHHHHTT-----/--HHHHHHHHS-SSEEEEEEEEE-SSS-EEEEEEEEEETTEEEEEE-TTSHHHHHHHH--EEEEEE---HHHHHHHHTT-GGGS-EEEETTEEEETTSEEEEEEEEES--SSSSEEEEEEEEEEEE-------B-HHHHHHHHHHHHHHHTTT--HHHHHHHHHHHHHHHHHHHHH-GGGHHHHHHHHHHHHHTT-----

Sequence (400 aa):
MADDNLLDFIFPHDGYYEVILGTNGVRLNLSPIGIIREGQELKSRIYEDTLTFQNVMKNNKCSINITLDPFQFYYGFTNNIDKLRFRLMEEVPVLENSLVILSELTPISRDQNPIIFKYNRLHVVSNAPVHQALSRGDFLLVDLLVHMSRLHIYSQDQIKQYLPVIEYEIKTIKRLSPNLSGIIQELIGILEDKGYKISLMADDNLLDFIFPHDGYYEVILGTNGVRLNLSPIGIIREGQELKSRIYEDTLTFQNVMKNNKCSINITLDPFQFYYGFTNNIDKLRFRLMEEVPVLENSLVILSELTPISRDQNPIIFKYNRLHVVSNAPVHQALSRGDFLLVDLLVHMSRLHIYSQDQIKQYLPVIEYEIKTIKRLSPNLSGIIQELIGILEDKGYKISL

pLDDT: mean 91.63, std 10.15, range [35.69, 98.5]

Solvent-accessible surface area (backbone atoms only — not comparable to full-atom values): 21098 Å² total; per-residue (Å²): 131,65,73,72,60,51,50,45,51,32,50,71,57,51,28,39,28,46,33,36,37,10,27,22,52,80,54,82,42,47,30,59,45,60,37,37,34,54,86,94,41,43,30,34,72,43,45,78,89,37,68,67,38,51,7,41,77,70,26,36,48,31,23,44,28,37,52,86,54,50,64,58,48,51,30,19,68,70,63,36,57,88,80,54,63,61,48,76,55,94,76,12,42,40,57,62,74,17,33,31,32,39,32,33,56,41,77,77,39,82,88,46,88,51,26,36,28,35,61,41,69,80,46,76,44,81,59,35,86,48,52,59,44,36,33,61,21,46,51,38,47,56,54,46,49,56,51,61,74,39,55,89,73,51,48,72,67,48,44,66,57,42,47,57,37,49,42,51,38,53,55,47,21,51,67,28,24,52,84,45,42,69,58,50,53,52,51,48,48,54,41,43,73,76,67,49,86,76,85,128,130,66,72,71,60,50,49,47,51,33,50,71,57,52,29,40,29,46,33,36,37,9,26,21,53,82,53,83,42,49,31,60,44,61,36,36,33,55,86,94,40,43,31,35,70,44,43,80,88,38,68,66,37,54,8,40,77,70,25,36,46,31,22,45,28,35,50,86,56,49,64,59,48,51,31,19,67,70,64,36,57,87,79,54,64,60,47,77,54,96,76,12,43,41,57,61,75,17,32,31,32,37,30,32,56,42,76,78,40,82,87,45,89,51,26,36,28,36,60,41,74,78,44,78,44,82,60,38,87,46,53,58,44,36,32,62,20,46,51,38,48,55,54,46,48,55,52,62,73,39,54,89,74,51,48,74,67,47,45,66,58,42,46,57,37,49,42,50,37,54,54,45,21,52,68,27,24,51,86,44,43,69,59,51,52,52,52,50,50,54,41,45,75,73,66,50,84,77,84,127